Protein AF-0000000078653612 (afdb_homodimer)

pLDDT: mean 82.62, std 17.74, range [28.14, 98.75]

Solvent-accessible surface area (backbone atoms only — not comparable to full-atom values): 36605 Å² total; per-residue (Å²): 133,83,80,74,78,71,73,80,67,73,62,44,68,61,53,29,10,60,67,39,70,44,53,53,67,53,40,49,28,43,77,68,58,70,49,81,63,87,42,78,64,37,51,37,33,52,49,27,22,58,76,53,68,44,65,77,49,68,60,65,44,38,70,74,46,93,57,48,52,21,37,33,38,39,31,30,59,31,88,41,69,69,45,14,44,48,54,42,22,41,28,43,39,29,49,76,69,70,30,43,35,37,47,44,52,24,82,41,46,69,52,36,26,53,48,53,53,52,48,64,73,39,81,38,45,22,35,40,33,35,66,40,88,87,33,61,64,61,46,56,59,87,60,84,59,82,43,42,53,32,37,42,48,72,84,73,71,44,67,76,32,34,33,39,33,71,30,51,44,60,29,40,35,50,53,53,49,55,46,39,70,41,68,34,56,24,52,24,39,47,34,39,58,50,85,41,73,66,38,47,46,37,52,52,24,42,54,51,39,30,63,76,68,70,36,48,74,50,78,84,36,51,45,78,38,89,48,37,36,68,53,22,22,53,54,41,41,69,51,43,62,96,51,56,79,89,69,37,57,30,24,40,39,16,54,30,39,45,19,36,50,14,31,46,52,32,34,52,75,69,70,47,49,64,24,83,60,30,22,40,34,14,57,33,57,52,69,67,27,62,68,36,81,61,22,36,14,19,23,32,72,55,48,55,61,49,30,42,50,50,52,49,50,27,53,49,40,59,70,65,43,63,59,67,79,65,78,84,65,66,35,52,74,45,71,40,57,43,41,80,42,83,45,48,13,39,56,70,49,78,86,106,135,84,79,76,79,72,75,80,70,73,63,44,68,62,51,29,9,62,69,39,70,43,53,54,68,54,40,49,28,42,76,68,56,72,49,81,63,86,41,76,65,37,52,37,33,54,49,29,21,58,75,53,68,44,67,77,49,69,60,66,43,39,69,73,47,91,57,48,53,21,36,34,40,39,31,32,60,31,89,40,68,69,46,13,43,47,55,43,23,41,29,44,40,30,50,75,70,70,28,42,34,36,48,44,53,24,82,40,47,69,53,36,26,52,48,53,53,52,50,63,75,40,81,38,46,21,34,40,31,36,64,40,88,86,32,60,62,61,47,56,59,89,61,84,57,84,44,40,54,33,35,42,48,72,84,72,71,44,66,75,32,33,31,37,33,70,31,51,45,60,30,41,34,50,55,53,48,55,46,39,70,43,68,35,56,24,52,24,39,47,34,40,60,50,86,41,72,66,38,47,47,34,52,51,26,42,55,52,41,31,61,75,68,71,36,48,74,50,76,86,37,50,45,76,36,72,66,36,36,67,48,20,22,52,55,39,40,70,54,41,62,97,50,54,80,91,69,37,58,30,23,39,40,17,56,30,40,42,20,35,51,15,32,46,51,32,35,54,75,70,69,48,50,65,23,84,60,30,22,40,36,14,59,32,57,54,69,67,28,64,68,36,80,58,23,37,13,20,23,32,73,56,49,54,60,49,31,41,48,51,52,50,52,28,50,50,41,59,70,64,42,65,59,66,79,64,77,85,64,66,33,54,76,47,70,40,56,43,43,81,44,85,45,49,13,38,58,71,50,81,87,105

Secondary structure (DSSP, 8-state):
------------HHHHHHHHTS-HHHHHHHHTT------HHHHHHHHHHHHTT----HHHHHHHSS---EEEEEES---SHHHHHHHHHHHHHHHHTT-EEEEEE-SSHHHHHHHHHHHHTS--SEEEE-PPTT-GGGGGTT---SS-EEEES-S---TTSEEEEE-HHHHHHHHHHHHHTTT--BEEEEE--TTSHHHHHHHHHHHHHHHHHT-B--GGGEEE----HHHHHHHHHHHHTT--GGGS-SEEEESSHHHHHHHHHHHHHTT--TTTT-EEEESS--HHHHHSSSPPEEEE--HHHHHHHHHHHHHHHHHT--TTSSS-----EEEEPPEEE--TTSPPPTT-/------------HHHHHHHHTS-HHHHHHHHTT------HHHHHHHHHHHHTT----HHHHHHHSS---EEEEEES---SHHHHHHHHHHHHHHHHTT-EEEEEE-SSHHHHHHHHHHHHTS--SEEEE-PPTT-GGGGGTT---SS-EEEES-S---TTSEEEEE-HHHHHHHHHHHHHTTT--BEEEEE--TTSHHHHHHHHHHHHHHHHTT-B--GGGEEE----HHHHHHHHHHHHTT--GGGS-SEEEESSHHHHHHHHHHHHHTT--TTTT-EEEESS--HHHHHSSSPPEEEE--HHHHHHHHHHHHHHHHHT--TTSSS-----EEEEPPEEE--TTSPPPTT-

Sequence (704 aa):
MASSHGKQNGTSITDVAALANVSIATVSRVLSGRRTKDDDIARRVRKAAHELNYSVNSAASALRSDVSNTIALSMPATSTLMAASVVTAVSEAASAAHMQLLVGIDGTAAAQHRRIKAFCGHPTDGIIVLPCPHAGVSLTRGIVAYTPIIQLLGSTNLLRHDWVSIDNGASVELAVTHVVERGARSVAYLSDEVASSDGAETLLAFQSSLNLLHVRADSEWMTIADGTVQRGFSDTMRMFAGRGTDQTPEAVICSSSDTAIGVLIALGQLSINVPGRVQVVSLQDNEAAASSTPALTSMRAPLQEMAAESLRLIANAQANGSDTEMGTRLGRHVMFPRLVIARQSTRESNDDMASSHGKQNGTSITDVAALANVSIATVSRVLSGRRTKDDDIARRVRKAAHELNYSVNSAASALRSDVSNTIALSMPATSTLMAASVVTAVSEAASAAHMQLLVGIDGTAAAQHRRIKAFCGHPTDGIIVLPCPHAGVSLTRGIVAYTPIIQLLGSTNLLRHDWVSIDNGASVELAVTHVVERGARSVAYLSDEVASSDGAETLLAFQSSLNLLHVRADSEWMTIADGTVQRGFSDTMRMFAGRGTDQTPEAVICSSSDTAIGVLIALGQLSINVPGRVQVVSLQDNEAAASSTPALTSMRAPLQEMAAESLRLIANAQANGSDTEMGTRLGRHVMFPRLVIARQSTRESNDD

Organism: NCBI:txid1254439

Nearest PDB structure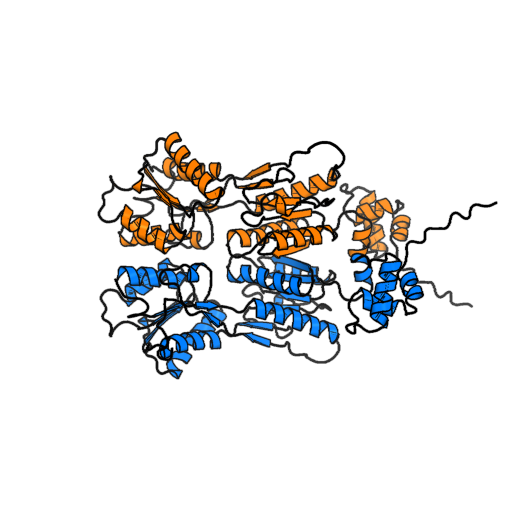s (foldseek):
  2pua-assembly1_A  TM=7.046E-01  e=1.063E-24  Escherichia coli
  1jfs-assembly1_A-2  TM=7.056E-01  e=5.266E-24  Escherichia coli
  2pue-assembly1_A  TM=7.028E-01  e=5.266E-24  Escherichia coli
  1bdh-assembly1_A  TM=6.992E-01  e=7.007E-24  Escherichia coli
  1jft-assembly1_A-2  TM=7.027E-01  e=2.197E-23  Escherichia coli

Radius of gyration: 29.79 Å; Cα contacts (8 Å, |Δi|>4): 1374; chains: 2; bounding box: 65×105×74 Å

Structure (mmCIF, N/CA/C/O backbone):
data_AF-0000000078653612-model_v1
#
loop_
_entity.id
_entity.type
_entity.pdbx_description
1 polymer 'Transcriptional regulator, GalR-LacI family protein'
#
loop_
_atom_site.group_PDB
_atom_site.id
_atom_site.type_symbol
_atom_site.label_atom_id
_atom_site.label_alt_id
_atom_site.label_comp_id
_atom_site.label_asym_id
_atom_site.label_entity_id
_atom_site.label_seq_id
_atom_site.pdbx_PDB_ins_code
_atom_site.Cartn_x
_atom_site.Cartn_y
_atom_site.Cartn_z
_atom_site.occupancy
_atom_site.B_iso_or_equiv
_atom_site.auth_seq_id
_atom_site.auth_comp_id
_atom_site.auth_asym_id
_atom_site.auth_atom_id
_atom_site.pdbx_PDB_model_num
ATOM 1 N N . MET A 1 1 ? 12.25 72.812 13.039 1 28.14 1 MET A N 1
ATOM 2 C CA . MET A 1 1 ? 11.328 72.125 12.164 1 28.14 1 MET A CA 1
ATOM 3 C C . MET A 1 1 ? 11.398 70.625 12.422 1 28.14 1 MET A C 1
ATOM 5 O O . MET A 1 1 ? 12.445 70 12.203 1 28.14 1 MET A O 1
ATOM 9 N N . ALA A 1 2 ? 10.609 70.125 13.438 1 35.91 2 ALA A N 1
ATOM 10 C CA . ALA A 1 2 ? 10.555 68.812 14.078 1 35.91 2 ALA A CA 1
ATOM 11 C C . ALA A 1 2 ? 10.109 67.688 13.102 1 35.91 2 ALA A C 1
ATOM 13 O O . ALA A 1 2 ? 9.047 67.812 12.484 1 35.91 2 ALA A O 1
ATOM 14 N N . SER A 1 3 ? 11.039 67.125 12.344 1 30.16 3 SER A N 1
ATOM 15 C CA . SER A 1 3 ? 10.82 66.062 11.398 1 30.16 3 SER A CA 1
ATOM 16 C C . SER A 1 3 ? 10.023 64.938 12.031 1 30.16 3 SER A C 1
ATOM 18 O O . SER A 1 3 ? 10.414 64.375 13.07 1 30.16 3 SER A O 1
ATOM 20 N N . SER A 1 4 ? 8.633 65 11.977 1 29.34 4 SER A N 1
ATOM 21 C CA . SER A 1 4 ? 7.59 64.125 12.406 1 29.34 4 SER A CA 1
ATOM 22 C C . SER A 1 4 ? 7.879 62.688 11.922 1 29.34 4 SER A C 1
ATOM 24 O O . SER A 1 4 ? 7.977 62.438 10.719 1 29.34 4 SER A O 1
ATOM 26 N N . HIS A 1 5 ? 8.844 62 12.547 1 32.34 5 HIS A N 1
ATOM 27 C CA . HIS A 1 5 ? 9.117 60.594 12.305 1 32.34 5 HIS A CA 1
ATOM 28 C C . HIS A 1 5 ? 7.82 59.781 12.25 1 32.34 5 HIS A C 1
ATOM 30 O O . HIS A 1 5 ? 7.168 59.562 13.281 1 32.34 5 HIS A O 1
ATOM 36 N N . GLY A 1 6 ? 6.996 59.938 11.172 1 31.56 6 GLY A N 1
ATOM 37 C CA . GLY A 1 6 ? 5.762 59.219 10.906 1 31.56 6 GLY A CA 1
ATOM 38 C C . GLY A 1 6 ? 5.863 57.75 11.188 1 31.56 6 GLY A C 1
ATOM 39 O O . GLY A 1 6 ? 6.797 57.062 10.734 1 31.56 6 GLY A O 1
ATOM 40 N N . LYS A 1 7 ? 5.438 57.281 12.328 1 38.16 7 LYS A N 1
ATOM 41 C CA . LYS A 1 7 ? 5.219 55.906 12.766 1 38.16 7 LYS A CA 1
ATOM 42 C C . LYS A 1 7 ? 4.621 55.062 11.641 1 38.16 7 LYS A C 1
ATOM 44 O O . LYS A 1 7 ? 3.555 55.375 11.117 1 38.16 7 LYS A O 1
ATOM 49 N N . GLN A 1 8 ? 5.434 54.562 10.758 1 37.75 8 GLN A N 1
ATOM 50 C CA . GLN A 1 8 ? 4.973 53.594 9.797 1 37.75 8 GLN A CA 1
ATOM 51 C C . GLN A 1 8 ? 4.098 52.531 10.469 1 37.75 8 GLN A C 1
ATOM 53 O O . GLN A 1 8 ? 4.598 51.656 11.195 1 37.75 8 GLN A O 1
ATOM 58 N N . ASN A 1 9 ? 2.973 52.844 11.141 1 39.28 9 ASN A N 1
ATOM 59 C CA . ASN A 1 9 ? 1.924 51.969 11.664 1 39.28 9 ASN A CA 1
ATOM 60 C C . ASN A 1 9 ? 1.588 50.875 10.68 1 39.28 9 ASN A C 1
ATOM 62 O O . ASN A 1 9 ? 1.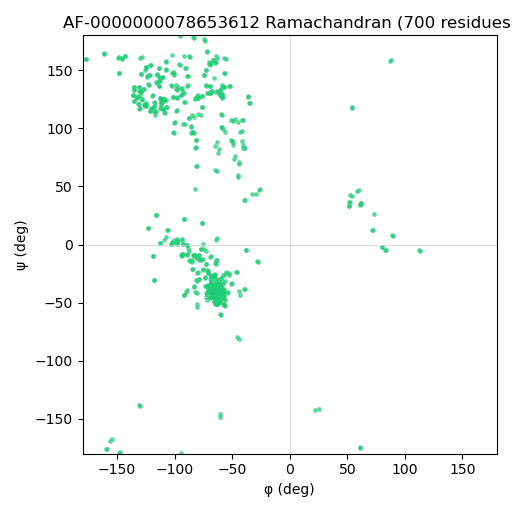242 51.125 9.523 1 39.28 9 ASN A O 1
ATOM 66 N N . GLY A 1 10 ? 2.303 49.75 10.766 1 52.09 10 GLY A N 1
ATOM 67 C CA . GLY A 1 10 ? 1.902 48.594 9.953 1 52.09 10 GLY A CA 1
ATOM 68 C C . GLY A 1 10 ? 0.399 48.469 9.789 1 52.09 10 GLY A C 1
ATOM 69 O O . GLY A 1 10 ? -0.361 48.938 10.648 1 52.09 10 GLY A O 1
ATOM 70 N N . THR A 1 11 ? -0.105 48.469 8.586 1 62.59 11 THR A N 1
ATOM 71 C CA . THR A 1 11 ? -1.511 48.406 8.203 1 62.59 11 THR A CA 1
ATOM 72 C C . THR A 1 11 ? -2.25 47.344 9 1 62.59 11 THR A C 1
ATOM 74 O O . THR A 1 11 ? -1.794 46.219 9.094 1 62.59 11 THR A O 1
ATOM 77 N N . SER A 1 12 ? -3.068 47.656 9.953 1 69.12 12 SER A N 1
ATOM 78 C CA . SER A 1 12 ? -3.895 46.781 10.789 1 69.12 12 SER A CA 1
ATOM 79 C C . SER A 1 12 ? -5.23 46.5 10.117 1 69.12 12 SER A C 1
ATOM 81 O O . SER A 1 12 ? -5.605 47.156 9.141 1 69.12 12 SER A O 1
ATOM 83 N N . ILE A 1 13 ? -5.879 45.344 10.672 1 74 13 ILE A N 1
ATOM 84 C CA . ILE A 1 13 ? -7.215 45.031 10.188 1 74 13 ILE A CA 1
ATOM 85 C C . ILE A 1 13 ? -8.141 46.219 10.359 1 74 13 ILE A C 1
ATOM 87 O O . ILE A 1 13 ? -9.07 46.406 9.578 1 74 13 ILE A O 1
ATOM 91 N N . THR A 1 14 ? -7.793 47.094 11.305 1 78 14 THR A N 1
ATOM 92 C CA . THR A 1 14 ? -8.57 48.312 11.539 1 78 14 THR A CA 1
ATOM 93 C C . THR A 1 14 ? -8.391 49.281 10.391 1 78 14 THR A C 1
ATOM 95 O O . THR A 1 14 ? -9.336 49.969 9.984 1 78 14 THR A O 1
ATOM 98 N N . ASP A 1 15 ? -7.195 49.344 9.844 1 79.38 15 ASP A N 1
ATOM 99 C CA . ASP A 1 15 ? -6.922 50.219 8.711 1 79.38 15 ASP A CA 1
ATOM 100 C C . ASP A 1 15 ? -7.668 49.75 7.461 1 79.38 15 ASP A C 1
ATOM 102 O O . ASP A 1 15 ? -8.188 50.562 6.703 1 79.38 15 ASP A O 1
ATOM 106 N N . VAL A 1 16 ? -7.754 48.438 7.297 1 80.12 16 VAL A N 1
ATOM 107 C CA . VAL A 1 16 ? -8.484 47.875 6.168 1 80.12 16 VAL A CA 1
ATOM 108 C C . VAL A 1 16 ? -9.977 48.156 6.312 1 80.12 16 VAL A C 1
ATOM 110 O O . VAL A 1 16 ? -10.633 48.531 5.344 1 80.12 16 VAL A O 1
ATOM 113 N N . ALA A 1 17 ? -10.406 48.031 7.461 1 82.5 17 ALA A N 1
ATOM 114 C CA . ALA A 1 17 ? -11.812 48.312 7.746 1 82.5 17 ALA A CA 1
ATOM 115 C C . ALA A 1 17 ? -12.148 49.75 7.484 1 82.5 17 ALA A C 1
ATOM 117 O O . ALA A 1 17 ? -13.188 50.062 6.91 1 82.5 17 ALA A O 1
ATOM 118 N N . ALA A 1 18 ? -11.258 50.562 7.91 1 82.69 18 ALA A N 1
ATOM 119 C CA . ALA A 1 18 ? -11.445 52 7.727 1 82.69 18 ALA A CA 1
ATOM 120 C C . ALA A 1 18 ? -11.438 52.375 6.246 1 82.69 18 ALA A C 1
ATOM 122 O O . ALA A 1 18 ? -12.273 53.156 5.785 1 82.69 18 ALA A O 1
ATOM 123 N N . LEU A 1 19 ? -10.547 51.719 5.512 1 82.69 19 LEU A N 1
ATOM 124 C CA . LEU A 1 19 ? -10.43 52.031 4.09 1 82.69 19 LEU A CA 1
ATOM 125 C C . LEU A 1 19 ? -11.602 51.469 3.307 1 82.69 19 LEU A C 1
ATOM 127 O O . LEU A 1 19 ? -12.086 52.094 2.357 1 82.69 19 LEU A O 1
ATOM 131 N N . ALA A 1 20 ? -12.094 50.344 3.666 1 81.75 20 ALA A N 1
ATOM 132 C CA . ALA A 1 20 ? -13.195 49.656 2.99 1 81.75 20 ALA A CA 1
ATOM 133 C C . ALA A 1 20 ? -14.539 50.125 3.523 1 81.75 20 ALA A C 1
ATOM 135 O O . ALA A 1 20 ? -15.594 49.781 2.977 1 81.75 20 ALA A O 1
ATOM 136 N N . ASN A 1 21 ? -14.484 50.969 4.559 1 85.25 21 ASN A N 1
ATOM 137 C CA . ASN A 1 21 ? -15.672 51.5 5.223 1 85.25 21 ASN A CA 1
ATOM 138 C C . ASN A 1 21 ? -16.609 50.406 5.672 1 85.25 21 ASN A C 1
ATOM 140 O O . ASN A 1 21 ? -17.812 50.438 5.379 1 85.25 21 ASN A O 1
ATOM 144 N N . VAL A 1 22 ? -16.047 49.406 6.188 1 81.81 22 VAL A N 1
ATOM 145 C CA . VAL A 1 22 ? -16.812 48.281 6.75 1 81.81 22 VAL A CA 1
ATOM 146 C C . VAL A 1 22 ? -16.312 48 8.164 1 81.81 22 VAL A C 1
ATOM 148 O O . VAL A 1 22 ? -15.297 48.531 8.602 1 81.81 22 VAL A O 1
ATOM 151 N N . SER A 1 23 ? -17.078 47.344 8.891 1 78.44 23 SER A N 1
ATOM 152 C CA . SER A 1 23 ? -16.672 46.969 10.242 1 78.44 23 SER A CA 1
ATOM 153 C C . SER A 1 23 ? -15.469 46.031 10.211 1 78.44 23 SER A C 1
ATOM 155 O O . SER A 1 23 ? -15.227 45.344 9.203 1 78.44 23 SER A O 1
ATOM 157 N N . ILE A 1 24 ? -14.68 45.906 11.219 1 76.75 24 ILE A N 1
ATOM 158 C CA . ILE A 1 24 ? -13.539 45 11.375 1 76.75 24 ILE A CA 1
ATOM 159 C C . ILE A 1 24 ? -14.008 43.562 11.219 1 76.75 24 ILE A C 1
ATOM 161 O O . ILE A 1 24 ? -13.312 42.75 10.602 1 76.75 24 ILE A O 1
ATOM 165 N N . ALA A 1 25 ? -15.25 43.344 11.625 1 74.19 25 ALA A N 1
ATOM 166 C CA . ALA A 1 25 ? -15.828 42 11.531 1 74.19 25 ALA A CA 1
ATOM 167 C C . ALA A 1 25 ? -16.062 41.625 10.078 1 74.19 25 ALA A C 1
ATOM 169 O O . ALA A 1 25 ? -15.836 40.469 9.695 1 74.19 25 ALA A O 1
ATOM 170 N N . THR A 1 26 ? -16.453 42.625 9.328 1 75.38 26 THR A N 1
ATOM 171 C CA . THR A 1 26 ? -16.703 42.375 7.91 1 75.38 26 THR A CA 1
ATOM 172 C C . THR A 1 26 ? -15.391 42.094 7.168 1 75.38 26 THR A C 1
ATOM 174 O O . THR A 1 26 ? -15.336 41.219 6.309 1 75.38 26 THR A O 1
ATOM 177 N N . VAL A 1 27 ? -14.336 42.844 7.508 1 75.25 27 VAL A N 1
ATOM 178 C CA . VAL A 1 27 ? -13.031 42.625 6.895 1 75.25 27 VAL A CA 1
ATOM 179 C C . VAL A 1 27 ? -12.523 41.219 7.223 1 75.25 27 VAL A C 1
ATOM 181 O O . VAL A 1 27 ? -12.062 40.5 6.336 1 75.25 27 VAL A O 1
ATOM 184 N N . SER A 1 28 ? -12.688 40.875 8.336 1 68.94 28 SER A N 1
ATOM 185 C CA . SER A 1 28 ? -12.25 39.531 8.773 1 68.94 28 SER A CA 1
ATOM 186 C C . SER A 1 28 ? -13 38.438 8.031 1 68.94 28 SER A C 1
ATOM 188 O O . SER A 1 28 ? -12.391 37.469 7.559 1 68.94 28 SER A O 1
ATOM 190 N N . ARG A 1 29 ? -14.266 38.688 7.836 1 68.25 29 ARG A N 1
ATOM 191 C CA . ARG A 1 29 ? -15.109 37.719 7.156 1 68.25 29 ARG A CA 1
ATOM 192 C C . ARG A 1 29 ? -14.727 37.594 5.684 1 68.25 29 ARG A C 1
ATOM 194 O O . ARG A 1 29 ? -14.719 36.5 5.125 1 68.25 29 ARG A O 1
ATOM 201 N N . VAL A 1 30 ? -14.461 38.688 5.074 1 70.38 30 VAL A N 1
ATOM 202 C CA . VAL A 1 30 ? -14.148 38.719 3.65 1 70.38 30 VAL A CA 1
ATOM 203 C C . VAL A 1 30 ? -12.758 38.125 3.422 1 70.38 30 VAL A C 1
ATOM 205 O O . VAL A 1 30 ? -12.578 37.281 2.539 1 70.38 30 VAL A O 1
ATOM 208 N N . LEU A 1 31 ? -11.844 38.469 4.25 1 68.5 31 LEU A N 1
ATOM 209 C CA . LEU A 1 31 ? -10.461 38.094 3.982 1 68.5 31 LEU A CA 1
ATOM 210 C C . LEU A 1 31 ? -10.172 36.688 4.484 1 68.5 31 LEU A C 1
ATOM 212 O O . LEU A 1 31 ? -9.266 36.031 3.98 1 68.5 31 LEU A O 1
ATOM 216 N N . SER A 1 32 ? -11.055 36.375 5.375 1 60.09 32 SER A N 1
ATOM 217 C CA . SER A 1 32 ? -10.914 35 5.883 1 60.09 32 SER A CA 1
ATOM 218 C C . SER A 1 32 ? -11.711 34 5.039 1 60.09 32 SER A C 1
ATOM 220 O O . SER A 1 32 ? -11.656 32.812 5.281 1 60.09 32 SER A O 1
ATOM 222 N N . GLY A 1 33 ? -12.508 34.438 4.129 1 59.09 33 GLY A N 1
ATOM 223 C CA . GLY A 1 33 ? -13.289 33.656 3.182 1 59.09 33 GLY A CA 1
ATOM 224 C C . GLY A 1 33 ? -14.656 33.281 3.719 1 59.09 33 GLY A C 1
ATOM 225 O O . GLY A 1 33 ? -15.359 32.469 3.109 1 59.09 33 GLY A O 1
ATOM 226 N N . ARG A 1 34 ? -15.133 33.719 4.766 1 52.56 34 ARG A N 1
ATOM 227 C CA . ARG A 1 34 ? -16.391 33.375 5.41 1 52.56 34 ARG A CA 1
ATOM 228 C C . ARG A 1 34 ? -17.562 34.094 4.77 1 52.56 34 ARG A C 1
ATOM 230 O O . ARG A 1 34 ? -18.719 33.75 4.973 1 52.56 34 ARG A O 1
ATOM 237 N N . ARG A 1 35 ? -17.297 35.125 4.203 1 53.22 35 ARG A N 1
ATOM 238 C CA . ARG A 1 35 ? -18.344 35.781 3.426 1 53.22 35 ARG A CA 1
ATOM 239 C C . ARG A 1 35 ? -18.406 35.219 2.01 1 53.22 35 ARG A C 1
ATOM 241 O O . ARG A 1 35 ? -17.453 35.375 1.238 1 53.22 35 ARG A O 1
ATOM 248 N N . THR A 1 36 ? -19.375 34.344 1.754 1 51.66 36 THR A N 1
ATOM 249 C CA . THR A 1 36 ? -19.547 33.594 0.51 1 51.66 36 THR A CA 1
ATOM 250 C C . THR A 1 36 ? -20.031 34.5 -0.611 1 51.66 36 THR A C 1
ATOM 252 O O . THR A 1 36 ? -19.906 34.188 -1.79 1 51.66 36 THR A O 1
ATOM 255 N N . LYS A 1 37 ? -20.562 35.688 -0.4 1 58.41 37 LYS A N 1
ATOM 256 C CA . LYS A 1 37 ? -21.125 36.531 -1.438 1 58.41 37 LYS A CA 1
ATOM 257 C C . LYS A 1 37 ? -20.078 37.5 -1.973 1 58.41 37 LYS A C 1
ATOM 259 O O . LYS A 1 37 ? -19.422 38.219 -1.2 1 58.41 37 LYS A O 1
ATOM 264 N N . ASP A 1 38 ? -19.562 37.25 -3.074 1 57.12 38 ASP A N 1
ATOM 265 C CA . ASP A 1 38 ? -18.688 38.188 -3.766 1 57.12 38 ASP A CA 1
ATOM 266 C C . ASP A 1 38 ? -19.438 39.469 -4.145 1 57.12 38 ASP A C 1
ATOM 268 O O . ASP A 1 38 ? -19.797 39.656 -5.305 1 57.12 38 ASP A O 1
ATOM 272 N N . ASP A 1 39 ? -19.891 40.188 -3.158 1 66.25 39 ASP A N 1
ATOM 273 C CA . ASP A 1 39 ? -20.625 41.438 -3.396 1 66.25 39 ASP A CA 1
ATOM 274 C C . ASP A 1 39 ? -19.688 42.625 -3.35 1 66.25 39 ASP A C 1
ATOM 276 O O . ASP A 1 39 ? -18.469 42.5 -3.262 1 66.25 39 ASP A O 1
ATOM 280 N N . ASP A 1 40 ? -20.266 43.812 -3.539 1 73.94 40 ASP A N 1
ATOM 281 C CA . ASP A 1 40 ? -19.547 45.094 -3.582 1 73.94 40 ASP A CA 1
ATOM 282 C C . ASP A 1 40 ? -18.672 45.281 -2.34 1 73.94 40 ASP A C 1
ATOM 284 O O . ASP A 1 40 ? -17.562 45.781 -2.428 1 73.94 40 ASP A O 1
ATOM 288 N N . ILE A 1 41 ? -19.062 44.594 -1.234 1 75.88 41 ILE A N 1
ATOM 289 C CA . ILE A 1 41 ? -18.375 44.781 0.036 1 75.88 41 ILE A CA 1
ATOM 290 C C . ILE A 1 41 ? -17.109 43.906 0.046 1 75.88 41 ILE A C 1
ATOM 292 O O . ILE A 1 41 ? -16.031 44.375 0.442 1 75.88 41 ILE A O 1
ATOM 296 N N . ALA A 1 42 ? -17.203 42.75 -0.445 1 77.94 42 ALA A N 1
ATOM 297 C CA . ALA A 1 42 ? -16.062 41.844 -0.478 1 77.94 42 ALA A CA 1
ATOM 298 C C . ALA A 1 42 ? -14.961 42.375 -1.398 1 77.94 42 ALA A C 1
ATOM 300 O O . ALA A 1 42 ? -13.781 42.344 -1.058 1 77.94 42 ALA A O 1
ATOM 301 N N . ARG A 1 43 ? -15.438 42.875 -2.441 1 78.56 43 ARG A N 1
ATOM 302 C CA . ARG A 1 43 ? -14.5 43.469 -3.4 1 78.56 43 ARG A CA 1
ATOM 303 C C . ARG A 1 43 ? -13.789 44.688 -2.807 1 78.56 43 ARG A C 1
ATOM 305 O O . ARG A 1 43 ? -12.586 44.844 -2.979 1 78.56 43 ARG A O 1
ATOM 312 N N . ARG A 1 44 ? -14.492 45.562 -2.127 1 80.5 44 ARG A N 1
ATOM 313 C CA . ARG A 1 44 ? -13.922 46.75 -1.497 1 80.5 44 ARG A CA 1
ATOM 314 C C . ARG A 1 44 ? -12.914 46.375 -0.418 1 80.5 44 ARG A C 1
ATOM 316 O O . ARG A 1 44 ? -11.852 47 -0.305 1 80.5 44 ARG A O 1
ATOM 323 N N . VAL A 1 45 ? -13.273 45.281 0.23 1 79.81 45 VAL A N 1
ATOM 324 C CA . VAL A 1 45 ? -12.398 44.844 1.31 1 79.81 45 VAL A CA 1
ATOM 325 C C . VAL A 1 45 ? -11.117 44.25 0.728 1 79.81 45 VAL A C 1
ATOM 327 O O . VAL A 1 45 ? -10.016 44.562 1.194 1 79.81 45 VAL A O 1
ATOM 330 N N . ARG A 1 46 ? -11.242 43.438 -0.241 1 76.5 46 ARG A N 1
ATOM 331 C CA . ARG A 1 46 ? -10.07 42.844 -0.881 1 76.5 46 ARG A CA 1
ATOM 332 C C . ARG A 1 46 ? -9.195 43.938 -1.516 1 76.5 46 ARG A C 1
ATOM 334 O O . ARG A 1 46 ? -7.969 43.844 -1.438 1 76.5 46 ARG A O 1
ATOM 341 N N . LYS A 1 47 ? -9.836 44.875 -2.141 1 77.81 47 LYS A N 1
ATOM 342 C CA . LYS A 1 47 ? -9.117 46 -2.729 1 77.81 47 LYS A CA 1
ATOM 343 C C . LYS A 1 47 ? -8.383 46.812 -1.659 1 77.81 47 LYS A C 1
ATOM 345 O O . LYS A 1 47 ? -7.223 47.188 -1.839 1 77.81 47 LYS A O 1
ATOM 350 N N . ALA A 1 48 ? -9.039 47.125 -0.553 1 80.25 48 ALA A N 1
ATOM 351 C CA . ALA A 1 48 ? -8.43 47.875 0.547 1 80.25 48 ALA A CA 1
ATOM 352 C C . ALA A 1 48 ? -7.258 47.094 1.151 1 80.25 48 ALA A C 1
ATOM 354 O O . ALA A 1 48 ? -6.215 47.688 1.45 1 80.25 48 ALA A O 1
ATOM 355 N N . ALA A 1 49 ? -7.469 45.75 1.264 1 75.44 49 ALA A N 1
ATOM 356 C CA . ALA A 1 49 ? -6.398 44.906 1.8 1 75.44 49 ALA A CA 1
ATOM 357 C C . ALA A 1 49 ? -5.188 44.906 0.876 1 75.44 49 ALA A C 1
ATOM 359 O O . ALA A 1 49 ? -4.047 45 1.34 1 75.44 49 ALA A O 1
ATOM 360 N N . HIS A 1 50 ? -5.457 44.844 -0.352 1 73.19 50 HIS A N 1
ATOM 361 C CA . HIS A 1 50 ? -4.406 44.906 -1.363 1 73.19 50 HIS A CA 1
ATOM 362 C C . HIS A 1 50 ? -3.707 46.281 -1.353 1 73.19 50 HIS A C 1
ATOM 364 O O . HIS A 1 50 ? -2.477 46.344 -1.401 1 73.19 50 HIS A O 1
ATOM 370 N N . GLU A 1 51 ? -4.434 47.344 -1.292 1 73.94 51 GLU A N 1
ATOM 371 C CA . GLU A 1 51 ? -3.896 48.719 -1.322 1 73.94 51 GLU A CA 1
ATOM 372 C C . GLU A 1 51 ? -3.049 49 -0.087 1 73.94 51 GLU A C 1
ATOM 374 O O . GLU A 1 51 ? -2.049 49.719 -0.166 1 73.94 51 GLU A O 1
ATOM 379 N N . LEU A 1 52 ? -3.432 48.312 0.998 1 72.94 52 LEU A N 1
ATOM 380 C CA . LEU A 1 52 ? -2.727 48.531 2.25 1 72.94 52 LEU A CA 1
ATOM 381 C C . LEU A 1 52 ? -1.687 47.469 2.512 1 72.94 52 LEU A C 1
ATOM 383 O O . LEU A 1 52 ? -1.009 47.469 3.543 1 72.94 52 LEU A O 1
ATOM 387 N N . ASN A 1 53 ? -1.573 46.531 1.462 1 64.19 53 ASN A N 1
ATOM 388 C CA . ASN A 1 53 ? -0.669 45.375 1.56 1 64.19 53 ASN A CA 1
ATOM 389 C C . ASN A 1 53 ? -0.883 44.594 2.855 1 64.19 53 ASN A C 1
ATOM 391 O O . ASN A 1 53 ? 0.08 44.25 3.535 1 64.19 53 ASN A O 1
ATOM 395 N N . TYR A 1 54 ? -2.092 44.625 3.219 1 59.53 54 TYR A N 1
ATOM 396 C CA . TYR A 1 54 ? -2.494 43.875 4.402 1 59.53 54 TYR A CA 1
ATOM 397 C C . TYR A 1 54 ? -2.764 42.406 4.062 1 59.53 54 TYR A C 1
ATOM 399 O O . TYR A 1 54 ? -3.484 42.125 3.107 1 59.53 54 TYR A O 1
ATOM 407 N N . SER A 1 55 ? -1.968 41.562 4.484 1 52.25 55 SER A N 1
ATOM 408 C CA . SER A 1 55 ? -2.256 40.125 4.375 1 52.25 55 SER A CA 1
ATOM 409 C C . SER A 1 55 ? -2.627 39.531 5.73 1 52.25 55 SER A C 1
ATOM 411 O O . SER A 1 55 ? -2.031 39.875 6.75 1 52.25 55 SER A O 1
ATOM 413 N N . VAL A 1 56 ? -3.83 39.031 5.789 1 44.81 56 VAL A N 1
ATOM 414 C CA . VAL A 1 56 ? -4.207 38.344 7.016 1 44.81 56 VAL A CA 1
ATOM 415 C C . VAL A 1 56 ? -3.139 37.312 7.375 1 44.81 56 VAL A C 1
ATOM 417 O O . VAL A 1 56 ? -2.768 36.469 6.547 1 44.81 56 VAL A O 1
ATOM 420 N N . ASN A 1 57 ? -2.201 37.656 8.086 1 40.22 57 ASN A N 1
ATOM 421 C CA . ASN A 1 57 ? -1.304 36.625 8.586 1 40.22 57 ASN A CA 1
ATOM 422 C C . ASN A 1 57 ? -2.072 35.375 9.023 1 40.22 57 ASN A C 1
ATOM 424 O O . ASN A 1 57 ? -3.045 35.469 9.773 1 40.22 57 ASN A O 1
ATOM 428 N N . SER A 1 58 ? -2.018 34.312 8.305 1 41.09 58 SER A N 1
ATOM 429 C CA . SER A 1 58 ? -2.74 33.062 8.516 1 41.09 58 SER A CA 1
ATOM 430 C C . SER A 1 58 ? -2.807 32.688 10 1 41.09 58 SER A C 1
ATOM 432 O O . SER A 1 58 ? -3.797 32.125 10.469 1 41.09 58 SER A O 1
ATOM 434 N N . ALA A 1 59 ? -1.752 32.906 10.797 1 37.72 59 ALA A N 1
ATOM 435 C CA . ALA A 1 59 ? -1.773 32.594 12.219 1 37.72 59 ALA A CA 1
ATOM 436 C C . ALA A 1 59 ? -2.715 33.531 12.977 1 37.72 59 ALA A C 1
ATOM 438 O O . ALA A 1 59 ? -3.43 33.125 13.883 1 37.72 59 ALA A O 1
ATOM 439 N N . ALA A 1 60 ? -2.711 34.844 12.766 1 38.34 60 ALA A N 1
ATOM 440 C CA . ALA A 1 60 ? -3.555 35.812 13.422 1 38.34 60 ALA A CA 1
ATOM 441 C C . ALA A 1 60 ? -5 35.719 12.953 1 38.34 60 ALA A C 1
ATOM 443 O O . ALA A 1 60 ? -5.93 35.969 13.719 1 38.34 60 ALA A O 1
ATOM 444 N N . SER A 1 61 ? -5.16 35.438 11.727 1 37.53 61 SER A N 1
ATOM 445 C CA . SER A 1 61 ? -6.527 35.219 11.258 1 37.53 61 SER A CA 1
ATOM 446 C C . SER A 1 61 ? -7.121 33.938 11.828 1 37.53 61 SER A C 1
ATOM 448 O O . SER A 1 61 ? -8.344 33.812 11.93 1 37.53 61 SER A O 1
ATOM 450 N N . ALA A 1 62 ? -6.348 32.938 12.148 1 37.91 62 ALA A N 1
ATOM 451 C CA . ALA A 1 62 ? -6.832 31.766 12.875 1 37.91 62 ALA A CA 1
ATOM 452 C C . ALA A 1 62 ? -7.41 32.156 14.234 1 37.91 62 ALA A C 1
ATOM 454 O O . ALA A 1 62 ? -8.336 31.516 14.734 1 37.91 62 ALA A O 1
ATOM 455 N N . LEU A 1 63 ? -6.891 33.156 14.898 1 35.31 63 LEU A N 1
ATOM 456 C CA . LEU A 1 63 ? -7.441 33.531 16.188 1 35.31 63 LEU A CA 1
ATOM 457 C C . LEU A 1 63 ? -8.906 33.938 16.047 1 35.31 63 LEU A C 1
ATOM 459 O O . LEU A 1 63 ? -9.711 33.688 16.953 1 35.31 63 LEU A O 1
ATOM 463 N N . ARG A 1 64 ? -9.18 34.969 15.25 1 36.91 64 ARG A N 1
ATOM 464 C CA . ARG A 1 64 ? -10.555 35.469 15.281 1 36.91 64 ARG A CA 1
ATOM 465 C C . ARG A 1 64 ? -11.477 34.625 14.438 1 36.91 64 ARG A C 1
ATOM 467 O O . ARG A 1 64 ? -12.68 34.531 14.688 1 36.91 64 ARG A O 1
ATOM 474 N N . SER A 1 65 ? -11.195 34.312 13.133 1 40.97 65 SER A N 1
ATOM 475 C CA . SER A 1 65 ? -12.156 33.562 12.352 1 40.97 65 SER A CA 1
ATOM 476 C C . SER A 1 65 ? -12.078 32.062 12.68 1 40.97 65 SER A C 1
ATOM 478 O O . SER A 1 65 ? -10.984 31.531 12.914 1 40.97 65 SER A O 1
ATOM 480 N N . ASP A 1 66 ? -13.047 31.438 13.289 1 52.66 66 ASP A N 1
ATOM 481 C CA . ASP A 1 66 ? -13.383 30.094 13.75 1 52.66 66 ASP A CA 1
ATOM 482 C C . ASP A 1 66 ? -12.906 29.047 12.758 1 52.66 66 ASP A C 1
ATOM 484 O O . ASP A 1 66 ? -13.141 27.844 12.961 1 52.66 66 ASP A O 1
ATOM 488 N N . VAL A 1 67 ? -12.359 29.531 11.586 1 62.06 67 VAL A N 1
ATOM 489 C CA . VAL A 1 67 ? -12 28.531 10.578 1 62.06 67 VAL A CA 1
ATOM 490 C C . VAL A 1 67 ? -10.484 28.438 10.461 1 62.06 67 VAL A C 1
ATOM 492 O O . VAL A 1 67 ? -9.812 29.438 10.188 1 62.06 67 VAL A O 1
ATOM 495 N N . SER A 1 68 ? -9.805 27.422 10.734 1 77.88 68 SER A N 1
ATOM 496 C CA . SER A 1 68 ? -8.367 27.156 10.719 1 77.88 68 SER A CA 1
ATOM 497 C C . SER A 1 68 ? -7.906 26.719 9.336 1 77.88 68 SER A C 1
ATOM 499 O O . SER A 1 68 ? -6.703 26.703 9.055 1 77.88 68 SER A O 1
ATOM 501 N N . ASN A 1 69 ? -8.836 26.344 8.398 1 88.06 69 ASN A N 1
ATOM 502 C CA . ASN A 1 69 ? -8.539 25.75 7.098 1 88.06 69 ASN A CA 1
ATOM 503 C C . ASN A 1 69 ? -7.633 24.531 7.23 1 88.06 69 ASN A C 1
ATOM 505 O O . ASN A 1 69 ? -6.703 24.359 6.441 1 88.06 69 ASN A O 1
ATOM 509 N N . THR A 1 70 ? -7.844 23.812 8.25 1 91.81 70 THR A N 1
ATOM 510 C CA . THR A 1 70 ? -7.059 22.625 8.516 1 91.81 70 THR A CA 1
ATOM 511 C C . THR A 1 70 ? -7.969 21.438 8.844 1 91.81 70 THR A C 1
ATOM 513 O O . THR A 1 70 ? -8.922 21.578 9.609 1 91.81 70 THR A O 1
ATOM 516 N N . ILE A 1 71 ? -7.73 20.391 8.148 1 95.69 71 ILE A N 1
ATOM 517 C CA . ILE A 1 71 ? -8.391 19.125 8.453 1 95.69 71 ILE A CA 1
ATOM 518 C C . ILE A 1 71 ? -7.371 18.125 9.008 1 95.69 71 ILE A C 1
ATOM 520 O O . ILE A 1 71 ? -6.203 18.141 8.609 1 95.69 71 ILE A O 1
ATOM 524 N N . ALA A 1 72 ? -7.805 17.312 9.953 1 96.5 72 ALA A N 1
ATOM 525 C CA . ALA A 1 72 ? -6.93 16.281 10.5 1 96.5 72 ALA A CA 1
ATOM 526 C C . ALA A 1 72 ? -7.422 14.891 10.117 1 96.5 72 ALA A C 1
ATOM 528 O O . ALA A 1 72 ? -8.633 14.641 10.086 1 96.5 72 ALA A O 1
ATOM 529 N N . LEU A 1 73 ? -6.488 14.039 9.805 1 96.88 73 LEU A N 1
ATOM 530 C CA . LEU A 1 73 ? -6.75 12.633 9.539 1 96.88 73 LEU A CA 1
ATOM 531 C C . LEU A 1 73 ? -6.027 11.742 10.539 1 96.88 73 LEU A C 1
ATOM 533 O O . LEU A 1 73 ? -4.801 11.805 10.656 1 96.88 73 LEU A O 1
ATOM 537 N N . SER A 1 74 ? -6.781 10.953 11.312 1 95 74 SER A N 1
ATOM 538 C CA . SER A 1 74 ? -6.234 9.969 12.242 1 95 74 SER A CA 1
ATOM 539 C C . SER A 1 74 ? -6.496 8.547 11.758 1 95 74 SER A C 1
ATOM 541 O O . SER A 1 74 ? -7.645 8.18 11.492 1 95 74 SER A O 1
ATOM 543 N N . MET A 1 75 ? -5.422 7.789 11.648 1 93.5 75 MET A N 1
ATOM 544 C CA . MET A 1 75 ? -5.594 6.418 11.18 1 93.5 75 MET A CA 1
ATOM 545 C C . MET A 1 75 ? -4.547 5.492 11.797 1 93.5 75 MET A C 1
ATOM 547 O O . MET A 1 75 ? -3.527 5.961 12.305 1 93.5 75 MET A O 1
ATOM 551 N N . PRO A 1 76 ? -4.777 4.195 11.789 1 88.88 76 PRO A N 1
ATOM 552 C CA . PRO A 1 76 ? -3.906 3.271 12.523 1 88.88 76 PRO A CA 1
ATOM 553 C C . PRO A 1 76 ? -2.658 2.885 11.734 1 88.88 76 PRO A C 1
ATOM 555 O O . PRO A 1 76 ? -1.638 2.521 12.32 1 88.88 76 PRO A O 1
ATOM 558 N N . ALA A 1 77 ? -2.773 2.738 10.492 1 82.06 77 ALA A N 1
ATOM 559 C CA . ALA A 1 77 ? -1.649 2.285 9.68 1 82.06 77 ALA A CA 1
ATOM 560 C C . ALA A 1 77 ? -1.875 2.613 8.203 1 82.06 77 ALA A C 1
ATOM 562 O O . ALA A 1 77 ? -2.975 3.012 7.812 1 82.06 77 ALA A O 1
ATOM 563 N N . THR A 1 78 ? -0.783 2.531 7.492 1 76.19 78 THR A N 1
ATOM 564 C CA . THR A 1 78 ? -0.866 2.611 6.035 1 76.19 78 THR A CA 1
ATOM 565 C C . THR A 1 78 ? -0.415 1.302 5.398 1 76.19 78 THR A C 1
ATOM 567 O O . THR A 1 78 ? 0.043 1.289 4.254 1 76.19 78 THR A O 1
ATOM 570 N N . SER A 1 79 ? -0.538 0.24 6.145 1 77.31 79 SER A N 1
ATOM 571 C CA . SER A 1 79 ? 0.077 -1.02 5.738 1 77.31 79 SER A CA 1
ATOM 572 C C . SER A 1 79 ? -0.756 -1.723 4.672 1 77.31 79 SER A C 1
ATOM 574 O O . SER A 1 79 ? -0.323 -2.725 4.098 1 77.31 79 SER A O 1
ATOM 576 N N . THR A 1 80 ? -1.94 -1.22 4.434 1 78.81 80 THR A N 1
ATOM 577 C CA . THR A 1 80 ? -2.75 -1.74 3.336 1 78.81 80 THR A CA 1
ATOM 578 C C . THR A 1 80 ? -2.93 -0.685 2.248 1 78.81 80 THR A C 1
ATOM 580 O O . THR A 1 80 ? -2.895 0.515 2.527 1 78.81 80 THR A O 1
ATOM 583 N N . LEU A 1 81 ? -3.102 -1.152 1.113 1 81.31 81 LEU A N 1
ATOM 584 C CA . LEU A 1 81 ? -3.285 -0.214 0.011 1 81.31 81 LEU A CA 1
ATOM 585 C C . LEU A 1 81 ? -4.559 0.603 0.198 1 81.31 81 LEU A C 1
ATOM 587 O O . LEU A 1 81 ? -4.621 1.766 -0.207 1 81.31 81 LEU A O 1
ATOM 591 N N . MET A 1 82 ? -5.562 0.004 0.803 1 83.81 82 MET A N 1
ATOM 592 C CA . MET A 1 82 ? -6.785 0.735 1.119 1 83.81 82 MET A CA 1
ATOM 593 C C . MET A 1 82 ? -6.496 1.906 2.051 1 83.81 82 MET A C 1
ATOM 595 O O . MET A 1 82 ? -6.887 3.041 1.772 1 83.81 82 MET A O 1
ATOM 599 N N . ALA A 1 83 ? -5.797 1.637 3.057 1 87.56 83 ALA A N 1
ATOM 600 C CA . ALA A 1 83 ? -5.461 2.674 4.027 1 87.56 83 ALA A CA 1
ATOM 601 C C . ALA A 1 83 ? -4.594 3.76 3.391 1 87.56 83 ALA A C 1
ATOM 603 O O . ALA A 1 83 ? -4.805 4.949 3.631 1 87.56 83 ALA A O 1
ATOM 604 N N . ALA A 1 84 ? -3.676 3.32 2.635 1 89.62 84 ALA A N 1
ATOM 605 C CA . ALA A 1 84 ? -2.809 4.266 1.938 1 89.62 84 ALA A CA 1
ATOM 606 C C . ALA A 1 84 ? -3.615 5.172 1.012 1 89.62 84 ALA A C 1
ATOM 608 O O . ALA A 1 84 ? -3.34 6.367 0.908 1 89.62 84 ALA A O 1
ATOM 609 N N . SER A 1 85 ? -4.547 4.629 0.378 1 91.75 85 SER A N 1
ATOM 610 C CA . SER A 1 85 ? -5.371 5.359 -0.578 1 91.75 85 SER A CA 1
ATOM 611 C C . SER A 1 85 ? -6.246 6.395 0.124 1 91.75 85 SER A C 1
ATOM 613 O O . SER A 1 85 ? -6.625 7.402 -0.474 1 91.75 85 SER A O 1
ATOM 615 N N . VAL A 1 86 ? -6.535 6.125 1.343 1 94.06 86 VAL A N 1
ATOM 616 C CA . VAL A 1 86 ? -7.301 7.086 2.129 1 94.06 86 VAL A CA 1
ATOM 617 C C . VAL A 1 86 ? -6.512 8.383 2.275 1 94.06 86 VAL A C 1
ATOM 619 O O . VAL A 1 86 ? -7.066 9.477 2.131 1 94.06 86 VAL A O 1
ATOM 622 N N . VAL A 1 87 ? -5.258 8.289 2.549 1 94.88 87 VAL A N 1
ATOM 623 C CA . VAL A 1 87 ? -4.414 9.469 2.705 1 94.88 87 VAL A CA 1
ATOM 624 C C . VAL A 1 87 ? -4.438 10.297 1.421 1 94.88 87 VAL A C 1
ATOM 626 O O . VAL A 1 87 ? -4.609 11.516 1.464 1 94.88 87 VAL A O 1
ATOM 629 N N . THR A 1 88 ? -4.312 9.625 0.355 1 94.19 88 THR A N 1
ATOM 630 C CA . THR A 1 88 ? -4.316 10.297 -0.938 1 94.19 88 THR A CA 1
ATOM 631 C C . THR A 1 88 ? -5.656 10.984 -1.184 1 94.19 88 THR A C 1
ATOM 633 O O . THR A 1 88 ? -5.699 12.164 -1.541 1 94.19 88 THR A O 1
ATOM 636 N N . ALA A 1 89 ? -6.719 10.25 -1.014 1 95.5 89 ALA A N 1
ATOM 637 C CA . ALA A 1 89 ? -8.055 10.766 -1.282 1 95.5 89 ALA A CA 1
ATOM 638 C C . ALA A 1 89 ? -8.352 11.992 -0.416 1 95.5 89 ALA A C 1
ATOM 640 O O . ALA A 1 89 ? -8.852 13.008 -0.91 1 95.5 89 ALA A O 1
ATOM 641 N N . VAL A 1 90 ? -7.996 11.914 0.853 1 96.88 90 VAL A N 1
ATOM 642 C CA . VAL A 1 90 ? -8.273 13.008 1.771 1 96.88 90 VAL A CA 1
ATOM 643 C C . VAL A 1 90 ? -7.371 14.195 1.45 1 96.88 90 VAL A C 1
ATOM 645 O O . VAL A 1 90 ? -7.797 15.352 1.522 1 96.88 90 VAL A O 1
ATOM 648 N N . SER A 1 91 ? -6.133 13.906 1.148 1 95.81 91 SER A N 1
ATOM 649 C CA . SER A 1 91 ? -5.207 14.969 0.761 1 95.81 91 SER A CA 1
ATOM 650 C C . SER A 1 91 ? -5.715 15.727 -0.463 1 95.81 91 SER A C 1
ATOM 652 O O . SER A 1 91 ? -5.695 16.953 -0.491 1 95.81 91 SER A O 1
ATOM 654 N N . GLU A 1 92 ? -6.152 15.008 -1.421 1 94 92 GLU A N 1
ATOM 655 C CA . GLU A 1 92 ? -6.664 15.625 -2.643 1 94 92 GLU A CA 1
ATOM 656 C C . GLU A 1 92 ? -7.91 16.469 -2.359 1 94 92 GLU A C 1
ATOM 658 O O . GLU A 1 92 ? -8.047 17.578 -2.871 1 94 92 GLU A O 1
ATOM 663 N N . ALA A 1 93 ? -8.789 15.914 -1.598 1 95.69 93 ALA A N 1
ATOM 664 C CA . ALA A 1 93 ? -10 16.641 -1.227 1 95.69 93 ALA A CA 1
ATOM 665 C C . ALA A 1 93 ? -9.656 17.922 -0.468 1 95.69 93 ALA A C 1
ATOM 667 O O . ALA A 1 93 ? -10.234 18.984 -0.73 1 95.69 93 ALA A O 1
ATOM 668 N N . ALA A 1 94 ? -8.75 17.797 0.482 1 95.06 94 ALA A N 1
ATOM 669 C CA . ALA A 1 94 ? -8.32 18.969 1.257 1 95.06 94 ALA A CA 1
ATOM 670 C C . ALA A 1 94 ? -7.691 20.016 0.356 1 95.06 94 ALA A C 1
ATOM 672 O O . ALA A 1 94 ? -7.984 21.219 0.493 1 95.06 94 ALA A O 1
ATOM 673 N N . SER A 1 95 ? -6.871 19.578 -0.518 1 92.75 95 SER A N 1
ATOM 674 C CA . SER A 1 95 ? -6.215 20.5 -1.445 1 92.75 95 SER A CA 1
ATOM 675 C C . SER A 1 95 ? -7.238 21.219 -2.312 1 92.75 95 SER A C 1
ATOM 677 O O . SER A 1 95 ? -7.129 22.438 -2.521 1 92.75 95 SER A O 1
ATOM 679 N N . ALA A 1 96 ? -8.195 20.516 -2.814 1 92.25 96 ALA A N 1
ATOM 680 C CA . ALA A 1 96 ? -9.25 21.094 -3.648 1 92.25 96 ALA A CA 1
ATOM 681 C C . ALA A 1 96 ? -10.031 22.156 -2.883 1 92.25 96 ALA A C 1
ATOM 683 O O . ALA A 1 96 ? -10.508 23.141 -3.471 1 92.25 96 ALA A O 1
ATOM 684 N N . ALA A 1 97 ? -10.117 22 -1.582 1 91.94 97 ALA A N 1
ATOM 685 C CA . ALA A 1 97 ? -10.828 22.953 -0.723 1 91.94 97 ALA A CA 1
ATOM 686 C C . ALA A 1 97 ? -9.883 24 -0.151 1 91.94 97 ALA A C 1
ATOM 688 O O . ALA A 1 97 ? -10.258 24.781 0.726 1 91.94 97 ALA A O 1
ATOM 689 N N . HIS A 1 98 ? -8.57 23.906 -0.614 1 90.06 98 HIS A N 1
ATOM 690 C CA . HIS A 1 98 ? -7.527 24.844 -0.175 1 90.06 98 HIS A CA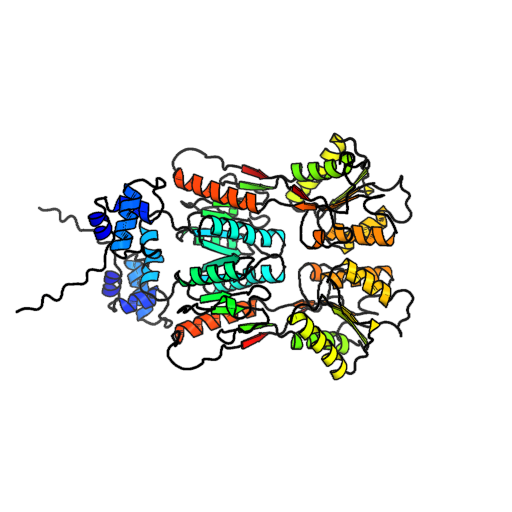 1
ATOM 691 C C . HIS A 1 98 ? -7.305 24.734 1.33 1 90.06 98 HIS A C 1
ATOM 693 O O . HIS A 1 98 ? -7.156 25.75 2.008 1 90.06 98 HIS A O 1
ATOM 699 N N . MET A 1 99 ? -7.406 23.578 1.825 1 93.12 99 MET A N 1
ATOM 700 C CA . MET A 1 99 ? -7.172 23.297 3.24 1 93.12 99 MET A CA 1
ATOM 701 C C . MET A 1 99 ? -5.859 22.547 3.436 1 93.12 99 MET A C 1
ATOM 703 O O . MET A 1 99 ? -5.367 21.891 2.512 1 93.12 99 MET A O 1
ATOM 707 N N . GLN A 1 100 ? -5.344 22.672 4.656 1 92.69 100 GLN A N 1
ATOM 708 C CA . GLN A 1 100 ? -4.188 21.875 5.055 1 92.69 100 GLN A CA 1
ATOM 709 C C . GLN A 1 100 ? -4.617 20.562 5.688 1 92.69 100 GLN A C 1
ATOM 711 O O . GLN A 1 100 ? -5.699 20.469 6.27 1 92.69 100 GLN A O 1
ATOM 716 N N . LEU A 1 101 ? -3.719 19.609 5.523 1 96.31 101 LEU A N 1
ATOM 717 C CA . LEU A 1 101 ? -4.043 18.297 6.074 1 96.31 101 LEU A CA 1
ATOM 718 C C . LEU A 1 101 ? -3.004 17.875 7.109 1 96.31 101 LEU A C 1
ATOM 720 O O . LEU A 1 101 ? -1.828 17.703 6.781 1 96.31 101 LEU A O 1
ATOM 724 N N . LEU A 1 102 ? -3.48 17.719 8.336 1 95.81 102 LEU A N 1
ATOM 725 C CA . LEU A 1 102 ? -2.691 17.078 9.383 1 95.81 102 LEU A CA 1
ATOM 726 C C . LEU A 1 102 ? -2.92 15.578 9.398 1 95.81 102 LEU A C 1
ATOM 728 O O . LEU A 1 102 ? -4.055 15.109 9.25 1 95.81 102 LEU A O 1
ATOM 732 N N . VAL A 1 103 ? -1.827 14.852 9.539 1 96.62 103 VAL A N 1
ATOM 733 C CA . VAL A 1 103 ? -1.977 13.398 9.547 1 96.62 103 VAL A CA 1
ATOM 734 C C . VAL A 1 103 ? -1.315 12.82 10.789 1 96.62 103 VAL A C 1
ATOM 736 O O . VAL A 1 103 ? -0.211 13.227 11.164 1 96.62 103 VAL A O 1
ATOM 739 N N . GLY A 1 104 ? -2.025 11.906 11.461 1 95.44 104 GLY A N 1
ATOM 740 C CA . GLY A 1 104 ? -1.503 11.109 12.562 1 95.44 104 GLY A CA 1
ATOM 741 C C . GLY A 1 104 ? -1.738 9.625 12.391 1 95.44 104 GLY A C 1
ATOM 742 O O . GLY A 1 104 ? -2.875 9.188 12.188 1 95.44 104 GLY A O 1
ATOM 743 N N . ILE A 1 105 ? -0.696 8.898 12.461 1 94.44 105 ILE A N 1
ATOM 744 C CA . ILE A 1 105 ? -0.781 7.449 12.344 1 94.44 105 ILE A CA 1
ATOM 745 C C . ILE A 1 105 ? -0.427 6.805 13.68 1 94.44 105 ILE A C 1
ATOM 747 O O . ILE A 1 105 ? 0.702 6.934 14.164 1 94.44 105 ILE A O 1
ATOM 751 N N . ASP A 1 106 ? -1.423 6.094 14.234 1 91.81 106 ASP A N 1
ATOM 752 C CA . ASP A 1 106 ? -1.263 5.473 15.539 1 91.81 106 ASP A CA 1
ATOM 753 C C . ASP A 1 106 ? -1.793 4.039 15.539 1 91.81 106 ASP A C 1
ATOM 755 O O . ASP A 1 106 ? -2.99 3.816 15.352 1 91.81 106 ASP A O 1
ATOM 759 N N . GLY A 1 107 ? -0.924 3.117 15.898 1 87.81 107 GLY A N 1
ATOM 760 C CA . GLY A 1 107 ? -1.189 1.704 15.68 1 87.81 107 GLY A CA 1
ATOM 761 C C . GLY A 1 107 ? -2.102 1.099 16.734 1 87.81 107 GLY A C 1
ATOM 762 O O . GLY A 1 107 ? -2.58 -0.026 16.562 1 87.81 107 GLY A O 1
ATOM 763 N N . THR A 1 108 ? -2.352 1.812 17.828 1 88.56 108 THR A N 1
ATOM 764 C CA . THR A 1 108 ? -3.219 1.299 18.891 1 88.56 108 THR A CA 1
ATOM 765 C C . THR A 1 108 ? -4.406 2.23 19.109 1 88.56 108 THR A C 1
ATOM 767 O O . THR A 1 108 ? -4.324 3.43 18.828 1 88.56 108 THR A O 1
ATOM 770 N N . ALA A 1 109 ? -5.477 1.621 19.625 1 87.75 109 ALA A N 1
ATOM 771 C CA . ALA A 1 109 ? -6.672 2.41 19.922 1 87.75 109 ALA A CA 1
ATOM 772 C C . ALA A 1 109 ? -6.371 3.523 20.922 1 87.75 109 ALA A C 1
ATOM 774 O O . ALA A 1 109 ? -6.844 4.652 20.766 1 87.75 109 ALA A O 1
ATOM 775 N N . ALA A 1 110 ? -5.59 3.203 21.875 1 89.44 110 ALA A N 1
ATOM 776 C CA . ALA A 1 110 ? -5.246 4.18 22.906 1 89.44 110 ALA A CA 1
ATOM 777 C C . ALA A 1 110 ? -4.438 5.332 22.312 1 89.44 110 ALA A C 1
ATOM 779 O O . ALA A 1 110 ? -4.699 6.5 22.625 1 89.44 110 ALA A O 1
ATOM 780 N N . ALA A 1 111 ? -3.473 4.977 21.484 1 90.88 111 ALA A N 1
ATOM 781 C CA . ALA A 1 111 ? -2.652 6.008 20.859 1 90.88 111 ALA A CA 1
ATOM 782 C C . ALA A 1 111 ? -3.479 6.859 19.906 1 90.88 111 ALA A C 1
ATOM 784 O O . ALA A 1 111 ? -3.281 8.078 19.812 1 90.88 111 ALA A O 1
ATOM 785 N N . GLN A 1 112 ? -4.352 6.227 19.219 1 91.75 112 GLN A N 1
ATOM 786 C CA . GLN A 1 112 ? -5.207 6.965 18.297 1 91.75 112 GLN A CA 1
ATOM 787 C C . GLN A 1 112 ? -6.133 7.918 19.047 1 91.75 112 GLN A C 1
ATOM 789 O O . GLN A 1 112 ? -6.359 9.047 18.594 1 91.75 112 GLN A O 1
ATOM 794 N N . HIS A 1 113 ? -6.672 7.445 20.141 1 90.25 113 HIS A N 1
ATOM 795 C CA . HIS A 1 113 ? -7.504 8.289 21 1 90.25 113 HIS A CA 1
ATOM 796 C C . HIS A 1 113 ? -6.746 9.539 21.438 1 90.25 113 HIS A C 1
ATOM 798 O O . HIS A 1 113 ? -7.273 10.648 21.359 1 90.25 113 HIS A O 1
ATOM 804 N N . ARG A 1 114 ? -5.582 9.32 21.875 1 90.31 114 ARG A N 1
ATOM 805 C CA . ARG A 1 114 ? -4.758 10.438 22.328 1 90.31 114 ARG A CA 1
ATOM 806 C C . ARG A 1 114 ? -4.504 11.422 21.188 1 90.31 114 ARG A C 1
ATOM 808 O O . ARG A 1 114 ? -4.508 12.633 21.391 1 90.31 114 ARG A O 1
ATOM 815 N N . ARG A 1 115 ? -4.289 10.875 20.016 1 92.44 115 ARG A N 1
ATOM 816 C CA . ARG A 1 115 ? -4.051 11.719 18.844 1 92.44 115 ARG A CA 1
ATOM 817 C C . ARG A 1 115 ? -5.277 12.562 18.516 1 92.44 115 ARG A C 1
ATOM 819 O O . ARG A 1 115 ? -5.16 13.758 18.25 1 92.44 115 ARG A O 1
ATOM 826 N N . ILE A 1 116 ? -6.367 11.953 18.531 1 90.62 116 ILE A N 1
ATOM 827 C CA . ILE A 1 116 ? -7.613 12.656 18.25 1 90.62 116 ILE A CA 1
ATOM 828 C C . ILE A 1 116 ? -7.816 13.789 19.25 1 90.62 116 ILE A C 1
ATOM 830 O O . ILE A 1 116 ? -8.172 14.906 18.875 1 90.62 116 ILE A O 1
ATOM 834 N N . LYS A 1 117 ? -7.559 13.492 20.453 1 88.12 117 LYS A N 1
ATOM 835 C CA . LYS A 1 117 ? -7.656 14.516 21.5 1 88.12 117 LYS A CA 1
ATOM 836 C C . LYS A 1 117 ? -6.695 15.672 21.219 1 88.12 117 LYS A C 1
ATOM 838 O O . LYS A 1 117 ? -7.059 16.844 21.391 1 88.12 117 LYS A O 1
ATOM 843 N N . ALA A 1 118 ? -5.531 15.297 20.875 1 87.5 118 ALA A N 1
ATOM 844 C CA . ALA A 1 118 ? -4.527 16.312 20.562 1 87.5 118 ALA A CA 1
ATOM 845 C C . ALA A 1 118 ? -4.98 17.188 19.391 1 87.5 118 ALA A C 1
ATOM 847 O O . ALA A 1 118 ? -4.789 18.406 19.406 1 87.5 118 ALA A O 1
ATOM 848 N N . PHE A 1 119 ? -5.543 16.547 18.359 1 89.31 119 PHE A N 1
ATOM 849 C CA . PHE A 1 119 ? -6.051 17.297 17.219 1 89.31 119 PHE A CA 1
ATOM 850 C C . PHE A 1 119 ? -7.133 18.281 17.641 1 89.31 119 PHE A C 1
ATOM 852 O O . PHE A 1 119 ? -7.211 19.391 17.125 1 89.31 119 PHE A O 1
ATOM 859 N N . CYS A 1 120 ? -7.934 17.906 18.562 1 83.31 120 CYS A N 1
ATOM 860 C CA . CYS A 1 120 ? -9.008 18.766 19.062 1 83.31 120 CYS A CA 1
ATOM 861 C C . CYS A 1 120 ? -8.453 20 19.766 1 83.31 120 CYS A C 1
ATOM 863 O O . CYS A 1 120 ? -9.117 21.031 19.844 1 83.31 120 CYS A O 1
ATOM 865 N N . GLY A 1 121 ? -7.301 19.828 20.234 1 78.19 121 GLY A N 1
ATOM 866 C CA . GLY A 1 121 ? -6.664 20.922 20.938 1 78.19 121 GLY A CA 1
ATOM 867 C C . GLY A 1 121 ? -5.992 21.922 20.016 1 78.19 121 GLY A C 1
ATOM 868 O O . GLY A 1 121 ? -5.562 22.984 20.438 1 78.19 121 GLY A O 1
ATOM 869 N N . HIS A 1 122 ? -5.918 21.562 18.766 1 78.19 122 HIS A N 1
ATOM 870 C CA . HIS A 1 122 ? -5.332 22.422 17.734 1 78.19 122 HIS A CA 1
ATOM 871 C C . HIS A 1 122 ? -6.406 23 16.828 1 78.19 122 HIS A C 1
ATOM 873 O O . HIS A 1 122 ? -7.508 22.438 16.734 1 78.19 122 HIS A O 1
ATOM 879 N N . PRO A 1 123 ? -6.121 24.156 16.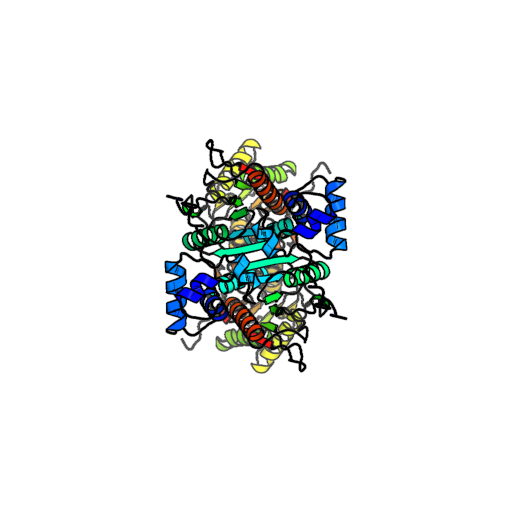312 1 79.88 123 PRO A N 1
ATOM 880 C CA . PRO A 1 123 ? -7.098 24.703 15.367 1 79.88 123 PRO A CA 1
ATOM 881 C C . PRO A 1 123 ? -7.32 23.781 14.164 1 79.88 123 PRO A C 1
ATOM 883 O O . PRO A 1 123 ? -6.449 23.656 13.305 1 79.88 123 PRO A O 1
ATOM 886 N N . THR A 1 124 ? -8.398 23.047 14.18 1 88.56 124 THR A N 1
ATOM 887 C CA . THR A 1 124 ? -8.805 22.141 13.109 1 88.56 124 THR A CA 1
ATOM 888 C C . THR A 1 124 ? -10.297 22.297 12.812 1 88.56 124 THR A C 1
ATOM 890 O O . THR A 1 124 ? -11.109 22.375 13.734 1 88.56 124 THR A O 1
ATOM 893 N N . ASP A 1 125 ? -10.562 22.391 11.539 1 90.25 125 ASP A N 1
ATOM 894 C CA . ASP A 1 125 ? -11.953 22.547 11.133 1 90.25 125 ASP A CA 1
ATOM 895 C C . ASP A 1 125 ? -12.719 21.234 11.258 1 90.25 125 ASP A C 1
ATOM 897 O O . ASP A 1 125 ? -13.953 21.219 11.312 1 90.25 125 ASP A O 1
ATOM 901 N N . GLY A 1 126 ? -12.07 20.188 11.266 1 92.5 126 GLY A N 1
ATOM 902 C CA . GLY A 1 126 ? -12.656 18.875 11.391 1 92.5 126 GLY A CA 1
ATOM 903 C C . GLY A 1 126 ? -11.625 17.75 11.438 1 92.5 126 GLY A C 1
ATOM 904 O O . GLY A 1 126 ? -10.469 17.953 11.062 1 92.5 126 GLY A O 1
ATOM 905 N N . ILE A 1 127 ? -12.086 16.594 11.969 1 93.81 127 ILE A N 1
ATOM 906 C CA . ILE A 1 127 ? -11.211 15.43 12.086 1 93.81 127 ILE A CA 1
ATOM 907 C C . ILE A 1 127 ? -11.852 14.227 11.398 1 93.81 127 ILE A C 1
ATOM 909 O O . ILE A 1 127 ? -12.992 13.867 11.695 1 93.81 127 ILE A O 1
ATOM 913 N N . ILE A 1 128 ? -11.141 13.695 10.445 1 95.12 128 ILE A N 1
ATOM 914 C CA . ILE A 1 128 ? -11.531 12.438 9.82 1 95.12 128 ILE A CA 1
ATOM 915 C C . ILE A 1 128 ? -10.805 11.273 10.5 1 95.12 128 ILE A C 1
ATOM 917 O O . ILE A 1 128 ? -9.586 11.305 10.656 1 95.12 128 ILE A O 1
ATOM 921 N N . VAL A 1 129 ? -11.602 10.266 10.898 1 92.5 129 VAL A N 1
ATOM 922 C CA . VAL A 1 129 ? -11.016 9.156 11.648 1 92.5 129 VAL A CA 1
ATOM 923 C C . VAL A 1 129 ? -11.258 7.844 10.914 1 92.5 129 VAL A C 1
ATOM 925 O O . VAL A 1 129 ? -12.406 7.473 10.648 1 92.5 129 VAL A O 1
ATOM 928 N N . LEU A 1 130 ? -10.203 7.215 10.461 1 91.88 130 LEU A N 1
ATOM 929 C CA . LEU A 1 130 ? -10.234 5.793 10.148 1 91.88 130 LEU A CA 1
ATOM 930 C C . LEU A 1 130 ? -9.914 4.953 11.375 1 91.88 130 LEU A C 1
ATOM 932 O O . LEU A 1 130 ? -8.758 4.902 11.812 1 91.88 130 LEU A O 1
ATOM 936 N N . PRO A 1 131 ? -10.859 4.301 11.898 1 87.75 131 PRO A N 1
ATOM 937 C CA . PRO A 1 131 ? -10.68 3.697 13.219 1 87.75 131 PRO A CA 1
ATOM 938 C C . PRO A 1 131 ? -9.789 2.457 13.188 1 87.75 131 PRO A C 1
ATOM 940 O O . PRO A 1 131 ? -9.828 1.693 12.219 1 87.75 131 PRO A O 1
ATOM 943 N N . CYS A 1 132 ? -9.047 2.293 14.266 1 84.5 132 CYS A N 1
ATOM 944 C CA . CYS A 1 132 ? -8.367 1.024 14.508 1 84.5 132 CYS A CA 1
ATOM 945 C C . CYS A 1 132 ? -9.359 -0.13 14.531 1 84.5 132 CYS A C 1
ATOM 947 O O . CYS A 1 132 ? -10.484 0.023 15.016 1 84.5 132 CYS A O 1
ATOM 949 N N . PRO A 1 133 ? -8.711 -1.248 14.039 1 74 133 PRO A N 1
ATOM 950 C CA . PRO A 1 133 ? -9.602 -2.408 14.117 1 74 133 PRO A CA 1
ATOM 951 C C . PRO A 1 133 ? -10.062 -2.703 15.547 1 74 133 PRO A C 1
ATOM 953 O O . PRO A 1 133 ? -9.266 -2.602 16.484 1 74 133 PRO A O 1
ATOM 956 N N . HIS A 1 134 ? -11.242 -2.873 15.859 1 68.5 134 HIS A N 1
ATOM 957 C CA . HIS A 1 134 ? -11.852 -3.311 17.109 1 68.5 134 HIS A CA 1
ATOM 958 C C . HIS A 1 134 ? -11.938 -2.164 18.109 1 68.5 134 HIS A C 1
ATOM 960 O O . HIS A 1 134 ? -12.188 -2.391 19.297 1 68.5 134 HIS A O 1
ATOM 966 N N . ALA A 1 135 ? -11.438 -0.923 17.797 1 67.31 135 ALA A N 1
ATOM 967 C CA . ALA A 1 135 ? -11.445 0.181 18.766 1 67.31 135 ALA A CA 1
ATOM 968 C C . ALA A 1 135 ? -12.875 0.578 19.125 1 67.31 135 ALA A C 1
ATOM 970 O O . ALA A 1 135 ? -13.125 1.08 20.219 1 67.31 135 ALA A O 1
ATOM 971 N N . GLY A 1 136 ? -13.859 -0.045 18.688 1 62.09 136 GLY A N 1
ATOM 972 C CA . GLY A 1 136 ? -15.242 0.3 18.984 1 62.09 136 GLY A CA 1
ATOM 973 C C . GLY A 1 136 ? -15.43 1.761 19.344 1 62.09 136 GLY A C 1
ATOM 974 O O . GLY A 1 136 ? -14.766 2.635 18.797 1 62.09 136 GLY A O 1
ATOM 975 N N . VAL A 1 137 ? -16.312 2.26 20.344 1 61.06 137 VAL A N 1
ATOM 976 C CA . VAL A 1 137 ? -16.75 3.572 20.812 1 61.06 137 VAL A CA 1
ATOM 977 C C . VAL A 1 137 ? -15.641 4.23 21.625 1 61.06 137 VAL A C 1
ATOM 979 O O . VAL A 1 137 ? -15.625 5.453 21.781 1 61.06 137 VAL A O 1
ATOM 982 N N . SER A 1 138 ? -14.672 3.504 21.781 1 66.06 138 SER A N 1
ATOM 983 C CA . SER A 1 138 ? -13.633 3.965 22.703 1 66.06 138 SER A CA 1
ATOM 984 C C . SER A 1 138 ? -12.742 5.012 22.047 1 66.06 138 SER A C 1
ATOM 986 O O . SER A 1 138 ? -12.086 5.793 22.734 1 66.06 138 SER A O 1
ATOM 988 N N . LEU A 1 139 ? -12.828 5.152 20.812 1 75.25 139 LEU A N 1
ATOM 989 C CA . LEU A 1 139 ? -11.875 6.016 20.125 1 75.25 139 LEU A CA 1
ATOM 990 C C . LEU A 1 139 ? -12.172 7.484 20.391 1 75.25 139 LEU A C 1
ATOM 992 O O . LEU A 1 139 ? -11.266 8.312 20.453 1 75.25 139 LEU A O 1
ATOM 996 N N . THR A 1 140 ? -13.438 7.785 20.641 1 73.31 140 THR A N 1
ATOM 997 C CA . THR A 1 140 ? -13.766 9.195 20.812 1 73.31 140 THR A CA 1
ATOM 998 C C . THR A 1 140 ? -14.43 9.43 22.172 1 73.31 140 THR A C 1
ATOM 1000 O O . THR A 1 140 ? -15.039 10.477 22.406 1 73.31 140 THR A O 1
ATOM 1003 N N . ARG A 1 141 ? -14.266 8.414 22.938 1 70.81 141 ARG A N 1
ATOM 1004 C CA . ARG A 1 141 ? -14.859 8.531 24.266 1 70.81 141 ARG A CA 1
ATOM 1005 C C . ARG A 1 141 ? -14.242 9.695 25.031 1 70.81 141 ARG A C 1
ATOM 1007 O O . ARG A 1 141 ? -13.023 9.828 25.094 1 70.81 141 ARG A O 1
ATOM 1014 N N . GLY A 1 142 ? -15.164 10.461 25.531 1 65.62 142 GLY A N 1
ATOM 1015 C CA . GLY A 1 142 ? -14.719 11.547 26.391 1 65.62 142 GLY A CA 1
ATOM 1016 C C . GLY A 1 142 ? -14.266 12.773 25.625 1 65.62 142 GLY A C 1
ATOM 1017 O O . GLY A 1 142 ? -13.891 13.781 26.219 1 65.62 142 GLY A O 1
ATOM 1018 N N . ILE A 1 143 ? -14.273 12.602 24.359 1 66.81 143 ILE A N 1
ATOM 1019 C CA . ILE A 1 143 ? -13.867 13.766 23.578 1 66.81 143 ILE A CA 1
ATOM 1020 C C . ILE A 1 143 ? -15.07 14.688 23.375 1 66.81 143 ILE A C 1
ATOM 1022 O O . ILE A 1 143 ? -16.078 14.289 22.781 1 66.81 143 ILE A O 1
ATOM 1026 N N . VAL A 1 144 ? -15.133 15.68 24.25 1 56.91 144 VAL A N 1
ATOM 1027 C CA . VAL A 1 144 ? -16.125 16.734 24.062 1 56.91 144 VAL A CA 1
ATOM 1028 C C . VAL A 1 144 ? -15.609 17.75 23.047 1 56.91 144 VAL A C 1
ATOM 1030 O O . VAL A 1 144 ? -14.695 18.531 23.359 1 56.91 144 VAL A O 1
ATOM 1033 N N . ALA A 1 145 ? -15.828 17.406 21.703 1 58.53 145 ALA A N 1
ATOM 1034 C CA . ALA A 1 145 ? -15.094 18.266 20.781 1 58.53 145 ALA A CA 1
ATOM 1035 C C . ALA A 1 145 ? -16.031 19.203 20.031 1 58.53 145 ALA A C 1
ATOM 1037 O O . ALA A 1 145 ? -17.172 18.828 19.703 1 58.53 145 ALA A O 1
ATOM 1038 N N . TYR A 1 146 ? -15.727 20.438 20.141 1 69.12 146 TYR A N 1
ATOM 1039 C CA . TYR A 1 146 ? -16.328 21.422 19.266 1 69.12 146 TYR A CA 1
ATOM 1040 C C . TYR A 1 146 ? -15.953 21.172 17.812 1 69.12 146 TYR A C 1
ATOM 1042 O O . TYR A 1 146 ? -16.625 21.656 16.906 1 69.12 146 TYR A O 1
ATOM 1050 N N . THR A 1 147 ? -15.008 20.359 17.656 1 82.31 147 THR A N 1
ATOM 1051 C CA . THR A 1 147 ? -14.539 20.031 16.312 1 82.31 147 THR A CA 1
ATOM 1052 C C . THR A 1 147 ? -15.273 18.812 15.766 1 82.31 147 THR A C 1
ATOM 1054 O O . THR A 1 147 ? -15.352 17.781 16.438 1 82.31 147 THR A O 1
ATOM 1057 N N . PRO A 1 148 ? -15.922 18.969 14.633 1 88.31 148 PRO A N 1
ATOM 1058 C CA . PRO A 1 148 ? -16.609 17.812 14.047 1 88.31 148 PRO A CA 1
ATOM 1059 C C . PRO A 1 148 ? -15.672 16.641 13.797 1 88.31 148 PRO A C 1
ATOM 1061 O O . PRO A 1 148 ? -14.555 16.828 13.312 1 88.31 148 PRO A O 1
ATOM 1064 N N . ILE A 1 149 ? -16.156 15.438 14.164 1 89.62 149 ILE A N 1
ATOM 1065 C CA . ILE A 1 149 ? -15.43 14.195 13.922 1 89.62 149 ILE A CA 1
ATOM 1066 C C . ILE A 1 149 ? -16.234 13.297 12.984 1 89.62 149 ILE A C 1
ATOM 1068 O O . ILE A 1 149 ? -17.406 12.984 13.258 1 89.62 149 ILE A O 1
ATOM 1072 N N . ILE A 1 150 ? -15.633 12.938 11.867 1 91.5 150 ILE A N 1
ATOM 1073 C CA . ILE A 1 150 ? -16.266 12.078 10.883 1 91.5 150 ILE A CA 1
ATOM 1074 C C . ILE A 1 150 ? -15.539 10.734 10.82 1 91.5 150 ILE A C 1
ATOM 1076 O O . ILE A 1 150 ? -14.312 10.695 10.695 1 91.5 150 ILE A O 1
ATOM 1080 N N . GLN A 1 151 ? -16.25 9.672 10.969 1 90.5 151 GLN A N 1
ATOM 1081 C CA . GLN A 1 151 ? -15.664 8.359 10.742 1 90.5 151 GLN A CA 1
ATOM 1082 C C . GLN A 1 151 ? -15.664 8 9.258 1 90.5 151 GLN A C 1
ATOM 1084 O O . GLN A 1 151 ? -16.688 8.109 8.594 1 90.5 151 GLN A O 1
ATOM 1089 N N . LEU A 1 152 ? -14.523 7.676 8.789 1 92.12 152 LEU A N 1
ATOM 1090 C CA . LEU A 1 152 ? -14.375 7.199 7.422 1 92.12 152 LEU A CA 1
ATOM 1091 C C . LEU A 1 152 ? -14.031 5.711 7.402 1 92.12 152 LEU A C 1
ATOM 1093 O O . LEU A 1 152 ? -13.039 5.289 8.008 1 92.12 152 LEU A O 1
ATOM 1097 N N . LEU A 1 153 ? -14.82 4.879 6.699 1 88.94 153 LEU A N 1
ATOM 1098 C CA . LEU A 1 153 ? -14.695 3.426 6.641 1 88.94 153 LEU A CA 1
ATOM 1099 C C . LEU A 1 153 ? -14.859 2.811 8.023 1 88.94 153 LEU A C 1
ATOM 1101 O O . LEU A 1 153 ? -15.367 3.457 8.945 1 88.94 153 LEU A O 1
ATOM 1105 N N . GLY A 1 154 ? -14.688 1.585 8.172 1 75.75 154 GLY A N 1
ATOM 1106 C CA . GLY A 1 154 ? -14.828 0.875 9.438 1 75.75 154 GLY A CA 1
ATOM 1107 C C . GLY A 1 154 ? -16.25 0.406 9.703 1 75.75 154 GLY A C 1
ATOM 1108 O O . GLY A 1 154 ? -17.156 0.711 8.938 1 75.75 154 GLY A O 1
ATOM 1109 N N . SER A 1 155 ? -16.547 -0.656 10.617 1 64.31 155 SER A N 1
ATOM 1110 C CA . SER A 1 155 ? -17.859 -1.265 10.844 1 64.31 155 SER A CA 1
ATOM 1111 C C . SER A 1 155 ? -18.609 -0.54 11.953 1 64.31 155 SER A C 1
ATOM 1113 O O . SER A 1 155 ? -19.844 -0.454 11.914 1 64.31 155 SER A O 1
ATOM 1115 N N . THR A 1 156 ? -17.75 -0.175 13.086 1 57.09 156 THR A N 1
ATOM 1116 C CA . THR A 1 156 ? -18.484 0.214 14.289 1 57.09 156 THR A CA 1
ATOM 1117 C C . THR A 1 156 ? -18.859 1.69 14.234 1 57.09 156 THR A C 1
ATOM 1119 O O . THR A 1 156 ? -18.047 2.537 13.883 1 57.09 156 THR A O 1
ATOM 1122 N N . ASN A 1 157 ? -20.234 1.873 13.75 1 54.19 157 ASN A N 1
ATOM 1123 C CA . ASN A 1 157 ? -20.766 3.229 13.797 1 54.19 157 ASN A CA 1
ATOM 1124 C C . ASN A 1 157 ? -20.812 3.768 15.227 1 54.19 157 ASN A C 1
ATOM 1126 O O . ASN A 1 157 ? -21.406 3.15 16.109 1 54.19 157 ASN A O 1
ATOM 1130 N N . LEU A 1 158 ? -19.688 4.219 15.602 1 50.66 158 LEU A N 1
ATOM 1131 C CA . LEU A 1 158 ? -19.969 4.887 16.875 1 50.66 158 LEU A CA 1
ATOM 1132 C C . LEU A 1 158 ? -21.016 5.98 16.688 1 50.66 158 LEU A C 1
ATOM 1134 O O . LEU A 1 158 ? -20.844 6.875 15.859 1 50.66 158 LEU A O 1
ATOM 1138 N N . LEU A 1 159 ? -22.297 5.59 17.062 1 52.19 159 LEU A N 1
ATOM 1139 C CA . LEU A 1 159 ? -23.609 6.227 16.984 1 52.19 159 LEU A CA 1
ATOM 1140 C C . LEU A 1 159 ? -23.484 7.742 17.047 1 52.19 159 LEU A C 1
ATOM 1142 O O . LEU A 1 159 ? -24.312 8.469 16.5 1 52.19 159 LEU A O 1
ATOM 1146 N N . ARG A 1 160 ? -22.312 8.219 17.438 1 60.62 160 ARG A N 1
ATOM 1147 C CA . ARG A 1 160 ? -22.484 9.641 17.734 1 60.62 160 ARG A CA 1
ATOM 1148 C C . ARG A 1 160 ? -21.797 10.508 16.688 1 60.62 160 ARG A C 1
ATOM 1150 O O . ARG A 1 160 ? -22.016 11.719 16.625 1 60.62 160 ARG A O 1
ATOM 1157 N N . HIS A 1 161 ? -21.234 9.719 15.617 1 71.94 161 HIS A N 1
ATOM 1158 C CA . HIS A 1 161 ? -20.516 10.539 14.641 1 71.94 161 HIS A CA 1
ATOM 1159 C C . HIS A 1 161 ? -20.984 10.234 13.219 1 71.94 161 HIS A C 1
ATOM 1161 O O . HIS A 1 161 ? -21.516 9.148 12.961 1 71.94 161 HIS A O 1
ATOM 1167 N N . ASP A 1 162 ? -20.953 11.305 12.43 1 84.44 162 ASP A N 1
ATOM 1168 C CA . ASP A 1 162 ? -21.172 11.094 11 1 84.44 162 ASP A CA 1
ATOM 1169 C C . ASP A 1 162 ? -20.219 10.023 10.461 1 84.44 162 ASP A C 1
ATOM 1171 O O . ASP A 1 162 ? -19.062 9.953 10.859 1 84.44 162 ASP A O 1
ATOM 1175 N N . TRP A 1 163 ? -20.812 9.188 9.656 1 88.12 163 TRP A N 1
ATOM 1176 C CA . TRP A 1 163 ? -20.094 8 9.203 1 88.12 163 TRP A CA 1
ATOM 1177 C C . TRP A 1 163 ? -20.203 7.84 7.688 1 88.12 163 TRP A C 1
ATOM 1179 O O . TRP A 1 163 ? -21.312 7.828 7.137 1 88.12 163 TRP A O 1
ATOM 1189 N N . VAL A 1 164 ? -19.078 7.82 7.004 1 92.88 164 VAL A N 1
ATOM 1190 C CA . VAL A 1 164 ? -19 7.559 5.57 1 92.88 164 VAL A CA 1
ATOM 1191 C C . VAL A 1 164 ? -18.312 6.215 5.332 1 92.88 164 VAL A C 1
ATOM 1193 O O . VAL A 1 164 ? -17.172 6.008 5.758 1 92.88 164 VAL A O 1
ATOM 1196 N N . SER A 1 165 ? -18.984 5.262 4.68 1 91.75 165 SER A N 1
ATOM 1197 C CA . SER A 1 165 ? -18.391 3.934 4.516 1 91.75 165 SER A CA 1
ATOM 1198 C C . SER A 1 165 ? -18.828 3.295 3.203 1 91.75 165 SER A C 1
ATOM 1200 O O . SER A 1 165 ? -19.5 3.936 2.385 1 91.75 165 SER A O 1
ATOM 1202 N N . ILE A 1 166 ? -18.344 2.082 3.02 1 91.75 166 ILE A N 1
ATOM 1203 C CA . ILE A 1 166 ? -18.641 1.314 1.816 1 91.75 166 ILE A CA 1
ATOM 1204 C C . ILE A 1 166 ? -19.844 0.408 2.07 1 91.75 166 ILE A C 1
ATOM 1206 O O . ILE A 1 166 ? -19.953 -0.211 3.131 1 91.75 166 ILE A O 1
ATOM 1210 N N . ASP A 1 167 ? -20.734 0.408 1.143 1 91.12 167 ASP A N 1
ATOM 1211 C CA . ASP A 1 167 ? -21.828 -0.555 1.154 1 91.12 167 ASP A CA 1
ATOM 1212 C C . ASP A 1 167 ? -21.375 -1.902 0.591 1 91.12 167 ASP A C 1
ATOM 1214 O O . ASP A 1 167 ? -21.531 -2.162 -0.604 1 91.12 167 ASP A O 1
ATOM 1218 N N . ASN A 1 168 ? -20.891 -2.736 1.46 1 87.94 168 ASN A N 1
ATOM 1219 C CA . ASN A 1 168 ? -20.328 -4.02 1.045 1 87.94 168 ASN A CA 1
ATOM 1220 C C . ASN A 1 168 ? -21.406 -4.93 0.442 1 87.94 168 ASN A C 1
ATOM 1222 O O . ASN A 1 168 ? -21.125 -5.66 -0.512 1 87.94 168 ASN A O 1
ATOM 1226 N N . GLY A 1 169 ? -22.531 -4.906 1.037 1 88.12 169 GLY A N 1
ATOM 1227 C CA . GLY A 1 169 ? -23.609 -5.711 0.502 1 88.12 169 GLY A CA 1
ATOM 1228 C C . GLY A 1 169 ? -23.953 -5.371 -0.937 1 88.12 169 GLY A C 1
ATOM 1229 O O . GLY A 1 169 ? -23.984 -6.25 -1.799 1 88.12 169 GLY A O 1
ATOM 1230 N N . ALA A 1 170 ? -24.156 -4.098 -1.154 1 92.5 170 ALA A N 1
ATOM 1231 C CA . ALA A 1 170 ? -24.469 -3.641 -2.508 1 92.5 170 ALA A CA 1
ATOM 1232 C C . ALA A 1 170 ? -23.312 -3.936 -3.463 1 92.5 170 ALA A C 1
ATOM 1234 O O . ALA A 1 170 ? -23.531 -4.262 -4.633 1 92.5 170 ALA A O 1
ATOM 1235 N N . SER A 1 171 ? -22.141 -3.818 -2.988 1 94.12 171 SER A N 1
ATOM 1236 C CA . SER A 1 171 ? -20.953 -4.031 -3.809 1 94.12 171 SER A CA 1
ATOM 1237 C C . SER A 1 171 ? -20.859 -5.48 -4.277 1 94.12 171 SER A C 1
ATOM 1239 O O . SER A 1 171 ? -20.562 -5.742 -5.445 1 94.12 171 SER A O 1
ATOM 1241 N N . VAL A 1 172 ? -21.094 -6.363 -3.367 1 93.31 172 VAL A N 1
ATOM 1242 C CA . VAL A 1 172 ? -21.016 -7.781 -3.705 1 93.31 172 VAL A CA 1
ATOM 1243 C C . VAL A 1 172 ? -22.141 -8.148 -4.66 1 93.31 172 VAL A C 1
ATOM 1245 O O . VAL A 1 172 ? -21.938 -8.922 -5.598 1 93.31 172 VAL A O 1
ATOM 1248 N N . GLU A 1 173 ? -23.297 -7.625 -4.371 1 94.38 173 GLU A N 1
ATOM 1249 C CA . GLU A 1 173 ? -24.422 -7.867 -5.262 1 94.38 173 GLU A CA 1
ATOM 1250 C C . GLU A 1 173 ? -24.109 -7.402 -6.684 1 94.38 173 GLU A C 1
ATOM 1252 O O . GLU A 1 173 ? -24.438 -8.094 -7.652 1 94.38 173 GLU A O 1
ATOM 1257 N N . LEU A 1 174 ? -23.5 -6.312 -6.773 1 96.25 174 LEU A N 1
ATOM 1258 C CA . LEU A 1 174 ? -23.125 -5.77 -8.07 1 96.25 174 LEU A CA 1
ATOM 1259 C C . LEU A 1 174 ? -22.109 -6.684 -8.773 1 96.25 174 LEU A C 1
ATOM 1261 O O . LEU A 1 174 ? -22.188 -6.875 -9.984 1 96.25 174 LEU A O 1
ATOM 1265 N N . ALA A 1 175 ? -21.188 -7.211 -8.016 1 96.75 175 ALA A N 1
ATOM 1266 C CA . ALA A 1 175 ? -20.172 -8.109 -8.578 1 96.75 175 ALA A CA 1
ATOM 1267 C C . ALA A 1 175 ? -20.812 -9.383 -9.125 1 96.75 175 ALA A C 1
ATOM 1269 O O . ALA A 1 175 ? -20.5 -9.82 -10.234 1 96.75 175 ALA A O 1
ATOM 1270 N N . VAL A 1 176 ? -21.719 -9.969 -8.383 1 96.44 176 VAL A N 1
ATOM 1271 C CA . VAL A 1 176 ? -22.406 -11.188 -8.805 1 96.44 176 VAL A CA 1
ATOM 1272 C C . VAL A 1 176 ? -23.281 -10.898 -10.023 1 96.44 176 VAL A C 1
ATOM 1274 O O . VAL A 1 176 ? -23.25 -11.641 -11.008 1 96.44 176 VAL A O 1
ATOM 1277 N N . THR A 1 177 ? -24 -9.805 -9.969 1 96.56 177 THR A N 1
ATOM 1278 C CA . THR A 1 177 ? -24.844 -9.414 -11.086 1 96.56 177 THR A CA 1
ATOM 1279 C C . THR A 1 177 ? -24.031 -9.234 -12.359 1 96.56 177 THR A C 1
ATOM 1281 O O . THR A 1 177 ? -24.453 -9.641 -13.445 1 96.56 177 THR A O 1
ATOM 1284 N N . HIS A 1 178 ? -22.844 -8.672 -12.195 1 97.44 178 HIS A N 1
ATOM 1285 C CA . HIS A 1 178 ? -21.953 -8.391 -13.328 1 97.44 178 HIS A CA 1
ATOM 1286 C C . HIS A 1 178 ? -21.625 -9.672 -14.094 1 97.44 178 HIS A C 1
ATOM 1288 O O . HIS A 1 178 ? -21.734 -9.703 -15.328 1 97.44 178 HIS A O 1
ATOM 1294 N N . VAL A 1 179 ? -21.312 -10.703 -13.383 1 97.31 179 VAL A N 1
ATOM 1295 C CA . VAL A 1 179 ? -20.891 -11.93 -14.062 1 97.31 179 VAL A CA 1
ATOM 1296 C C . VAL A 1 179 ? -22.125 -12.703 -14.539 1 97.31 179 VAL A C 1
ATOM 1298 O O . VAL A 1 179 ? -22.078 -13.367 -15.578 1 97.31 179 VAL A O 1
ATOM 1301 N N . VAL A 1 180 ? -23.25 -12.633 -13.875 1 96.12 180 VAL A N 1
ATOM 1302 C CA . VAL A 1 180 ? -24.484 -13.32 -14.258 1 96.12 180 VAL A CA 1
ATOM 1303 C C . VAL A 1 180 ? -25.047 -12.711 -15.539 1 96.12 180 VAL A C 1
ATOM 1305 O O . VAL A 1 180 ? -25.453 -13.438 -16.453 1 96.12 180 VAL A O 1
ATOM 1308 N N . GLU A 1 181 ? -25.016 -11.422 -15.594 1 96 181 GLU A N 1
ATOM 1309 C CA . GLU A 1 181 ? -25.484 -10.727 -16.781 1 96 181 GLU A CA 1
ATOM 1310 C C . GLU A 1 181 ? -24.625 -11.047 -18 1 96 181 GLU A C 1
ATOM 1312 O O . GLU A 1 181 ? -25.047 -10.867 -19.141 1 96 181 GLU A O 1
ATOM 1317 N N . ARG A 1 182 ? -23.5 -11.562 -17.703 1 96.5 182 ARG A N 1
ATOM 1318 C CA . ARG A 1 182 ? -22.547 -11.891 -18.766 1 96.5 182 ARG A CA 1
ATOM 1319 C C . ARG A 1 182 ? -22.469 -13.391 -19 1 96.5 182 ARG A C 1
ATOM 1321 O O . ARG A 1 182 ? -21.516 -13.891 -19.578 1 96.5 182 ARG A O 1
ATOM 1328 N N . GLY A 1 183 ? -23.469 -14.125 -18.391 1 95.19 183 GLY A N 1
ATOM 1329 C CA . GLY A 1 183 ? -23.703 -15.484 -18.828 1 95.19 183 GLY A CA 1
ATOM 1330 C C . GLY A 1 183 ? -23.359 -16.516 -17.781 1 95.19 183 GLY A C 1
ATOM 1331 O O . GLY A 1 183 ? -23.578 -17.719 -17.969 1 95.19 183 GLY A O 1
ATOM 1332 N N . ALA A 1 184 ? -22.797 -16.109 -16.672 1 96.12 184 ALA A N 1
ATOM 1333 C CA . ALA A 1 184 ? -22.438 -17.078 -15.656 1 96.12 184 ALA A CA 1
ATOM 1334 C C . ALA A 1 184 ? -23.688 -17.609 -14.938 1 96.12 184 ALA A C 1
ATOM 1336 O O . ALA A 1 184 ? -24.562 -16.844 -14.57 1 96.12 184 ALA A O 1
ATOM 1337 N N . ARG A 1 185 ? -23.688 -18.906 -14.734 1 95.75 185 ARG A N 1
ATOM 1338 C CA . ARG A 1 185 ? -24.812 -19.531 -14.039 1 95.75 185 ARG A CA 1
ATOM 1339 C C . ARG A 1 185 ? -24.344 -20.203 -12.75 1 95.75 185 ARG A C 1
ATOM 1341 O O . ARG A 1 185 ? -25.156 -20.688 -11.969 1 95.75 185 ARG A O 1
ATOM 1348 N N . SER A 1 186 ? -23.109 -20.297 -12.555 1 96.56 186 SER A N 1
ATOM 1349 C CA . SER A 1 186 ? -22.469 -20.781 -11.328 1 96.56 186 SER A CA 1
ATOM 1350 C C . SER A 1 186 ? -21.312 -19.891 -10.922 1 96.56 186 SER A C 1
ATOM 1352 O O . SER A 1 186 ? -20.531 -19.438 -11.773 1 96.56 186 SER A O 1
ATOM 1354 N N . VAL A 1 187 ? -21.266 -19.594 -9.602 1 96.81 187 VAL A N 1
ATOM 1355 C CA . VAL A 1 187 ? -20.281 -18.625 -9.148 1 96.81 187 VAL A CA 1
ATOM 1356 C C . VAL A 1 187 ? -19.609 -19.109 -7.871 1 96.81 187 VAL A C 1
ATOM 1358 O O . VAL A 1 187 ? -20.281 -19.578 -6.949 1 96.81 187 VAL A O 1
ATOM 1361 N N . ALA A 1 188 ? -18.312 -19.109 -7.863 1 96.75 188 ALA A N 1
ATOM 1362 C CA . ALA A 1 188 ? -17.516 -19.391 -6.664 1 96.75 188 ALA A CA 1
ATOM 1363 C C . ALA A 1 188 ? -17.109 -18.094 -5.957 1 96.75 188 ALA A C 1
ATOM 1365 O O . ALA A 1 188 ? -17.062 -17.031 -6.578 1 96.75 188 ALA A O 1
ATOM 1366 N N . TYR A 1 189 ? -16.875 -18.25 -4.648 1 95.5 189 TYR A N 1
ATOM 1367 C CA . TYR A 1 189 ? -16.375 -17.125 -3.857 1 95.5 189 TYR A CA 1
ATOM 1368 C C . TYR A 1 189 ? -15.172 -17.531 -3.023 1 95.5 189 TYR A C 1
ATOM 1370 O O . TYR A 1 189 ? -15.273 -18.406 -2.166 1 95.5 189 TYR A O 1
ATOM 1378 N N . LEU A 1 190 ? -14.055 -16.906 -3.318 1 94.94 190 LEU A N 1
ATOM 1379 C CA . LEU A 1 190 ? -12.859 -17.078 -2.502 1 94.94 190 LEU A CA 1
ATOM 1380 C C . LEU A 1 190 ? -12.68 -15.906 -1.54 1 94.94 190 LEU A C 1
ATOM 1382 O O . LEU A 1 190 ? -12.219 -14.828 -1.938 1 94.94 190 LEU A O 1
ATOM 1386 N N . SER A 1 191 ? -12.977 -16.141 -0.228 1 89.69 191 SER A N 1
ATOM 1387 C CA . SER A 1 191 ? -13.039 -15.086 0.78 1 89.69 191 SER A CA 1
ATOM 1388 C C . SER A 1 191 ? -11.773 -15.062 1.629 1 89.69 191 SER A C 1
ATOM 1390 O O . SER A 1 191 ? -11.109 -16.094 1.791 1 89.69 191 SER A O 1
ATOM 1392 N N . ASP A 1 192 ? -11.43 -13.82 2.066 1 84.5 192 ASP A N 1
ATOM 1393 C CA . ASP A 1 192 ? -10.438 -13.719 3.137 1 84.5 192 ASP A CA 1
ATOM 1394 C C . ASP A 1 192 ? -11.039 -14.117 4.48 1 84.5 192 ASP A C 1
ATOM 1396 O O . ASP A 1 192 ? -12.227 -14.453 4.562 1 84.5 192 ASP A O 1
ATOM 1400 N N . GLU A 1 193 ? -10.172 -14.117 5.488 1 75.94 193 GLU A N 1
ATOM 1401 C CA . GLU A 1 193 ? -10.648 -14.477 6.82 1 75.94 193 GLU A CA 1
ATOM 1402 C C . GLU A 1 193 ? -11.766 -13.547 7.277 1 75.94 193 GLU A C 1
ATOM 1404 O O . GLU A 1 193 ? -11.711 -12.336 7.035 1 75.94 193 GLU A O 1
ATOM 1409 N N . VAL A 1 194 ? -12.773 -14.133 7.828 1 63.59 194 VAL A N 1
ATOM 1410 C CA . VAL A 1 194 ? -13.992 -13.422 8.188 1 63.59 194 VAL A CA 1
ATOM 1411 C C . VAL A 1 194 ? -13.898 -12.922 9.625 1 63.59 194 VAL A C 1
ATOM 1413 O O . VAL A 1 194 ? -14.914 -12.594 10.242 1 63.59 194 VAL A O 1
ATOM 1416 N N . ALA A 1 195 ? -12.781 -12.828 9.992 1 61.28 195 ALA A N 1
ATOM 1417 C CA . ALA A 1 195 ? -12.719 -12.43 11.398 1 61.28 195 ALA A CA 1
ATOM 1418 C C . ALA A 1 195 ? -13.188 -10.984 11.586 1 61.28 195 ALA A C 1
ATOM 1420 O O . ALA A 1 195 ? -13.555 -10.586 12.688 1 61.28 195 ALA A O 1
ATOM 1421 N N . SER A 1 196 ? -13.336 -10.352 10.508 1 64.12 196 SER A N 1
ATOM 1422 C CA . SER A 1 196 ? -13.836 -8.984 10.609 1 64.12 196 SER A CA 1
ATOM 1423 C C . SER A 1 196 ? -15.328 -8.922 10.281 1 64.12 196 SER A C 1
ATOM 1425 O O . SER A 1 196 ? -15.852 -9.781 9.57 1 64.12 196 SER A O 1
ATOM 1427 N N . SER A 1 197 ? -16.016 -8.023 10.914 1 66.69 197 SER A N 1
ATOM 1428 C CA . SER A 1 197 ? -17.422 -7.758 10.617 1 66.69 197 SER A CA 1
ATOM 1429 C C . SER A 1 197 ? -17.641 -7.539 9.117 1 66.69 197 SER A C 1
ATOM 1431 O O . SER A 1 197 ? -18.625 -8.023 8.555 1 66.69 197 SER A O 1
ATOM 1433 N N . ASP A 1 198 ? -16.719 -6.988 8.508 1 73 198 ASP A N 1
ATOM 1434 C CA . ASP A 1 198 ? -16.828 -6.703 7.082 1 73 198 ASP A CA 1
ATOM 1435 C C . ASP A 1 198 ? -16.797 -7.992 6.262 1 73 198 ASP A C 1
ATOM 1437 O O . ASP A 1 198 ? -17.547 -8.133 5.289 1 73 198 ASP A O 1
ATOM 1441 N N . GLY A 1 199 ? -15.992 -8.922 6.754 1 77 199 GLY A N 1
ATOM 1442 C CA . GLY A 1 199 ? -15.898 -10.195 6.055 1 77 199 GLY A CA 1
ATOM 1443 C C . GLY A 1 199 ? -17.172 -11.008 6.145 1 77 199 GLY A C 1
ATOM 1444 O O . GLY A 1 199 ? -17.609 -11.594 5.152 1 77 199 GLY A O 1
ATOM 1445 N N . ALA A 1 200 ? -17.781 -10.969 7.27 1 79.06 200 ALA A N 1
ATOM 1446 C CA . ALA A 1 200 ? -19.016 -11.719 7.488 1 79.06 200 ALA A CA 1
ATOM 1447 C C . ALA A 1 200 ? -20.172 -11.125 6.684 1 79.06 200 ALA A C 1
ATOM 1449 O O . ALA A 1 200 ? -20.938 -11.859 6.066 1 79.06 200 ALA A O 1
ATOM 1450 N N . GLU A 1 201 ? -20.188 -9.875 6.664 1 80.62 201 GLU A N 1
ATOM 1451 C CA . GLU A 1 201 ? -21.219 -9.18 5.91 1 80.62 201 GLU A CA 1
ATOM 1452 C C . GLU A 1 201 ? -21.094 -9.445 4.414 1 80.62 201 GLU A C 1
ATOM 1454 O O . GLU A 1 201 ? -22.094 -9.633 3.723 1 80.62 201 GLU A O 1
ATOM 1459 N N . THR A 1 202 ? -19.922 -9.469 4.004 1 86.44 202 THR A N 1
ATOM 1460 C CA . THR A 1 202 ? -19.672 -9.695 2.588 1 86.44 202 THR A CA 1
ATOM 1461 C C . THR A 1 202 ? -20.078 -11.109 2.18 1 86.44 202 THR A C 1
ATOM 1463 O O . THR A 1 202 ? -20.703 -11.305 1.135 1 86.44 202 THR A O 1
ATOM 1466 N N . LEU A 1 203 ? -19.734 -12.039 3.031 1 87.44 203 LEU A N 1
ATOM 1467 C CA . LEU A 1 203 ? -20.078 -13.43 2.758 1 87.44 203 LEU A CA 1
ATOM 1468 C C . LEU A 1 203 ? -21.594 -13.602 2.719 1 87.44 203 LEU A C 1
ATOM 1470 O O . LEU A 1 203 ? -22.125 -14.281 1.837 1 87.44 203 LEU A O 1
ATOM 1474 N N . LEU A 1 204 ? -22.281 -13.008 3.619 1 88.06 204 LEU A N 1
ATOM 1475 C CA . LEU A 1 204 ? -23.75 -13.086 3.674 1 88.06 204 LEU A CA 1
ATOM 1476 C C . LEU A 1 204 ? -24.375 -12.445 2.438 1 88.06 204 LEU A C 1
ATOM 1478 O O . LEU A 1 204 ? -25.328 -12.969 1.88 1 88.06 204 LEU A O 1
ATOM 1482 N N . ALA A 1 205 ? -23.812 -11.359 2.084 1 91.06 205 ALA A N 1
ATOM 1483 C CA . ALA A 1 205 ? -24.297 -10.664 0.898 1 91.06 205 ALA A CA 1
ATOM 1484 C C . ALA A 1 205 ? -24.094 -11.508 -0.358 1 91.06 205 ALA A C 1
ATOM 1486 O O . ALA A 1 205 ? -24.953 -11.508 -1.256 1 91.06 205 ALA A O 1
ATOM 1487 N N . PHE A 1 206 ? -23.062 -12.219 -0.394 1 92.75 206 PHE A N 1
ATOM 1488 C CA . PHE A 1 206 ? -22.766 -13.094 -1.524 1 92.75 206 PHE A CA 1
ATOM 1489 C C . PHE A 1 206 ? -23.797 -14.211 -1.623 1 92.75 206 PHE A C 1
ATOM 1491 O O . PHE A 1 206 ? -24.406 -14.414 -2.682 1 92.75 206 PHE A O 1
ATOM 1498 N N . GLN A 1 207 ? -23.984 -14.789 -0.535 1 92.38 207 GLN A N 1
ATOM 1499 C CA . GLN A 1 207 ? -24.953 -15.891 -0.491 1 92.38 207 GLN A CA 1
ATOM 1500 C C . GLN A 1 207 ? -26.344 -15.406 -0.852 1 92.38 207 GLN A C 1
ATOM 1502 O O . GLN A 1 207 ? -27.062 -16.062 -1.608 1 92.38 207 GLN A O 1
ATOM 1507 N N . SER A 1 208 ? -26.719 -14.312 -0.345 1 93.19 208 SER A N 1
ATOM 1508 C CA . SER A 1 208 ? -28.031 -13.734 -0.635 1 93.19 208 SER A CA 1
ATOM 1509 C C . SER A 1 208 ? -28.172 -13.398 -2.115 1 93.19 208 SER A C 1
ATOM 1511 O O . SER A 1 208 ? -29.234 -13.602 -2.703 1 93.19 208 SER A O 1
ATOM 1513 N N . SER A 1 209 ? -27.078 -12.906 -2.678 1 93.69 209 SER A N 1
ATOM 1514 C CA . SER A 1 209 ? -27.094 -12.531 -4.09 1 93.69 209 SER A CA 1
ATOM 1515 C C . SER A 1 209 ? -27.266 -13.758 -4.984 1 93.69 209 SER A C 1
ATOM 1517 O O . SER A 1 209 ? -27.953 -13.688 -6.008 1 93.69 209 SER A O 1
ATOM 1519 N N . LEU A 1 210 ? -26.688 -14.859 -4.602 1 93.62 210 LEU A N 1
ATOM 1520 C CA . LEU A 1 210 ? -26.828 -16.094 -5.371 1 93.62 210 LEU A CA 1
ATOM 1521 C C . LEU A 1 210 ? -28.297 -16.547 -5.402 1 93.62 210 LEU A C 1
ATOM 1523 O O . LEU A 1 210 ? -28.797 -16.938 -6.453 1 93.62 210 LEU A O 1
ATOM 1527 N N . ASN A 1 211 ? -28.844 -16.469 -4.258 1 92.75 211 ASN A N 1
ATOM 1528 C CA . ASN A 1 211 ? -30.234 -16.859 -4.141 1 92.75 211 ASN A CA 1
ATOM 1529 C C . ASN A 1 211 ? -31.156 -15.961 -4.961 1 92.75 211 ASN A C 1
ATOM 1531 O O . ASN A 1 211 ? -32.031 -16.453 -5.688 1 92.75 211 ASN A O 1
ATOM 1535 N N . LEU A 1 212 ? -30.953 -14.703 -4.895 1 91.81 212 LEU A N 1
ATOM 1536 C CA . LEU A 1 212 ? -31.781 -13.711 -5.574 1 91.81 212 LEU A CA 1
ATOM 1537 C C . LEU A 1 212 ? -31.688 -13.875 -7.09 1 91.81 212 LEU A C 1
ATOM 1539 O O . LEU A 1 212 ? -32.688 -13.695 -7.801 1 91.81 212 LEU A O 1
ATOM 1543 N N . LEU A 1 213 ? -30.547 -14.273 -7.578 1 93.06 213 LEU A N 1
ATOM 1544 C CA . LEU A 1 213 ? -30.312 -14.32 -9.016 1 93.06 213 LEU A CA 1
ATOM 1545 C C . LEU A 1 213 ? -30.406 -15.75 -9.539 1 93.06 213 LEU A C 1
ATOM 1547 O O . LEU A 1 213 ? -30.141 -16 -10.719 1 93.06 213 LEU A O 1
ATOM 1551 N N . HIS A 1 214 ? -30.688 -16.688 -8.695 1 93.44 214 HIS A N 1
ATOM 1552 C CA . HIS A 1 214 ? -30.859 -18.094 -9.023 1 93.44 214 HIS A CA 1
ATOM 1553 C C . HIS A 1 214 ? -29.594 -18.672 -9.648 1 93.44 214 HIS A C 1
ATOM 1555 O O . HIS A 1 214 ? -29.656 -19.344 -10.688 1 93.44 214 HIS A O 1
ATOM 1561 N N . VAL A 1 215 ? -28.516 -18.359 -9.008 1 93.38 215 VAL A N 1
ATOM 1562 C CA . VAL A 1 215 ? -27.219 -18.844 -9.43 1 93.38 215 VAL A CA 1
ATOM 1563 C C . VAL A 1 215 ? -26.812 -20.047 -8.594 1 93.38 215 VAL A C 1
ATOM 1565 O O . VAL A 1 215 ? -27.031 -20.078 -7.383 1 93.38 215 VAL A O 1
ATOM 1568 N N . ARG A 1 216 ? -26.281 -21.031 -9.25 1 90.81 216 ARG A N 1
ATOM 1569 C CA . ARG A 1 216 ? -25.859 -22.25 -8.57 1 90.81 216 ARG A CA 1
ATOM 1570 C C . ARG A 1 216 ? -24.672 -22 -7.66 1 90.81 216 ARG A C 1
ATOM 1572 O O . ARG A 1 216 ? -23.719 -21.328 -8.062 1 90.81 216 ARG A O 1
ATOM 1579 N N . ALA A 1 217 ? -24.844 -22.516 -6.473 1 82.62 217 ALA A N 1
ATOM 1580 C CA . ALA A 1 217 ? -23.75 -22.469 -5.496 1 82.62 217 ALA A CA 1
ATOM 1581 C C . ALA A 1 217 ? -23.375 -23.875 -5.039 1 82.62 217 ALA A C 1
ATOM 1583 O O . ALA A 1 217 ? -24.188 -24.781 -5.074 1 82.62 217 ALA A O 1
ATOM 1584 N N . ASP A 1 218 ? -22.125 -24.047 -4.785 1 89.38 218 ASP A N 1
ATOM 1585 C CA . ASP A 1 218 ? -21.578 -25.281 -4.227 1 89.38 218 ASP A CA 1
ATOM 1586 C C . ASP A 1 218 ? -20.672 -25 -3.031 1 89.38 218 ASP A C 1
ATOM 1588 O O . ASP A 1 218 ? -19.906 -24.047 -3.043 1 89.38 218 ASP A O 1
ATOM 1592 N N . SER A 1 219 ? -20.812 -25.766 -1.968 1 87.69 219 SER A N 1
ATOM 1593 C CA . SER A 1 219 ? -20.031 -25.562 -0.758 1 87.69 219 SER A CA 1
ATOM 1594 C C . SER A 1 219 ? -18.531 -25.656 -1.054 1 87.69 219 SER A C 1
ATOM 1596 O O . SER A 1 219 ? -17.719 -25 -0.395 1 87.69 219 SER A O 1
ATOM 1598 N N . GLU A 1 220 ? -18.234 -26.422 -2.086 1 90.19 220 GLU A N 1
ATOM 1599 C CA . GLU A 1 220 ? -16.844 -26.578 -2.467 1 90.19 220 GLU A CA 1
ATOM 1600 C C . GLU A 1 220 ? -16.312 -25.344 -3.189 1 90.19 220 GLU A C 1
ATOM 1602 O O . GLU A 1 220 ? -15.109 -25.172 -3.359 1 90.19 220 GLU A O 1
ATOM 1607 N N . TRP A 1 221 ? -17.312 -24.5 -3.551 1 93.06 221 TRP A N 1
ATOM 1608 C CA . TRP A 1 221 ? -16.938 -23.312 -4.312 1 93.06 221 TRP A CA 1
ATOM 1609 C C . TRP A 1 221 ? -16.812 -22.109 -3.4 1 93.06 221 TRP A C 1
ATOM 1611 O O . TRP A 1 221 ? -16.609 -20.984 -3.875 1 93.06 221 TRP A O 1
ATOM 1621 N N . MET A 1 222 ? -16.953 -22.328 -2.131 1 90.88 222 MET A N 1
ATOM 1622 C CA . MET A 1 222 ? -16.781 -21.266 -1.146 1 90.88 222 MET A CA 1
ATOM 1623 C C . MET A 1 222 ? -15.633 -21.578 -0.199 1 90.88 222 MET A C 1
ATOM 1625 O O . MET A 1 222 ? -15.68 -22.562 0.534 1 90.88 222 MET A O 1
ATOM 1629 N N . THR A 1 223 ? -14.633 -20.75 -0.292 1 89.69 223 THR A N 1
ATOM 1630 C CA . THR A 1 223 ? -13.484 -20.969 0.584 1 89.69 223 THR A CA 1
ATOM 1631 C C . THR A 1 223 ? -13.203 -19.734 1.423 1 89.69 223 THR A C 1
ATOM 1633 O O . THR A 1 223 ? -13.383 -18.609 0.953 1 89.69 223 THR A O 1
ATOM 1636 N N . ILE A 1 224 ? -12.898 -19.969 2.686 1 87.81 224 ILE A N 1
ATOM 1637 C CA . ILE A 1 224 ? -12.492 -18.922 3.623 1 87.81 224 ILE A CA 1
ATOM 1638 C C . ILE A 1 224 ? -11.062 -19.172 4.086 1 87.81 224 ILE A C 1
ATOM 1640 O O . ILE A 1 224 ? -10.789 -20.156 4.77 1 87.81 224 ILE A O 1
ATOM 1644 N N . ALA A 1 225 ? -10.172 -18.203 3.68 1 85.19 225 ALA A N 1
ATOM 1645 C CA . ALA A 1 225 ? -8.773 -18.391 4.035 1 85.19 225 ALA A CA 1
ATOM 1646 C C . ALA A 1 225 ? -8.039 -17.047 4.105 1 85.19 225 ALA A C 1
ATOM 1648 O O . ALA A 1 225 ? -8.672 -15.992 4.18 1 85.19 225 ALA A O 1
ATOM 1649 N N . ASP A 1 226 ? -6.617 -17.016 4.176 1 82.69 226 ASP A N 1
ATOM 1650 C CA . ASP A 1 226 ? -5.773 -15.875 4.523 1 82.69 226 ASP A CA 1
ATOM 1651 C C . ASP A 1 226 ? -5.688 -14.883 3.363 1 82.69 226 ASP A C 1
ATOM 1653 O O . ASP A 1 226 ? -5.082 -13.82 3.494 1 82.69 226 ASP A O 1
ATOM 1657 N N . GLY A 1 227 ? -6.242 -15.047 2.34 1 87.19 227 GLY A N 1
ATOM 1658 C CA . GLY A 1 227 ? -6.332 -14.062 1.27 1 87.19 227 GLY A CA 1
ATOM 1659 C C . GLY A 1 227 ? -5.027 -13.883 0.517 1 87.19 227 GLY A C 1
ATOM 1660 O O . GLY A 1 227 ? -4.746 -12.789 0.011 1 87.19 227 GLY A O 1
ATOM 1661 N N . THR A 1 228 ? -4.168 -14.812 0.442 1 93.06 228 THR A N 1
ATOM 1662 C CA . THR A 1 228 ? -2.873 -14.719 -0.223 1 93.06 228 THR A CA 1
ATOM 1663 C C . THR A 1 228 ? -2.975 -15.18 -1.674 1 93.06 228 THR A C 1
ATOM 1665 O O . THR A 1 228 ? -3.955 -15.828 -2.057 1 93.06 228 THR A O 1
ATOM 1668 N N . VAL A 1 229 ? -1.982 -14.805 -2.432 1 96.94 229 VAL A N 1
ATOM 1669 C CA . VAL A 1 229 ? -1.894 -15.266 -3.812 1 96.94 229 VAL A CA 1
ATOM 1670 C C . VAL A 1 229 ? -1.783 -16.781 -3.848 1 96.94 229 VAL A C 1
ATOM 1672 O O . VAL A 1 229 ? -2.463 -17.453 -4.633 1 96.94 229 VAL A O 1
ATOM 1675 N N . GLN A 1 230 ? -0.966 -17.344 -2.975 1 97 230 GLN A N 1
ATOM 1676 C CA . GLN A 1 230 ? -0.729 -18.781 -2.924 1 97 230 GLN A CA 1
ATOM 1677 C C . GLN A 1 230 ? -2.016 -19.547 -2.611 1 97 230 GLN A C 1
ATOM 1679 O O . GLN A 1 230 ? -2.279 -20.594 -3.195 1 97 230 GLN A O 1
ATOM 1684 N N . ARG A 1 231 ? -2.756 -18.984 -1.731 1 95.06 231 ARG A N 1
ATOM 1685 C CA . ARG A 1 231 ? -4.031 -19.609 -1.402 1 95.06 231 ARG A CA 1
ATOM 1686 C C . ARG A 1 231 ? -4.984 -19.578 -2.59 1 95.06 231 ARG A C 1
ATOM 1688 O O . ARG A 1 231 ? -5.676 -20.547 -2.875 1 95.06 231 ARG A O 1
ATOM 1695 N N . GLY A 1 232 ? -5.086 -18.422 -3.271 1 97.12 232 GLY A N 1
ATOM 1696 C CA . GLY A 1 232 ? -5.895 -18.344 -4.477 1 97.12 232 GLY A CA 1
ATOM 1697 C C . GLY A 1 232 ? -5.523 -19.391 -5.512 1 97.12 232 GLY A C 1
ATOM 1698 O O . GLY A 1 232 ? -6.402 -20 -6.121 1 97.12 232 GLY A O 1
ATOM 1699 N N . PHE A 1 233 ? -4.242 -19.594 -5.645 1 97.88 233 PHE A N 1
ATOM 1700 C CA . PHE A 1 233 ? -3.734 -20.594 -6.578 1 97.88 233 PHE A CA 1
ATOM 1701 C C . PHE A 1 233 ? -4.164 -22 -6.156 1 97.88 233 PHE A C 1
ATOM 1703 O O . PHE A 1 233 ? -4.754 -22.734 -6.945 1 97.88 233 PHE A O 1
ATOM 1710 N N . SER A 1 234 ? -3.922 -22.359 -4.887 1 96.69 234 SER A N 1
ATOM 1711 C CA . SER A 1 234 ? -4.176 -23.719 -4.387 1 96.69 234 SER A CA 1
ATOM 1712 C C . SER A 1 234 ? -5.668 -24.031 -4.402 1 96.69 234 SER A C 1
ATOM 1714 O O . SER A 1 234 ? -6.066 -25.125 -4.805 1 96.69 234 SER A O 1
ATOM 1716 N N . ASP A 1 235 ? -6.457 -23.078 -3.953 1 96.25 235 ASP A N 1
ATOM 1717 C CA . ASP A 1 235 ? -7.902 -23.281 -3.949 1 96.25 235 ASP A CA 1
ATOM 1718 C C . ASP A 1 235 ? -8.43 -23.5 -5.367 1 96.25 235 ASP A C 1
ATOM 1720 O O . ASP A 1 235 ? -9.297 -24.344 -5.586 1 96.25 235 ASP A O 1
ATOM 1724 N N . THR A 1 236 ? -7.941 -22.75 -6.281 1 97.75 236 THR A N 1
ATOM 1725 C CA . THR A 1 236 ? -8.383 -22.844 -7.664 1 97.75 236 THR A CA 1
ATOM 1726 C C . THR A 1 236 ? -7.949 -24.172 -8.281 1 97.75 236 THR A C 1
ATOM 1728 O O . THR A 1 236 ? -8.727 -24.828 -8.984 1 97.75 236 THR A O 1
ATOM 1731 N N . MET A 1 237 ? -6.73 -24.594 -8.008 1 97.25 237 MET A N 1
ATOM 1732 C CA . MET A 1 237 ? -6.273 -25.906 -8.469 1 97.25 237 MET A CA 1
ATOM 1733 C C . MET A 1 237 ? -7.18 -27.016 -7.953 1 97.25 237 MET A C 1
ATOM 1735 O O . MET A 1 237 ? -7.578 -27.906 -8.711 1 97.25 237 MET A O 1
ATOM 1739 N N . ARG A 1 238 ? -7.527 -26.953 -6.723 1 95.69 238 ARG A N 1
ATOM 1740 C CA . ARG A 1 238 ? -8.391 -27.953 -6.113 1 95.69 238 ARG A CA 1
ATOM 1741 C C . ARG A 1 238 ? -9.773 -27.953 -6.758 1 95.69 238 ARG A C 1
ATOM 1743 O O . ARG A 1 238 ? -10.367 -29 -6.969 1 95.69 238 ARG A O 1
ATOM 1750 N N . MET A 1 239 ? -10.227 -26.797 -7.105 1 96.25 239 MET A N 1
ATOM 1751 C CA . MET A 1 239 ? -11.594 -26.609 -7.594 1 96.25 239 MET A CA 1
ATOM 1752 C C . MET A 1 239 ? -11.711 -27.031 -9.055 1 96.25 239 MET A C 1
ATOM 1754 O O . MET A 1 239 ? -12.758 -27.531 -9.477 1 96.25 239 MET A O 1
ATOM 1758 N N . PHE A 1 240 ? -10.625 -26.922 -9.844 1 97.12 240 PHE A N 1
ATOM 1759 C CA . PHE A 1 240 ? -10.766 -27.031 -11.289 1 97.12 240 PHE A CA 1
ATOM 1760 C C . PHE A 1 240 ? -9.984 -28.219 -11.82 1 97.12 240 PHE A C 1
ATOM 1762 O O . PHE A 1 240 ? -10.328 -28.781 -12.867 1 97.12 240 PHE A O 1
ATOM 1769 N N . ALA A 1 241 ? -8.93 -28.547 -11.18 1 95.81 241 ALA A N 1
ATOM 1770 C CA . ALA A 1 241 ? -8.039 -29.562 -11.727 1 95.81 241 ALA A CA 1
ATOM 1771 C C . ALA A 1 241 ? -8.773 -30.891 -11.906 1 95.81 241 ALA A C 1
ATOM 1773 O O . ALA A 1 241 ? -9.375 -31.406 -10.953 1 95.81 241 ALA A O 1
ATOM 1774 N N . GLY A 1 242 ? -8.703 -31.453 -13.062 1 93.75 242 GLY A N 1
ATOM 1775 C CA . GLY A 1 242 ? -9.258 -32.75 -13.359 1 93.75 242 GLY A CA 1
ATOM 1776 C C . GLY A 1 242 ? -10.773 -32.781 -13.422 1 93.75 242 GLY A C 1
ATOM 1777 O O . GLY A 1 242 ? -11.391 -33.844 -13.422 1 93.75 242 GLY A O 1
ATOM 1778 N N . ARG A 1 243 ? -11.336 -31.609 -13.453 1 94.19 243 ARG A N 1
ATOM 1779 C CA . ARG A 1 243 ? -12.797 -31.516 -13.438 1 94.19 243 ARG A CA 1
ATOM 1780 C C . ARG A 1 243 ? -13.32 -30.922 -14.734 1 94.19 243 ARG A C 1
ATOM 1782 O O . ARG A 1 243 ? -12.688 -30.047 -15.328 1 94.19 243 ARG A O 1
ATOM 1789 N N . GLY A 1 244 ? -14.453 -31.406 -15.086 1 92.25 244 GLY A N 1
ATOM 1790 C CA . GLY A 1 244 ? -15.094 -30.922 -16.312 1 92.25 244 GLY A CA 1
ATOM 1791 C C . GLY A 1 244 ? -15.883 -29.641 -16.094 1 92.25 244 GLY A C 1
ATOM 1792 O O . GLY A 1 244 ? -16 -29.156 -14.969 1 92.25 244 GLY A O 1
ATOM 1793 N N . THR A 1 245 ? -16.469 -29.125 -17.188 1 91.56 245 THR A N 1
ATOM 1794 C CA . THR A 1 245 ? -17.172 -27.844 -17.203 1 91.56 245 THR A CA 1
ATOM 1795 C C . THR A 1 245 ? -18.422 -27.922 -16.328 1 91.56 245 THR A C 1
ATOM 1797 O O . THR A 1 245 ? -18.859 -26.922 -15.773 1 91.56 245 THR A O 1
ATOM 1800 N N . ASP A 1 246 ? -18.984 -29.078 -16.156 1 90.94 246 ASP A N 1
ATOM 1801 C CA . ASP A 1 246 ? -20.219 -29.234 -15.398 1 90.94 246 ASP A CA 1
ATOM 1802 C C . ASP A 1 246 ? -19.938 -29.328 -13.898 1 90.94 246 ASP A C 1
ATOM 1804 O O . ASP A 1 246 ? -20.844 -29.188 -13.086 1 90.94 246 ASP A O 1
ATOM 1808 N N . GLN A 1 247 ? -18.703 -29.438 -13.555 1 93.75 247 GLN A N 1
ATOM 1809 C CA . GLN A 1 247 ? -18.328 -29.625 -12.156 1 93.75 247 GLN A CA 1
ATOM 1810 C C . GLN A 1 247 ? -17.594 -28.422 -11.609 1 93.75 247 GLN A C 1
ATOM 1812 O O . GLN A 1 247 ? -17.156 -28.406 -10.461 1 93.75 247 GLN A O 1
ATOM 1817 N N . THR A 1 248 ? -17.438 -27.438 -12.438 1 96.38 248 THR A N 1
ATOM 1818 C CA . THR A 1 248 ? -16.688 -26.25 -12.039 1 96.38 248 THR A CA 1
ATOM 1819 C C . THR A 1 248 ? -17.516 -24.984 -12.227 1 96.38 248 THR A C 1
ATOM 1821 O O . THR A 1 248 ? -18.438 -24.953 -13.047 1 96.38 248 THR A O 1
ATOM 1824 N N . PRO A 1 249 ? -17.266 -23.953 -11.438 1 97.31 249 PRO A N 1
ATOM 1825 C CA . PRO A 1 249 ? -18.016 -22.703 -11.602 1 97.31 249 PRO A CA 1
ATOM 1826 C C . PRO A 1 249 ? -17.641 -21.969 -12.883 1 97.31 249 PRO A C 1
ATOM 1828 O O . PRO A 1 249 ? -16.531 -22.125 -13.391 1 97.31 249 PRO A O 1
ATOM 1831 N N . GLU A 1 250 ? -18.531 -21.141 -13.352 1 97.62 250 GLU A N 1
ATOM 1832 C CA . GLU A 1 250 ? -18.328 -20.344 -14.562 1 97.62 250 GLU A CA 1
ATOM 1833 C C . GLU A 1 250 ? -17.797 -18.969 -14.227 1 97.62 250 GLU A C 1
ATOM 1835 O O . GLU A 1 250 ? -17.438 -18.188 -15.125 1 97.62 250 GLU A O 1
ATOM 1840 N N . ALA A 1 251 ? -17.781 -18.625 -12.93 1 98.12 251 ALA A N 1
ATOM 1841 C CA . ALA A 1 251 ? -17.172 -17.391 -12.461 1 98.12 251 ALA A CA 1
ATOM 1842 C C . ALA A 1 251 ? -16.594 -17.547 -11.055 1 98.12 251 ALA A C 1
ATOM 1844 O O . ALA A 1 251 ? -17.094 -18.359 -10.266 1 98.12 251 ALA A O 1
ATOM 1845 N N . VAL A 1 252 ? -15.57 -16.859 -10.797 1 98.19 252 VAL A N 1
ATOM 1846 C CA . VAL A 1 252 ? -14.953 -16.812 -9.477 1 98.19 252 VAL A CA 1
ATOM 1847 C C . VAL A 1 252 ? -14.852 -15.367 -9 1 98.19 252 VAL A C 1
ATOM 1849 O O . VAL A 1 252 ? -14.227 -14.539 -9.664 1 98.19 252 VAL A O 1
ATOM 1852 N N . ILE A 1 253 ? -15.477 -15.078 -7.91 1 97.5 253 ILE A N 1
ATOM 1853 C CA . ILE A 1 253 ? -15.352 -13.789 -7.25 1 97.5 253 ILE A CA 1
ATOM 1854 C C . ILE A 1 253 ? -14.398 -13.898 -6.066 1 97.5 253 ILE A C 1
ATOM 1856 O O . ILE A 1 253 ? -14.547 -14.789 -5.219 1 97.5 253 ILE A O 1
ATOM 1860 N N . CYS A 1 254 ? -13.422 -13.039 -6.059 1 96.62 254 CYS A N 1
ATOM 1861 C CA . CYS A 1 254 ? -12.391 -13.078 -5.027 1 96.62 254 CYS A CA 1
ATOM 1862 C C . CYS A 1 254 ? -12.461 -11.852 -4.129 1 96.62 254 CYS A C 1
ATOM 1864 O O . CYS A 1 254 ? -12.703 -10.742 -4.605 1 96.62 254 CYS A O 1
ATOM 1866 N N . SER A 1 255 ? -12.188 -12.047 -2.852 1 92.31 255 SER A N 1
ATOM 1867 C CA . SER A 1 255 ? -12.266 -10.969 -1.877 1 92.31 255 SER A CA 1
ATOM 1868 C C . SER A 1 255 ? -11.133 -9.961 -2.078 1 92.31 255 SER A C 1
ATOM 1870 O O . SER A 1 255 ? -11.25 -8.805 -1.672 1 92.31 255 SER A O 1
ATOM 1872 N N . SER A 1 256 ? -10.062 -10.391 -2.711 1 92.06 256 SER A N 1
ATOM 1873 C CA . SER A 1 256 ? -8.914 -9.508 -2.898 1 92.06 256 SER A CA 1
ATOM 1874 C C . SER A 1 256 ? -8.258 -9.742 -4.254 1 92.06 256 SER A C 1
ATOM 1876 O O . SER A 1 256 ? -8.445 -10.789 -4.875 1 92.06 256 SER A O 1
ATOM 1878 N N . SER A 1 257 ? -7.477 -8.766 -4.633 1 94.25 257 SER A N 1
ATOM 1879 C CA . SER A 1 257 ? -6.742 -8.891 -5.891 1 94.25 257 SER A CA 1
ATOM 1880 C C . SER A 1 257 ? -5.668 -9.969 -5.801 1 94.25 257 SER A C 1
ATOM 1882 O O . SER A 1 257 ? -5.375 -10.641 -6.789 1 94.25 257 SER A O 1
ATOM 1884 N N . ASP A 1 258 ? -5.102 -10.148 -4.586 1 94.62 258 ASP A N 1
ATOM 1885 C CA . ASP A 1 258 ? -4.09 -11.18 -4.406 1 94.62 258 ASP A CA 1
ATOM 1886 C C . ASP A 1 258 ? -4.664 -12.57 -4.699 1 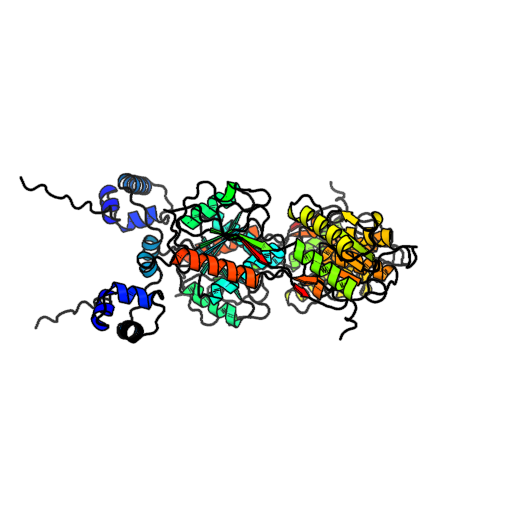94.62 258 ASP A C 1
ATOM 1888 O O . ASP A 1 258 ? -4.102 -13.328 -5.488 1 94.62 258 ASP A O 1
ATOM 1892 N N . THR A 1 259 ? -5.766 -12.812 -4.094 1 96.19 259 THR A N 1
ATOM 1893 C CA . THR A 1 259 ? -6.422 -14.094 -4.332 1 96.19 259 THR A CA 1
ATOM 1894 C C . THR A 1 259 ? -6.781 -14.25 -5.805 1 96.19 259 THR A C 1
ATOM 1896 O O . THR A 1 259 ? -6.59 -15.32 -6.383 1 96.19 259 THR A O 1
ATOM 1899 N N . ALA A 1 260 ? -7.246 -13.164 -6.418 1 98.19 260 ALA A N 1
ATOM 1900 C CA . ALA A 1 260 ? -7.652 -13.211 -7.82 1 98.19 260 ALA A CA 1
ATOM 1901 C C . ALA A 1 260 ? -6.461 -13.492 -8.727 1 98.19 260 ALA A C 1
ATOM 1903 O O . ALA A 1 260 ? -6.59 -14.219 -9.719 1 98.19 260 ALA A O 1
ATOM 1904 N N . ILE A 1 261 ? -5.371 -12.93 -8.414 1 98.06 261 ILE A N 1
ATOM 1905 C CA . ILE A 1 261 ? -4.164 -13.156 -9.203 1 98.06 261 ILE A CA 1
ATOM 1906 C C . ILE A 1 261 ? -3.752 -14.625 -9.102 1 98.06 261 ILE A C 1
ATOM 1908 O O . ILE A 1 261 ? -3.369 -15.242 -10.094 1 98.06 261 ILE A O 1
ATOM 1912 N N . GLY A 1 262 ? -3.83 -15.195 -7.879 1 98.12 262 GLY A N 1
ATOM 1913 C CA . GLY A 1 262 ? -3.605 -16.625 -7.719 1 98.12 262 GLY A CA 1
ATOM 1914 C C . GLY A 1 262 ? -4.539 -17.469 -8.57 1 98.12 262 GLY A C 1
ATOM 1915 O O . GLY A 1 262 ? -4.117 -18.469 -9.156 1 98.12 262 GLY A O 1
ATOM 1916 N N . VAL A 1 263 ? -5.77 -17.031 -8.656 1 98.5 263 VAL A N 1
ATOM 1917 C CA . VAL A 1 263 ? -6.77 -17.719 -9.477 1 98.5 263 VAL A CA 1
ATOM 1918 C C . VAL A 1 263 ? -6.344 -17.688 -10.938 1 98.5 263 VAL A C 1
ATOM 1920 O O . VAL A 1 263 ? -6.379 -18.703 -11.625 1 98.5 263 VAL A O 1
ATOM 1923 N N . LEU A 1 264 ? -5.953 -16.547 -11.445 1 98.62 264 LEU A N 1
ATOM 1924 C CA . LEU A 1 264 ? -5.559 -16.391 -12.836 1 98.62 264 LEU A CA 1
ATOM 1925 C C . LEU A 1 264 ? -4.383 -17.297 -13.18 1 98.62 264 LEU A C 1
ATOM 1927 O O . LEU A 1 264 ? -4.359 -17.938 -14.234 1 98.62 264 LEU A O 1
ATOM 1931 N N . ILE A 1 265 ? -3.424 -17.391 -12.266 1 98.31 265 ILE A N 1
ATOM 1932 C CA . ILE A 1 265 ? -2.248 -18.219 -12.5 1 98.31 265 ILE A CA 1
ATOM 1933 C C . ILE A 1 265 ? -2.662 -19.688 -12.586 1 98.31 265 ILE A C 1
ATOM 1935 O O . ILE A 1 265 ? -2.238 -20.406 -13.492 1 98.31 265 ILE A O 1
ATOM 1939 N N . ALA A 1 266 ? -3.48 -20.125 -11.672 1 98.31 266 ALA A N 1
ATOM 1940 C CA . ALA A 1 266 ? -3.938 -21.516 -11.633 1 98.31 266 ALA A CA 1
ATOM 1941 C C . ALA A 1 266 ? -4.715 -21.875 -12.898 1 98.31 266 ALA A C 1
ATOM 1943 O O . ALA A 1 266 ? -4.473 -22.922 -13.508 1 98.31 266 ALA A O 1
ATOM 1944 N N . LEU A 1 267 ? -5.637 -20.984 -13.312 1 98.38 267 LEU A N 1
ATOM 1945 C CA . LEU A 1 267 ? -6.434 -21.234 -14.508 1 98.38 267 LEU A CA 1
ATOM 1946 C C . LEU A 1 267 ? -5.543 -21.281 -15.75 1 98.38 267 LEU A C 1
ATOM 1948 O O . LEU A 1 267 ? -5.777 -22.094 -16.656 1 98.38 267 LEU A O 1
ATOM 1952 N N . GLY A 1 268 ? -4.578 -20.406 -15.797 1 97.19 268 GLY A N 1
ATOM 1953 C CA . GLY A 1 268 ? -3.602 -20.453 -16.875 1 97.19 268 GLY A CA 1
ATOM 1954 C C . GLY A 1 268 ? -2.848 -21.766 -16.938 1 97.19 268 GLY A C 1
ATOM 1955 O O . GLY A 1 268 ? -2.662 -22.328 -18.031 1 97.19 268 GLY A O 1
ATOM 1956 N N . GLN A 1 269 ? -2.443 -22.234 -15.789 1 95.38 269 GLN A N 1
ATOM 1957 C CA . GLN A 1 269 ? -1.723 -23.5 -15.688 1 95.38 269 GLN A CA 1
ATOM 1958 C C . GLN A 1 269 ? -2.584 -24.656 -16.188 1 95.38 269 GLN A C 1
ATOM 1960 O O . GLN A 1 269 ? -2.068 -25.625 -16.75 1 95.38 269 GLN A O 1
ATOM 1965 N N . LEU A 1 270 ? -3.861 -24.562 -15.977 1 96.75 270 LEU A N 1
ATOM 1966 C CA . LEU A 1 270 ? -4.805 -25.609 -16.359 1 96.75 270 LEU A CA 1
ATOM 1967 C C . LEU A 1 270 ? -5.301 -25.391 -17.797 1 96.75 270 LEU A C 1
ATOM 1969 O O . LEU A 1 270 ? -6.152 -26.141 -18.281 1 96.75 270 LEU A O 1
ATOM 1973 N N . SER A 1 271 ? -4.816 -24.312 -18.422 1 96.88 271 SER A N 1
ATOM 1974 C CA . SER A 1 271 ? -5.191 -23.938 -19.781 1 96.88 271 SER A CA 1
ATOM 1975 C C . SER A 1 271 ? -6.688 -23.672 -19.891 1 96.88 271 SER A C 1
ATOM 1977 O O . SER A 1 271 ? -7.332 -24.062 -20.859 1 96.88 271 SER A O 1
ATOM 1979 N N . ILE A 1 272 ? -7.227 -23.141 -18.875 1 97.75 272 ILE A N 1
ATOM 1980 C CA . ILE A 1 272 ? -8.625 -22.719 -18.875 1 97.75 272 ILE A CA 1
ATOM 1981 C C . ILE A 1 272 ? -8.734 -21.266 -19.297 1 97.75 272 ILE A C 1
ATOM 1983 O O . ILE A 1 272 ? -8.102 -20.391 -18.703 1 97.75 272 ILE A O 1
ATOM 1987 N N . ASN A 1 273 ? -9.57 -21 -20.188 1 97.38 273 ASN A N 1
ATOM 1988 C CA . ASN A 1 273 ? -9.664 -19.672 -20.781 1 97.38 273 ASN A CA 1
ATOM 1989 C C . ASN A 1 273 ? -10.422 -18.703 -19.891 1 97.38 273 ASN A C 1
ATOM 1991 O O . ASN A 1 273 ? -11.508 -19.016 -19.406 1 97.38 273 ASN A O 1
ATOM 1995 N N . VAL A 1 274 ? -9.891 -17.562 -19.594 1 98.19 274 VAL A N 1
ATOM 1996 C CA . VAL A 1 274 ? -10.523 -16.422 -18.953 1 98.19 274 VAL A CA 1
ATOM 1997 C C . VAL A 1 274 ? -10.648 -15.266 -19.938 1 98.19 274 VAL A C 1
ATOM 1999 O O . VAL A 1 274 ? -9.656 -14.805 -20.5 1 98.19 274 VAL A O 1
ATOM 2002 N N . PRO A 1 275 ? -11.766 -14.773 -20.188 1 97.38 275 PRO A N 1
ATOM 2003 C CA . PRO A 1 275 ? -13.031 -14.969 -19.469 1 97.38 275 PRO A CA 1
ATOM 2004 C C . PRO A 1 275 ? -13.93 -16.016 -20.109 1 97.38 275 PRO A C 1
ATOM 2006 O O . PRO A 1 275 ? -15.039 -16.25 -19.641 1 97.38 275 PRO A O 1
ATOM 2009 N N . GLY A 1 276 ? -13.547 -16.656 -21.203 1 96.25 276 GLY A N 1
ATOM 2010 C CA . GLY A 1 276 ? -14.406 -17.5 -22.031 1 96.25 276 GLY A CA 1
ATOM 2011 C C . GLY A 1 276 ? -15.047 -18.625 -21.234 1 96.25 276 GLY A C 1
ATOM 2012 O O . GLY A 1 276 ? -16.266 -18.812 -21.281 1 96.25 276 GLY A O 1
ATOM 2013 N N . ARG A 1 277 ? -14.281 -19.375 -20.547 1 96.88 277 ARG A N 1
ATOM 2014 C CA . ARG A 1 277 ? -14.773 -20.5 -19.766 1 96.88 277 ARG A CA 1
ATOM 2015 C C . ARG A 1 277 ? -15.094 -20.078 -18.344 1 96.88 277 ARG A C 1
ATOM 2017 O O . ARG A 1 277 ? -16.125 -20.469 -17.781 1 96.88 277 ARG A O 1
ATOM 2024 N N . VAL A 1 278 ? -14.227 -19.297 -17.766 1 98.12 278 VAL A N 1
ATOM 2025 C CA . VAL A 1 278 ? -14.414 -18.859 -16.391 1 98.12 278 VAL A CA 1
ATOM 2026 C C . VAL A 1 278 ? -14.156 -17.359 -16.297 1 98.12 278 VAL A C 1
ATOM 2028 O O . VAL A 1 278 ? -13.125 -16.859 -16.75 1 98.12 278 VAL A O 1
ATOM 2031 N N . GLN A 1 279 ? -15.109 -16.625 -15.734 1 98.56 279 GLN A N 1
ATOM 2032 C CA . GLN A 1 279 ? -14.93 -15.203 -15.43 1 98.56 279 GLN A CA 1
ATOM 2033 C C . GLN A 1 279 ? -14.336 -15.008 -14.039 1 98.56 279 GLN A C 1
ATOM 2035 O O . GLN A 1 279 ? -14.617 -15.789 -13.125 1 98.56 279 GLN A O 1
ATOM 2040 N N . VAL A 1 280 ? -13.477 -13.977 -13.883 1 98.75 280 VAL A N 1
ATOM 2041 C CA . VAL A 1 280 ? -12.844 -13.719 -12.594 1 98.75 280 VAL A CA 1
ATOM 2042 C C . VAL A 1 280 ? -13.039 -12.25 -12.211 1 98.75 280 VAL A C 1
ATOM 2044 O O . VAL A 1 280 ? -12.805 -11.352 -13.023 1 98.75 280 VAL A O 1
ATOM 2047 N N . VAL A 1 281 ? -13.484 -12.008 -10.969 1 98.5 281 VAL A N 1
ATOM 2048 C CA . VAL A 1 281 ? -13.695 -10.656 -10.453 1 98.5 281 VAL A CA 1
ATOM 2049 C C . VAL A 1 281 ? -13.023 -10.5 -9.094 1 98.5 281 VAL A C 1
ATOM 2051 O O . VAL A 1 281 ? -13.125 -11.391 -8.242 1 98.5 281 VAL A O 1
ATOM 2054 N N . SER A 1 282 ? -12.289 -9.422 -8.93 1 97.75 282 SER A N 1
ATOM 2055 C CA . SER A 1 282 ? -11.766 -9.055 -7.621 1 97.75 282 SER A CA 1
ATOM 2056 C C . SER A 1 282 ? -12.641 -7.992 -6.957 1 97.75 282 SER A C 1
ATOM 2058 O O . SER A 1 282 ? -12.969 -6.977 -7.57 1 97.75 282 SER A O 1
ATOM 2060 N N . LEU A 1 283 ? -12.953 -8.203 -5.695 1 95.19 283 LEU A N 1
ATOM 2061 C CA . LEU A 1 283 ? -13.773 -7.238 -4.969 1 95.19 283 LEU A CA 1
ATOM 2062 C C . LEU A 1 283 ? -12.953 -6.023 -4.562 1 95.19 283 LEU A C 1
ATOM 2064 O O . LEU A 1 283 ? -13.5 -5.047 -4.039 1 95.19 283 LEU A O 1
ATOM 2068 N N . GLN A 1 284 ? -11.727 -6.059 -4.82 1 92.88 284 GLN A N 1
ATOM 2069 C CA . GLN A 1 284 ? -10.836 -4.922 -4.59 1 92.88 284 GLN A CA 1
ATOM 2070 C C . GLN A 1 284 ? -10.109 -4.52 -5.871 1 92.88 284 GLN A C 1
ATOM 2072 O O . GLN A 1 284 ? -9.766 -5.375 -6.688 1 92.88 284 GLN A O 1
ATOM 2077 N N . ASP A 1 285 ? -9.93 -3.229 -5.965 1 94.44 285 ASP A N 1
ATOM 2078 C CA . ASP A 1 285 ? -9.219 -2.707 -7.129 1 94.44 285 ASP A CA 1
ATOM 2079 C C . ASP A 1 285 ? -7.879 -2.094 -6.723 1 94.44 285 ASP A C 1
ATOM 2081 O O . ASP A 1 285 ? -7.781 -1.432 -5.688 1 94.44 285 ASP A O 1
ATOM 2085 N N . ASN A 1 286 ? -6.875 -2.352 -7.438 1 90.62 286 ASN A N 1
ATOM 2086 C CA . ASN A 1 286 ? -5.555 -1.745 -7.305 1 90.62 286 ASN A CA 1
ATOM 2087 C C . ASN A 1 286 ? -4.738 -1.891 -8.586 1 90.62 286 ASN A C 1
ATOM 2089 O O . ASN A 1 286 ? -5.25 -2.355 -9.602 1 90.62 286 ASN A O 1
ATOM 2093 N N . GLU A 1 287 ? -3.549 -1.459 -8.508 1 89.38 287 GLU A N 1
ATOM 2094 C CA . GLU A 1 287 ? -2.693 -1.483 -9.695 1 89.38 287 GLU A CA 1
ATOM 2095 C C . GLU A 1 287 ? -2.395 -2.916 -10.125 1 89.38 287 GLU A C 1
ATOM 2097 O O . GLU A 1 287 ? -2.277 -3.195 -11.32 1 89.38 287 GLU A O 1
ATOM 2102 N N . ALA A 1 288 ? -2.211 -3.803 -9.203 1 91.56 288 ALA A N 1
ATOM 2103 C CA . ALA A 1 288 ? -1.939 -5.203 -9.508 1 91.56 288 ALA A CA 1
ATOM 2104 C C . ALA A 1 288 ? -3.082 -5.82 -10.312 1 91.56 288 ALA A C 1
ATOM 2106 O O . ALA A 1 288 ? -2.848 -6.594 -11.242 1 91.56 288 ALA A O 1
ATOM 2107 N N . ALA A 1 289 ? -4.281 -5.434 -9.969 1 95.25 289 ALA A N 1
ATOM 2108 C CA . ALA A 1 289 ? -5.441 -5.914 -10.711 1 95.25 289 ALA A CA 1
ATOM 2109 C C . ALA A 1 289 ? -5.414 -5.422 -12.156 1 95.25 289 ALA A C 1
ATOM 2111 O O . ALA A 1 289 ? -5.637 -6.195 -13.094 1 95.25 289 ALA A O 1
ATOM 2112 N N . ALA A 1 290 ? -5.062 -4.188 -12.328 1 94.56 290 ALA A N 1
ATOM 2113 C CA . ALA A 1 290 ? -5.055 -3.553 -13.641 1 94.56 290 ALA A CA 1
ATOM 2114 C C . ALA A 1 290 ? -3.926 -4.105 -14.508 1 94.56 290 ALA A C 1
ATOM 2116 O O . ALA A 1 290 ? -4.035 -4.129 -15.734 1 94.56 290 ALA A O 1
ATOM 2117 N N . SER A 1 291 ? -2.908 -4.605 -13.875 1 93.19 291 SER A N 1
ATOM 2118 C CA . SER A 1 291 ? -1.719 -5.008 -14.609 1 93.19 291 SER A CA 1
ATOM 2119 C C . SER A 1 291 ? -1.662 -6.523 -14.781 1 93.19 291 SER A C 1
ATOM 2121 O O . SER A 1 291 ? -0.723 -7.051 -15.383 1 93.19 291 SER A O 1
ATOM 2123 N N . SER A 1 292 ? -2.633 -7.188 -14.281 1 96.69 292 SER A N 1
ATOM 2124 C CA . SER A 1 292 ? -2.664 -8.641 -14.406 1 96.69 292 SER A CA 1
ATOM 2125 C C . SER A 1 292 ? -2.977 -9.062 -15.836 1 96.69 292 SER A C 1
ATOM 2127 O O . SER A 1 292 ? -3.367 -8.234 -16.672 1 96.69 292 SER A O 1
ATOM 2129 N N . THR A 1 293 ? -2.721 -10.398 -16.125 1 95.5 293 THR A N 1
ATOM 2130 C CA . THR A 1 293 ? -3.059 -10.984 -17.422 1 95.5 293 THR A CA 1
ATOM 2131 C C . THR A 1 293 ? -3.932 -12.219 -17.25 1 95.5 293 THR A C 1
ATOM 2133 O O . THR A 1 293 ? -3.465 -13.25 -16.75 1 95.5 293 THR A O 1
ATOM 2136 N N . PRO A 1 294 ? -5.066 -12.102 -17.812 1 97.62 294 PRO A N 1
ATOM 2137 C CA . PRO A 1 294 ? -5.766 -10.906 -18.297 1 97.62 294 PRO A CA 1
ATOM 2138 C C . PRO A 1 294 ? -5.965 -9.859 -17.203 1 97.62 294 PRO A C 1
ATOM 2140 O O . PRO A 1 294 ? -5.922 -10.195 -16.016 1 97.62 294 PRO A O 1
ATOM 2143 N N . ALA A 1 295 ? -6.207 -8.625 -17.594 1 98.06 295 ALA A N 1
ATOM 2144 C CA . ALA A 1 295 ? -6.496 -7.574 -16.625 1 98.06 295 ALA A CA 1
ATOM 2145 C C . ALA A 1 295 ? -7.793 -7.867 -15.875 1 98.06 295 ALA A C 1
ATOM 2147 O O . ALA A 1 295 ? -8.82 -8.164 -16.484 1 98.06 295 ALA A O 1
ATOM 2148 N N . LEU A 1 296 ? -7.711 -7.754 -14.617 1 98.31 296 LEU A N 1
ATOM 2149 C CA . LEU A 1 296 ? -8.797 -8.203 -13.75 1 98.31 296 LEU A CA 1
ATOM 2150 C C . LEU A 1 296 ? -9.922 -7.176 -13.711 1 98.31 296 LEU A C 1
ATOM 2152 O O . LEU A 1 296 ? -9.68 -5.992 -13.461 1 98.31 296 LEU A O 1
ATOM 2156 N N . THR A 1 297 ? -11.109 -7.629 -14.008 1 98.5 297 THR A N 1
ATOM 2157 C CA . THR A 1 297 ? -12.281 -6.875 -13.578 1 98.5 297 THR A CA 1
ATOM 2158 C C . THR A 1 297 ? -12.328 -6.762 -12.055 1 98.5 297 THR A C 1
ATOM 2160 O O . THR A 1 297 ? -12.102 -7.746 -11.344 1 98.5 297 THR A O 1
ATOM 2163 N N . SER A 1 298 ? -12.578 -5.543 -11.555 1 97.94 298 SER A N 1
ATOM 2164 C CA . SER A 1 298 ? -12.477 -5.32 -10.117 1 97.94 298 SER A CA 1
ATOM 2165 C C . SER A 1 298 ? -13.516 -4.305 -9.641 1 97.94 298 SER A C 1
ATOM 2167 O O . SER A 1 298 ? -14.156 -3.639 -10.461 1 97.94 298 SER A O 1
ATOM 2169 N N . MET A 1 299 ? -13.766 -4.375 -8.352 1 97.5 299 MET A N 1
ATOM 2170 C CA . MET A 1 299 ? -14.641 -3.412 -7.688 1 97.5 299 MET A CA 1
ATOM 2171 C C . MET A 1 299 ? -13.828 -2.314 -7.012 1 97.5 299 MET A C 1
ATOM 2173 O O . MET A 1 299 ? -13.086 -2.578 -6.059 1 97.5 299 MET A O 1
ATOM 2177 N N . ARG A 1 300 ? -13.953 -1.09 -7.453 1 96.69 300 ARG A N 1
ATOM 2178 C CA . ARG A 1 300 ? -13.156 0.019 -6.938 1 96.69 300 ARG A CA 1
ATOM 2179 C C . ARG A 1 300 ? -13.938 0.81 -5.891 1 96.69 300 ARG A C 1
ATOM 2181 O O . ARG A 1 300 ? -15.078 1.208 -6.129 1 96.69 300 ARG A O 1
ATOM 2188 N N . ALA A 1 301 ? -13.328 0.994 -4.695 1 95.44 301 ALA A N 1
ATOM 2189 C CA . ALA A 1 301 ? -13.922 1.885 -3.701 1 95.44 301 ALA A CA 1
ATOM 2190 C C . ALA A 1 301 ? -13.844 3.34 -4.152 1 95.44 301 ALA A C 1
ATOM 2192 O O . ALA A 1 301 ? -12.781 3.809 -4.566 1 95.44 301 ALA A O 1
ATOM 2193 N N . PRO A 1 302 ? -14.914 4.09 -4.117 1 96.62 302 PRO A N 1
ATOM 2194 C CA . PRO A 1 302 ? -14.891 5.496 -4.52 1 96.62 302 PRO A CA 1
ATOM 2195 C C . PRO A 1 302 ? -14.367 6.418 -3.42 1 96.62 302 PRO A C 1
ATOM 2197 O O . PRO A 1 302 ? -15.086 7.305 -2.957 1 96.62 302 PRO A O 1
ATOM 2200 N N . LEU A 1 303 ? -13.133 6.312 -3.105 1 95.75 303 LEU A N 1
ATOM 2201 C CA . LEU A 1 303 ? -12.531 6.977 -1.956 1 95.75 303 LEU A CA 1
ATOM 2202 C C . LEU A 1 303 ? -12.492 8.484 -2.158 1 95.75 303 LEU A C 1
ATOM 2204 O O . LEU A 1 303 ? -12.602 9.25 -1.196 1 95.75 303 LEU A O 1
ATOM 2208 N N . GLN A 1 304 ? -12.32 8.938 -3.369 1 95.25 304 GLN A N 1
ATOM 2209 C CA . GLN A 1 304 ? -12.328 10.375 -3.631 1 95.25 304 GLN A CA 1
ATOM 2210 C C . GLN A 1 304 ? -13.68 10.984 -3.285 1 95.25 304 GLN A C 1
ATOM 2212 O O . GLN A 1 304 ? -13.75 12.039 -2.641 1 95.25 304 GLN A O 1
ATOM 2217 N N . GLU A 1 305 ? -14.719 10.305 -3.713 1 97 305 GLU A N 1
ATOM 2218 C CA . GLU A 1 305 ? -16.078 10.758 -3.395 1 97 305 GLU A CA 1
ATOM 2219 C C . GLU A 1 305 ? -16.328 10.703 -1.892 1 97 305 GLU A C 1
ATOM 2221 O O . GLU A 1 305 ? -16.969 11.602 -1.333 1 97 305 GLU A O 1
ATOM 2226 N N . MET A 1 306 ? -15.867 9.664 -1.336 1 97 306 MET A N 1
ATOM 2227 C CA . MET A 1 306 ? -16.062 9.484 0.1 1 97 306 MET A CA 1
ATOM 2228 C C . MET A 1 306 ? -15.328 10.57 0.886 1 97 306 MET A C 1
ATOM 2230 O O . MET A 1 306 ? -15.859 11.102 1.858 1 97 306 MET A O 1
ATOM 2234 N N . ALA A 1 307 ? -14.125 10.875 0.467 1 97.19 307 ALA A N 1
ATOM 2235 C CA . ALA A 1 307 ? -13.359 11.938 1.107 1 97.19 307 ALA A CA 1
ATOM 2236 C C . ALA A 1 307 ? -14.047 13.289 0.938 1 97.19 307 ALA A C 1
ATOM 2238 O O . ALA A 1 307 ? -14.156 14.062 1.894 1 97.19 307 ALA A O 1
ATOM 2239 N N . ALA A 1 308 ? -14.477 13.57 -0.23 1 96.94 308 ALA A N 1
ATOM 2240 C CA . ALA A 1 308 ? -15.203 14.805 -0.5 1 96.94 308 ALA A CA 1
ATOM 2241 C C . ALA A 1 308 ? -16.453 14.906 0.369 1 96.94 308 ALA A C 1
ATOM 2243 O O . ALA A 1 308 ? -16.75 15.969 0.916 1 96.94 308 ALA A O 1
ATOM 2244 N N . GLU A 1 309 ? -17.172 13.75 0.442 1 96.69 309 GLU A N 1
ATOM 2245 C CA . GLU A 1 309 ? -18.359 13.719 1.282 1 96.69 309 GLU A CA 1
ATOM 2246 C C . GLU A 1 309 ? -18.016 13.992 2.742 1 96.69 309 GLU A C 1
ATOM 2248 O O . GLU A 1 309 ? -18.766 14.68 3.443 1 96.69 309 GLU A O 1
ATOM 2253 N N . SER A 1 310 ? -16.953 13.445 3.234 1 95.81 310 SER A N 1
ATOM 2254 C CA . SER A 1 310 ? -16.5 13.688 4.602 1 95.81 310 SER A CA 1
ATOM 2255 C C . SER A 1 310 ? -16.266 15.172 4.855 1 95.81 310 SER A C 1
ATOM 2257 O O . SER A 1 310 ? -16.672 15.711 5.883 1 95.81 310 SER A O 1
ATOM 2259 N N . LEU A 1 311 ? -15.609 15.883 3.93 1 95.44 311 LEU A N 1
ATOM 2260 C CA . LEU A 1 311 ? -15.352 17.312 4.066 1 95.44 311 LEU A CA 1
ATOM 2261 C C . LEU A 1 311 ? -16.656 18.109 4.027 1 95.44 311 LEU A C 1
ATOM 2263 O O . LEU A 1 311 ? -16.797 19.109 4.73 1 95.44 311 LEU A O 1
ATOM 2267 N N . ARG A 1 312 ? -17.562 17.656 3.182 1 94.81 312 ARG A N 1
ATOM 2268 C CA . ARG A 1 312 ? -18.875 18.312 3.117 1 94.81 312 ARG A CA 1
ATOM 2269 C C . ARG A 1 312 ? -19.594 18.219 4.457 1 94.81 312 ARG A C 1
ATOM 2271 O O . ARG A 1 312 ? -20.188 19.188 4.918 1 94.81 312 ARG A O 1
ATOM 2278 N N . LEU A 1 313 ? -19.531 17.047 5.059 1 92.25 313 LEU A N 1
ATOM 2279 C CA . LEU A 1 313 ? -20.156 16.844 6.359 1 92.25 313 LEU A CA 1
ATOM 2280 C C . LEU A 1 313 ? -19.516 17.734 7.418 1 92.25 313 LEU A C 1
ATOM 2282 O O . LEU A 1 313 ? -20.203 18.281 8.289 1 92.25 313 LEU A O 1
ATOM 2286 N N . ILE A 1 314 ? -18.203 17.859 7.375 1 90.94 314 ILE A N 1
ATOM 2287 C CA . ILE A 1 314 ? -17.484 18.734 8.297 1 90.94 314 ILE A CA 1
ATOM 2288 C C . ILE A 1 314 ? -17.938 20.172 8.117 1 90.94 314 ILE A C 1
ATOM 2290 O O . ILE A 1 314 ? -18.234 20.875 9.094 1 90.94 314 ILE A O 1
ATOM 2294 N N . ALA A 1 315 ? -18.031 20.625 6.879 1 89.69 315 ALA A N 1
ATOM 2295 C CA . ALA A 1 315 ? -18.453 21.984 6.57 1 89.69 315 ALA A CA 1
ATOM 2296 C C . ALA A 1 315 ? -19.875 22.234 7.082 1 89.69 315 ALA A C 1
ATOM 2298 O O . ALA A 1 315 ? -20.156 23.297 7.648 1 89.69 315 ALA A O 1
ATOM 2299 N N . ASN A 1 316 ? -20.719 21.266 6.848 1 87.38 316 ASN A N 1
ATOM 2300 C CA . ASN A 1 316 ? -22.109 21.375 7.305 1 87.38 316 ASN A CA 1
ATOM 2301 C C . ASN A 1 316 ? -22.188 21.438 8.828 1 87.38 316 ASN A C 1
ATOM 2303 O O . ASN A 1 316 ? -22.984 22.203 9.375 1 87.38 316 ASN A O 1
ATOM 2307 N N . ALA A 1 317 ? -21.391 20.625 9.461 1 83.25 317 ALA A N 1
ATOM 2308 C CA . ALA A 1 317 ? -21.359 20.609 10.922 1 83.25 317 ALA A CA 1
ATOM 2309 C C . ALA A 1 317 ? -20.859 21.938 11.477 1 83.25 317 ALA A C 1
ATOM 2311 O O . ALA A 1 317 ? -21.359 22.406 12.508 1 83.25 317 ALA A O 1
ATOM 2312 N N . GLN A 1 318 ? -19.922 22.562 10.859 1 79.38 318 GLN A N 1
ATOM 2313 C CA . GLN A 1 318 ? -19.375 23.844 11.281 1 79.38 318 GLN A CA 1
ATOM 2314 C C . GLN A 1 318 ? -20.391 24.969 11.109 1 79.38 318 GLN A C 1
ATOM 2316 O O . GLN A 1 318 ? -20.484 25.859 11.953 1 79.38 318 GLN A O 1
ATOM 2321 N N . ALA A 1 319 ? -21.031 24.953 9.969 1 76.5 319 ALA A N 1
ATOM 2322 C CA . ALA A 1 319 ? -22 25.984 9.656 1 76.5 319 ALA A CA 1
ATOM 2323 C C . ALA A 1 319 ? -23.188 25.938 10.617 1 76.5 319 ALA A C 1
ATOM 2325 O O . ALA A 1 319 ? -23.734 26.969 10.992 1 76.5 319 ALA A O 1
ATOM 2326 N N . ASN A 1 320 ? -23.656 24.766 10.789 1 67.31 320 ASN A N 1
ATOM 2327 C CA . ASN A 1 320 ? -24.828 24.625 11.641 1 67.31 320 ASN A CA 1
ATOM 2328 C C . ASN A 1 320 ? -24.469 24.734 13.117 1 67.31 320 ASN A C 1
ATOM 2330 O O . ASN A 1 320 ? -25.359 24.812 13.969 1 67.31 320 ASN A O 1
ATOM 2334 N N . GLY A 1 321 ? -23.266 25.312 13.43 1 56.5 321 GLY A N 1
ATOM 2335 C CA . GLY A 1 321 ? -22.859 25.312 14.828 1 56.5 321 GLY A CA 1
ATOM 2336 C C . GLY A 1 321 ? -22.859 23.938 15.445 1 56.5 321 GLY A C 1
ATOM 2337 O O . GLY A 1 321 ? -23.531 23.031 14.953 1 56.5 321 GLY A O 1
ATOM 2338 N N . SER A 1 322 ? -21.703 23.391 15.922 1 47.5 322 SER A N 1
ATOM 2339 C CA . SER A 1 322 ? -21.828 22.109 16.625 1 47.5 322 SER A CA 1
ATOM 2340 C C . SER A 1 322 ? -23.062 22.094 17.5 1 47.5 322 SER A C 1
ATOM 2342 O O . SER A 1 322 ? -23.094 22.703 18.562 1 47.5 322 SER A O 1
ATOM 2344 N N . ASP A 1 323 ? -24.094 22.656 17.047 1 39.47 323 ASP A N 1
ATOM 2345 C CA . ASP A 1 323 ? -25.234 22.609 17.969 1 39.47 323 ASP A CA 1
ATOM 2346 C C . ASP A 1 323 ? -25.141 21.422 18.906 1 39.47 323 ASP A C 1
ATOM 2348 O O . ASP A 1 323 ? -25.641 20.344 18.594 1 39.47 323 ASP A O 1
ATOM 2352 N N . THR A 1 324 ? -24.094 21.266 19.438 1 40.53 324 THR A N 1
ATOM 2353 C CA . THR A 1 324 ? -24.016 20.375 20.594 1 40.53 324 THR A CA 1
ATOM 2354 C C . THR A 1 324 ? -25.203 20.609 21.531 1 40.53 324 THR A C 1
ATOM 2356 O O . THR A 1 324 ? -25.344 19.906 22.531 1 40.53 324 THR A O 1
ATOM 2359 N N . GLU A 1 325 ? -25.578 21.906 21.797 1 36.88 325 GLU A N 1
ATOM 2360 C CA . GLU A 1 325 ? -26.609 21.953 22.828 1 36.88 325 GLU A CA 1
ATOM 2361 C C . GLU A 1 325 ? -27.672 20.906 22.594 1 36.88 325 GLU A C 1
ATOM 2363 O O . GLU A 1 325 ? -28.266 20.375 23.547 1 36.88 325 GLU A O 1
ATOM 2368 N N . MET A 1 326 ? -28.641 21.328 21.625 1 36.62 326 MET A N 1
ATOM 2369 C CA . MET A 1 326 ? -29.891 20.578 21.703 1 36.62 326 MET A CA 1
ATOM 2370 C C . MET A 1 326 ? -29.672 19.094 21.453 1 36.62 326 MET A C 1
ATOM 2372 O O . MET A 1 326 ? -28.578 18.688 21.047 1 36.62 326 MET A O 1
ATOM 2376 N N . GLY A 1 327 ? -30.734 18.375 20.766 1 38.09 327 GLY A N 1
ATOM 2377 C CA . GLY A 1 327 ? -31.109 16.969 20.656 1 38.09 327 GLY A CA 1
ATOM 2378 C C . GLY A 1 327 ? -30.062 16.125 19.953 1 38.09 327 GLY A C 1
ATOM 2379 O O . GLY A 1 327 ? -29.109 16.656 19.391 1 38.09 327 GLY A O 1
ATOM 2380 N N . THR A 1 328 ? -30.094 14.719 20.094 1 46.41 328 THR A N 1
ATOM 2381 C CA . THR A 1 328 ? -29.578 13.438 19.641 1 46.41 328 THR A CA 1
ATOM 2382 C C . THR A 1 328 ? -29.25 13.484 18.141 1 46.41 328 THR A C 1
ATOM 2384 O O . THR A 1 328 ? -30.078 13.156 17.312 1 46.41 328 THR A O 1
ATOM 2387 N N . ARG A 1 329 ? -28.625 14.586 17.781 1 52.5 329 ARG A N 1
ATOM 2388 C CA . ARG A 1 329 ? -28.453 14.445 16.344 1 52.5 329 ARG A CA 1
ATOM 2389 C C . ARG A 1 329 ? -27.828 13.094 15.992 1 52.5 329 ARG A C 1
ATOM 2391 O O . ARG A 1 329 ? -26.844 12.688 16.594 1 52.5 329 ARG A O 1
ATOM 2398 N N . LEU A 1 330 ? -28.531 12.312 15.508 1 60.56 330 LEU A N 1
ATOM 2399 C CA . LEU A 1 330 ? -28.109 11.016 15 1 60.56 330 LEU A CA 1
ATOM 2400 C C . LEU A 1 330 ? -27.062 11.172 13.906 1 60.56 330 LEU A C 1
ATOM 2402 O O . LEU A 1 330 ? -27.188 12.039 13.039 1 60.56 330 LEU A O 1
ATOM 2406 N N . GLY A 1 331 ? -25.859 10.789 14.172 1 75.5 331 GLY A N 1
ATOM 2407 C CA . GLY A 1 331 ? -24.844 10.742 13.133 1 75.5 331 GLY A CA 1
ATOM 2408 C C . GLY A 1 331 ? -25.375 10.32 11.781 1 75.5 331 GLY A C 1
ATOM 2409 O O . GLY A 1 331 ? -26.266 9.453 11.703 1 75.5 331 GLY A O 1
ATOM 2410 N N . ARG A 1 332 ? -25.094 11.148 10.75 1 83.06 332 ARG A N 1
ATOM 2411 C CA . ARG A 1 332 ? -25.453 10.789 9.383 1 83.06 332 ARG A CA 1
ATOM 2412 C C . ARG A 1 332 ? -24.562 9.656 8.867 1 83.06 332 ARG A C 1
ATOM 2414 O O . ARG A 1 332 ? -23.359 9.664 9.086 1 83.06 332 ARG A O 1
ATOM 2421 N N . HIS A 1 333 ? -25.25 8.688 8.344 1 86.75 333 HIS A N 1
ATOM 2422 C CA . HIS A 1 333 ? -24.547 7.57 7.727 1 86.75 333 HIS A CA 1
ATOM 2423 C C . HIS A 1 333 ? -24.688 7.594 6.211 1 86.75 333 HIS A C 1
ATOM 2425 O O . HIS A 1 333 ? -25.797 7.512 5.688 1 86.75 333 HIS A O 1
ATOM 2431 N N . VAL A 1 334 ? -23.609 7.824 5.547 1 91.88 334 VAL A N 1
ATOM 2432 C CA . VAL A 1 334 ? -23.625 7.832 4.09 1 91.88 334 VAL A CA 1
ATOM 2433 C C . VAL A 1 334 ? -22.844 6.633 3.561 1 91.88 334 VAL A C 1
ATOM 2435 O O . VAL A 1 334 ? -21.672 6.434 3.922 1 91.88 334 VAL A O 1
ATOM 2438 N N . MET A 1 335 ? -23.422 5.844 2.756 1 91.94 335 MET A N 1
ATOM 2439 C CA . MET A 1 335 ? -22.797 4.645 2.211 1 91.94 335 MET A CA 1
ATOM 2440 C C . MET A 1 335 ? -22.625 4.758 0.7 1 91.94 335 MET A C 1
ATOM 2442 O O . MET A 1 335 ? -23.516 5.262 0.008 1 91.94 335 MET A O 1
ATOM 2446 N N . PHE A 1 336 ? -21.484 4.312 0.214 1 94.75 336 PHE A N 1
ATOM 2447 C CA . PHE A 1 336 ? -21.172 4.305 -1.209 1 94.75 336 PHE A CA 1
ATOM 2448 C C . PHE A 1 336 ? -20.938 2.881 -1.7 1 94.75 336 PHE A C 1
ATOM 2450 O O . PHE A 1 336 ? -20.156 2.133 -1.1 1 94.75 336 PHE A O 1
ATOM 2457 N N . PRO A 1 337 ? -21.594 2.473 -2.742 1 94.38 337 PRO A N 1
ATOM 2458 C CA . PRO A 1 337 ? -21.188 1.208 -3.357 1 94.38 337 PRO A CA 1
ATOM 2459 C C . PRO A 1 337 ? -19.859 1.32 -4.113 1 94.38 337 PRO A C 1
ATOM 2461 O O . PRO A 1 337 ? -19.484 2.408 -4.562 1 94.38 337 PRO A O 1
ATOM 2464 N N . ARG A 1 338 ? -19.156 0.189 -4.133 1 95.88 338 ARG A N 1
ATOM 2465 C CA . ARG A 1 338 ? -18 0.15 -5.023 1 95.88 338 ARG A CA 1
ATOM 2466 C C . ARG A 1 338 ? -18.438 0.202 -6.484 1 95.88 338 ARG A C 1
ATOM 2468 O O . ARG A 1 338 ? -19.594 -0.078 -6.805 1 95.88 338 ARG A O 1
ATOM 2475 N N . LEU A 1 339 ? -17.531 0.609 -7.359 1 96.88 339 LEU A N 1
ATOM 2476 C CA . LEU A 1 339 ? -17.781 0.712 -8.789 1 96.88 339 LEU A CA 1
ATOM 2477 C C . LEU A 1 339 ? -17.156 -0.459 -9.539 1 96.88 339 LEU A C 1
ATOM 2479 O O . LEU A 1 339 ? -16.016 -0.851 -9.25 1 96.88 339 LEU A O 1
ATOM 2483 N N . VAL A 1 340 ? -17.891 -0.988 -10.469 1 97.25 340 VAL A N 1
ATOM 2484 C CA . VAL A 1 340 ? -17.344 -2.055 -11.305 1 97.25 340 VAL A CA 1
ATOM 2485 C C . VAL A 1 340 ? -16.391 -1.464 -12.336 1 97.25 340 VAL A C 1
ATOM 2487 O O . VAL A 1 340 ? -16.766 -0.574 -13.102 1 97.25 340 VAL A O 1
ATOM 2490 N N . ILE A 1 341 ? -15.195 -1.841 -12.273 1 98 341 ILE A N 1
ATOM 2491 C CA . ILE A 1 341 ? -14.219 -1.547 -13.312 1 98 341 ILE A CA 1
ATOM 2492 C C . ILE A 1 341 ? -14.023 -2.773 -14.203 1 98 341 ILE A C 1
ATOM 2494 O O . ILE A 1 341 ? -13.219 -3.652 -13.891 1 98 341 ILE A O 1
ATOM 2498 N N . ALA A 1 342 ? -14.727 -2.779 -15.297 1 97.81 342 ALA A N 1
ATOM 2499 C CA . ALA A 1 342 ? -14.688 -3.924 -16.203 1 97.81 342 ALA A CA 1
ATOM 2500 C C . ALA A 1 342 ? -13.391 -3.934 -17.016 1 97.81 342 ALA A C 1
ATOM 2502 O O . ALA A 1 342 ? -13 -2.912 -17.578 1 97.81 342 ALA A O 1
ATOM 2503 N N . ARG A 1 343 ? -12.766 -5.082 -16.953 1 97.75 343 ARG A N 1
ATOM 2504 C CA . ARG A 1 343 ? -11.562 -5.258 -17.75 1 97.75 343 ARG A CA 1
ATOM 2505 C C . ARG A 1 343 ? -11.617 -6.559 -18.547 1 97.75 343 ARG A C 1
ATOM 2507 O O . ARG A 1 343 ? -12.656 -6.898 -19.125 1 97.75 343 ARG A O 1
ATOM 2514 N N . GLN A 1 344 ? -10.508 -7.309 -18.609 1 97.94 344 GLN A N 1
ATOM 2515 C CA . GLN A 1 344 ? -10.398 -8.406 -19.562 1 97.94 344 GLN A CA 1
ATOM 2516 C C . GLN A 1 344 ? -10.82 -9.727 -18.938 1 97.94 344 GLN A C 1
ATOM 2518 O O . GLN A 1 344 ? -10.984 -10.727 -19.641 1 97.94 344 GLN A O 1
ATOM 2523 N N . SER A 1 345 ? -11.062 -9.758 -17.609 1 98.62 345 SER A N 1
ATOM 2524 C CA . SER A 1 345 ? -11.297 -11.039 -16.953 1 98.62 345 SER A CA 1
ATOM 2525 C C . SER A 1 345 ? -12.781 -11.375 -16.891 1 98.62 345 SER A C 1
ATOM 2527 O O . SER A 1 345 ? -13.172 -12.391 -16.312 1 98.62 345 SER A O 1
ATOM 2529 N N . THR A 1 346 ? -13.633 -10.531 -17.406 1 98.31 346 THR A N 1
ATOM 2530 C CA . THR A 1 346 ? -15.055 -10.812 -17.562 1 98.31 346 THR A CA 1
ATOM 2531 C C . THR A 1 346 ? -15.492 -10.633 -19 1 98.31 346 THR A C 1
ATOM 2533 O O . THR A 1 346 ? -14.859 -9.898 -19.766 1 98.31 346 THR A O 1
ATOM 2536 N N . ARG A 1 347 ? -16.531 -11.359 -19.375 1 96.69 347 ARG A N 1
ATOM 2537 C CA . ARG A 1 347 ? -17.016 -11.359 -20.75 1 96.69 347 ARG A CA 1
ATOM 2538 C C . ARG A 1 347 ? -17.656 -10.023 -21.094 1 96.69 347 ARG A C 1
ATOM 2540 O O . ARG A 1 347 ? -18.016 -9.25 -20.203 1 96.69 347 ARG A O 1
ATOM 2547 N N . GLU A 1 348 ? -17.656 -9.719 -22.406 1 89.12 348 GLU A N 1
ATOM 2548 C CA . GLU A 1 348 ? -18.391 -8.539 -22.875 1 89.12 348 GLU A CA 1
ATOM 2549 C C . GLU A 1 348 ? -19.891 -8.742 -22.75 1 89.12 348 GLU A C 1
ATOM 2551 O O . GLU A 1 348 ? -20.391 -9.867 -22.844 1 89.12 348 GLU A O 1
ATOM 2556 N N . SER A 1 349 ? -20.438 -7.684 -22.266 1 77.44 349 SER A N 1
ATOM 2557 C CA . SER A 1 349 ? -21.891 -7.777 -22.156 1 77.44 349 SER A CA 1
ATOM 2558 C C . SER A 1 349 ? -22.531 -8.055 -23.5 1 77.44 349 SER A C 1
ATOM 2560 O O . SER A 1 349 ? -22.016 -7.637 -24.547 1 77.44 349 SER A O 1
ATOM 2562 N N . ASN A 1 350 ? -23.344 -9.086 -23.547 1 60.97 350 ASN A N 1
ATOM 2563 C CA . ASN A 1 350 ? -24.109 -9.352 -24.766 1 60.97 350 ASN A CA 1
ATOM 2564 C C . ASN A 1 350 ? -24.766 -8.078 -25.297 1 60.97 350 ASN A C 1
ATOM 2566 O O . ASN A 1 350 ? -25.094 -7.996 -26.484 1 60.97 350 ASN A O 1
ATOM 2570 N N . ASP A 1 351 ? -25 -7.062 -24.422 1 51.09 351 ASP A N 1
ATOM 2571 C CA . ASP A 1 351 ? -25.703 -5.91 -24.984 1 51.09 351 ASP A CA 1
ATOM 2572 C C . ASP A 1 351 ? -24.719 -4.945 -25.656 1 51.09 351 ASP A C 1
ATOM 2574 O O . ASP A 1 351 ? -25.141 -3.92 -26.203 1 51.09 351 ASP A O 1
ATOM 2578 N N . ASP A 1 352 ? -23.453 -5.035 -25.469 1 41.38 352 ASP A N 1
ATOM 2579 C CA . ASP A 1 352 ? -22.641 -4.141 -26.297 1 41.38 352 ASP A CA 1
ATOM 2580 C C . ASP A 1 352 ? -22.344 -4.77 -27.656 1 41.38 352 ASP A C 1
ATOM 2582 O O . ASP A 1 352 ? -22.109 -5.98 -27.75 1 41.38 352 ASP A O 1
ATOM 2586 N N . MET B 1 1 ? -18.703 54.219 48.094 1 28.8 1 MET B N 1
ATOM 2587 C CA . MET B 1 1 ? -17.719 53.125 48.125 1 28.8 1 MET B CA 1
ATOM 2588 C C . MET B 1 1 ? -17.656 52.438 46.781 1 28.8 1 MET B C 1
ATOM 2590 O O . MET B 1 1 ? -18.609 51.781 46.344 1 28.8 1 MET B O 1
ATOM 2594 N N . ALA B 1 2 ? -16.938 53.031 45.781 1 37.34 2 ALA B N 1
ATOM 2595 C CA . ALA B 1 2 ? -16.797 52.75 44.344 1 37.34 2 ALA B CA 1
ATOM 2596 C C . ALA B 1 2 ? -16.156 51.375 44.125 1 37.34 2 ALA B C 1
ATOM 2598 O O . ALA B 1 2 ? -15.07 51.094 44.625 1 37.34 2 ALA B O 1
ATOM 2599 N N . SER B 1 3 ? -16.953 50.312 44.062 1 30.36 3 SER B N 1
ATOM 2600 C CA . SER B 1 3 ? -16.578 48.906 43.781 1 30.36 3 SER B CA 1
ATOM 2601 C C . SER B 1 3 ? -15.68 48.812 42.531 1 30.36 3 SER B C 1
ATOM 2603 O O . SER B 1 3 ? -16.062 49.25 41.469 1 30.36 3 SER B O 1
ATOM 2605 N N . SER B 1 4 ? -14.305 49 42.719 1 29.23 4 SER B N 1
ATOM 2606 C CA . SER B 1 4 ? -13.211 48.906 41.75 1 29.23 4 SER B CA 1
ATOM 2607 C C . SER B 1 4 ? -13.297 47.625 40.906 1 29.23 4 SER B C 1
ATOM 2609 O O . SER B 1 4 ? -13.281 46.531 41.469 1 29.23 4 SER B O 1
ATOM 2611 N N . HIS B 1 5 ? -14.188 47.594 39.938 1 32.72 5 HIS B N 1
ATOM 2612 C CA . HIS B 1 5 ? -14.305 46.531 38.969 1 32.72 5 HIS B CA 1
ATOM 2613 C C . HIS B 1 5 ? -12.938 46.094 38.438 1 32.72 5 HIS B C 1
ATOM 2615 O O . HIS B 1 5 ? -12.305 46.844 37.688 1 32.72 5 HIS B O 1
ATOM 2621 N N . GLY B 1 6 ? -12.062 45.438 39.25 1 32.06 6 GLY B N 1
ATOM 2622 C CA . GLY B 1 6 ? -10.75 44.906 38.938 1 32.06 6 GLY B CA 1
ATOM 2623 C C . GLY B 1 6 ? -10.711 44.219 37.594 1 32.06 6 GLY B C 1
ATOM 2624 O O . GLY B 1 6 ? -11.547 43.344 37.312 1 32.06 6 GLY B O 1
ATOM 2625 N N . LYS B 1 7 ? -10.281 44.844 36.531 1 38.5 7 LYS B N 1
ATOM 2626 C CA . LYS B 1 7 ? -9.945 44.344 35.188 1 38.5 7 LYS B CA 1
ATOM 2627 C C . LYS B 1 7 ? -9.203 43 35.281 1 38.5 7 LYS B C 1
ATOM 2629 O O . LYS B 1 7 ? -8.148 42.906 35.906 1 38.5 7 LYS B O 1
ATOM 2634 N N . GLN B 1 8 ? -9.914 41.938 35.406 1 38.16 8 GLN B N 1
ATOM 2635 C CA . GLN B 1 8 ? -9.32 40.594 35.281 1 38.16 8 GLN B CA 1
ATOM 2636 C C . GLN B 1 8 ? -8.375 40.562 34.062 1 38.16 8 GLN B C 1
ATOM 2638 O O . GLN B 1 8 ? -8.812 40.562 32.906 1 38.16 8 GLN B O 1
ATOM 2643 N N . ASN B 1 9 ? -7.301 41.375 33.969 1 39.66 9 ASN B N 1
ATOM 2644 C CA . ASN B 1 9 ? -6.195 41.344 33.031 1 39.66 9 ASN B CA 1
ATOM 2645 C C . ASN B 1 9 ? -5.715 39.938 32.75 1 39.66 9 ASN B C 1
ATOM 2647 O O . ASN B 1 9 ? -5.363 39.219 33.688 1 39.66 9 ASN B O 1
ATOM 2651 N N . GLY B 1 10 ? -6.328 39.25 31.812 1 52.25 10 GLY B N 1
ATOM 2652 C CA . GLY B 1 10 ? -5.797 37.938 31.422 1 52.25 10 GLY B CA 1
ATOM 2653 C C . GLY B 1 10 ? -4.281 37.875 31.484 1 52.25 10 GLY B C 1
ATOM 2654 O O . GLY B 1 10 ? -3.602 38.875 31.281 1 52.25 10 GLY B O 1
ATOM 2655 N N . THR B 1 11 ? -3.715 36.969 32.25 1 62.84 11 THR B N 1
ATOM 2656 C CA . THR B 1 11 ? -2.293 36.781 32.469 1 62.84 11 THR B CA 1
ATOM 2657 C C . THR B 1 11 ? -1.51 36.781 31.172 1 62.84 11 THR B C 1
ATOM 2659 O O . THR B 1 11 ? -1.881 36.094 30.219 1 62.84 11 THR B O 1
ATOM 2662 N N . SER B 1 12 ? -0.737 37.781 30.844 1 69.38 12 SER B N 1
ATOM 2663 C CA . SER B 1 12 ? 0.12 37.938 29.672 1 69.38 12 SER B CA 1
ATOM 2664 C C . SER B 1 12 ? 1.501 37.344 29.906 1 69.38 12 SER B C 1
ATOM 2666 O O . SER B 1 12 ? 1.864 37.031 31.047 1 69.38 12 SER B O 1
ATOM 2668 N N . ILE B 1 13 ? 2.205 37.125 28.703 1 73.94 13 ILE B N 1
ATOM 2669 C CA . ILE B 1 13 ? 3.58 36.656 28.797 1 73.94 13 ILE B CA 1
ATOM 2670 C C . ILE B 1 13 ? 4.402 37.625 29.656 1 73.94 13 ILE B C 1
ATOM 2672 O O . ILE B 1 13 ? 5.348 37.188 30.328 1 73.94 13 ILE B O 1
ATOM 2676 N N . THR B 1 14 ? 3.959 38.844 29.688 1 78.06 14 THR B N 1
ATOM 2677 C CA . THR B 1 14 ? 4.629 39.844 30.516 1 78.06 14 THR B CA 1
ATOM 2678 C C . THR B 1 14 ? 4.422 39.562 32 1 78.06 14 THR B C 1
ATOM 2680 O O . THR B 1 14 ? 5.332 39.75 32.812 1 78.06 14 THR B O 1
ATOM 2683 N N . ASP B 1 15 ? 3.256 39.062 32.344 1 79.44 15 ASP B N 1
ATOM 2684 C CA . ASP B 1 15 ? 2.961 38.75 33.719 1 79.44 15 ASP B CA 1
ATOM 2685 C C . ASP B 1 15 ? 3.789 37.531 34.188 1 79.44 15 ASP B C 1
ATOM 2687 O O . ASP B 1 15 ? 4.27 37.5 35.312 1 79.44 15 ASP B O 1
ATOM 2691 N N . VAL B 1 16 ? 3.979 36.594 33.281 1 80.06 16 VAL B N 1
ATOM 2692 C CA . VAL B 1 16 ? 4.793 35.438 33.562 1 80.06 16 VAL B CA 1
ATOM 2693 C C . VAL B 1 16 ? 6.25 35.844 33.75 1 80.06 16 VAL B C 1
ATOM 2695 O O . VAL B 1 16 ? 6.922 35.406 34.688 1 80.06 16 VAL B O 1
ATOM 2698 N N . ALA B 1 17 ? 6.652 36.688 32.938 1 82.44 17 ALA B N 1
ATOM 2699 C CA . ALA B 1 17 ? 8.016 37.188 33 1 82.44 17 ALA B CA 1
ATOM 2700 C C . ALA B 1 17 ? 8.25 37.938 34.312 1 82.44 17 ALA B C 1
ATOM 2702 O O . ALA B 1 17 ? 9.297 37.781 34.969 1 82.44 17 ALA B O 1
ATOM 2703 N N . ALA B 1 18 ? 7.293 38.688 34.656 1 83.06 18 ALA B N 1
ATOM 2704 C CA . ALA B 1 18 ? 7.379 39.469 35.906 1 83.06 18 ALA B CA 1
ATOM 2705 C C . ALA B 1 18 ? 7.402 38.562 37.125 1 83.06 18 ALA B C 1
ATOM 2707 O O . ALA B 1 18 ? 8.195 38.75 38.031 1 83.06 18 ALA B O 1
ATOM 2708 N N . LEU B 1 19 ? 6.594 37.531 37.062 1 82.38 19 LEU B N 1
ATOM 2709 C CA . LEU B 1 19 ? 6.508 36.594 38.188 1 82.38 19 LEU B CA 1
ATOM 2710 C C . LEU B 1 19 ? 7.754 35.719 38.281 1 82.38 19 LEU B C 1
ATOM 2712 O O . LEU B 1 19 ? 8.227 35.406 39.375 1 82.38 19 LEU B O 1
ATOM 2716 N N . ALA B 1 20 ? 8.312 35.344 37.188 1 81.75 20 ALA B N 1
ATOM 2717 C CA . ALA B 1 20 ? 9.492 34.469 37.125 1 81.75 20 ALA B CA 1
ATOM 2718 C C . ALA B 1 20 ? 10.773 35.281 37.188 1 81.75 20 ALA B C 1
ATOM 2720 O O . ALA B 1 20 ? 11.867 34.719 37.312 1 81.75 20 ALA B O 1
ATOM 2721 N N . ASN B 1 21 ? 10.609 36.625 37.219 1 85.25 21 ASN B N 1
ATOM 2722 C CA . ASN B 1 21 ? 11.727 37.562 37.25 1 85.25 21 ASN B CA 1
ATOM 2723 C C . ASN B 1 21 ? 12.727 37.281 36.125 1 85.25 21 ASN B C 1
ATOM 2725 O O . ASN B 1 21 ? 13.93 37.188 36.375 1 85.25 21 ASN B O 1
ATOM 2729 N N . VAL B 1 22 ? 12.219 37.031 35.031 1 81.62 22 VAL B N 1
ATOM 2730 C CA . VAL B 1 22 ? 13.039 36.812 33.844 1 81.62 22 VAL B CA 1
ATOM 2731 C C . VAL B 1 22 ? 12.516 37.688 32.688 1 81.62 22 VAL B C 1
ATOM 2733 O O . VAL B 1 22 ? 11.445 38.281 32.812 1 81.62 22 VAL B O 1
ATOM 2736 N N . SER B 1 23 ? 13.297 37.906 31.734 1 78.31 23 SER B N 1
ATOM 2737 C CA . SER B 1 23 ? 12.859 38.688 30.578 1 78.31 23 SER B CA 1
ATOM 2738 C C . SER B 1 23 ? 11.742 37.969 29.828 1 78.31 23 SER B C 1
ATOM 2740 O O . SER B 1 23 ? 11.594 36.75 29.938 1 78.31 23 SER B O 1
ATOM 2742 N N . ILE B 1 24 ? 10.914 38.625 29.094 1 76.44 24 ILE B N 1
ATOM 2743 C CA . ILE B 1 24 ? 9.844 38.094 28.25 1 76.44 24 ILE B CA 1
ATOM 2744 C C . ILE B 1 24 ? 10.422 37.094 27.25 1 76.44 24 ILE B C 1
ATOM 2746 O O . ILE B 1 24 ? 9.828 36.062 26.984 1 76.44 24 ILE B O 1
ATOM 2750 N N . ALA B 1 25 ? 11.664 37.375 26.875 1 74.44 25 ALA B N 1
ATOM 2751 C CA . ALA B 1 25 ? 12.352 36.531 25.906 1 74.44 25 ALA B CA 1
ATOM 2752 C C . ALA B 1 25 ? 12.68 35.156 26.531 1 74.44 25 ALA B C 1
ATOM 2754 O O . ALA B 1 25 ? 12.562 34.125 25.875 1 74.44 25 ALA B O 1
ATOM 2755 N N . THR B 1 26 ? 13 35.25 27.781 1 75.38 26 THR B N 1
ATOM 2756 C CA . THR B 1 26 ? 13.336 34 28.5 1 75.38 26 THR B CA 1
ATOM 2757 C C . THR B 1 26 ? 12.086 33.156 28.703 1 75.38 26 THR B C 1
ATOM 2759 O O . THR B 1 26 ? 12.141 31.922 28.562 1 75.38 26 THR B O 1
ATOM 2762 N N . VAL B 1 27 ? 10.953 33.781 29.031 1 75 27 VAL B N 1
ATOM 2763 C CA . VAL B 1 27 ? 9.695 33.062 29.203 1 75 27 VAL B CA 1
ATOM 2764 C C . VAL B 1 27 ? 9.289 32.406 27.891 1 75 27 VAL B C 1
ATOM 2766 O O . VAL B 1 27 ? 8.922 31.219 27.875 1 75 27 VAL B O 1
ATOM 2769 N N . SER B 1 28 ? 9.445 33.062 26.922 1 68.94 28 SER B N 1
ATOM 2770 C CA . SER B 1 28 ? 9.094 32.531 25.594 1 68.94 28 SER B CA 1
ATOM 2771 C C . SER B 1 28 ? 9.953 31.328 25.234 1 68.94 28 SER B C 1
ATOM 2773 O O . SER B 1 28 ? 9.438 30.312 24.766 1 68.94 28 SER B O 1
ATOM 2775 N N . ARG B 1 29 ? 11.211 31.453 25.609 1 68.25 29 ARG B N 1
ATOM 2776 C CA . ARG B 1 29 ? 12.148 30.375 25.312 1 68.25 29 ARG B CA 1
ATOM 2777 C C . ARG B 1 29 ? 11.844 29.125 26.125 1 68.25 29 ARG B C 1
ATOM 2779 O O . ARG B 1 29 ? 11.945 28 25.625 1 68.25 29 ARG B O 1
ATOM 2786 N N . VAL B 1 30 ? 11.516 29.328 27.359 1 70.19 30 VAL B N 1
ATOM 2787 C CA . VAL B 1 30 ? 11.258 28.203 28.25 1 70.19 30 VAL B CA 1
ATOM 2788 C C . VAL B 1 30 ? 9.93 27.547 27.891 1 70.19 30 VAL B C 1
ATOM 2790 O O . VAL B 1 30 ? 9.852 26.312 27.781 1 70.19 30 VAL B O 1
ATOM 2793 N N . LEU B 1 31 ? 8.961 28.328 27.609 1 68.44 31 LEU B N 1
ATOM 2794 C CA . LEU B 1 31 ? 7.625 27.781 27.438 1 68.44 31 LEU B CA 1
ATOM 2795 C C . LEU B 1 31 ? 7.43 27.25 26.016 1 68.44 31 LEU B C 1
ATOM 2797 O O . LEU B 1 31 ? 6.605 26.375 25.781 1 68.44 31 LEU B O 1
ATOM 2801 N N . SER B 1 32 ? 8.297 27.812 25.234 1 60.28 32 SER B N 1
ATOM 2802 C CA . SER B 1 32 ? 8.242 27.344 23.844 1 60.28 32 SER B CA 1
ATOM 2803 C C . SER B 1 32 ? 9.148 26.125 23.641 1 60.28 32 SER B C 1
ATOM 2805 O O . SER B 1 32 ? 9.172 25.547 22.547 1 60.28 32 SER B O 1
ATOM 2807 N N . GLY B 1 33 ? 9.961 25.766 24.578 1 58.94 33 GLY B N 1
ATOM 2808 C CA . GLY B 1 33 ? 10.844 24.609 24.594 1 58.94 33 GLY B CA 1
ATOM 2809 C C . GLY B 1 33 ? 12.211 24.891 24.016 1 58.94 33 GLY B C 1
ATOM 2810 O O . GLY B 1 33 ? 13 23.969 23.797 1 58.94 33 GLY B O 1
ATOM 2811 N N . ARG B 1 34 ? 12.602 26.016 23.688 1 54.06 34 ARG B N 1
ATOM 2812 C CA . ARG B 1 34 ? 13.859 26.391 23.062 1 54.06 34 ARG B CA 1
ATOM 2813 C C . ARG B 1 34 ? 14.992 26.453 24.078 1 54.06 34 ARG B C 1
ATOM 2815 O O . ARG B 1 34 ? 16.172 26.484 23.719 1 54.06 34 ARG B O 1
ATOM 2822 N N . ARG B 1 35 ? 14.68 26.641 25.234 1 52.97 35 ARG B N 1
ATOM 2823 C CA . ARG B 1 35 ? 15.703 26.531 26.266 1 52.97 35 ARG B CA 1
ATOM 2824 C C . ARG B 1 35 ? 15.867 25.078 26.719 1 52.97 35 ARG B C 1
ATOM 2826 O O . ARG B 1 35 ? 14.938 24.5 27.281 1 52.97 35 ARG B O 1
ATOM 2833 N N . THR B 1 36 ? 16.906 24.422 26.219 1 51.66 36 THR B N 1
ATOM 2834 C CA . THR B 1 36 ? 17.172 23 26.438 1 51.66 36 THR B CA 1
ATOM 2835 C C . THR B 1 36 ? 17.641 22.734 27.859 1 51.66 36 THR B C 1
ATOM 2837 O O . THR B 1 36 ? 17.641 21.594 28.328 1 51.66 36 THR B O 1
ATOM 2840 N N . LYS B 1 37 ? 18.078 23.672 28.641 1 58.56 37 LYS B N 1
ATOM 2841 C CA . LYS B 1 37 ? 18.609 23.453 29.984 1 58.56 37 LYS B CA 1
ATOM 2842 C C . LYS B 1 37 ? 17.5 23.562 31.031 1 58.56 37 LYS B C 1
ATOM 2844 O O . LYS B 1 37 ? 16.766 24.547 31.078 1 58.56 37 LYS B O 1
ATOM 2849 N N . ASP B 1 38 ? 17.078 22.484 31.5 1 57.47 38 ASP B N 1
ATOM 2850 C CA . ASP B 1 38 ? 16.156 22.469 32.625 1 57.47 38 ASP B CA 1
ATOM 2851 C C . ASP B 1 38 ? 16.812 23.031 33.906 1 57.47 38 ASP B C 1
ATOM 2853 O O . ASP B 1 38 ? 17.203 22.281 34.781 1 57.47 38 ASP B O 1
ATOM 2857 N N . ASP B 1 39 ? 17.156 24.281 33.875 1 66.44 39 ASP B N 1
ATOM 2858 C CA . ASP B 1 39 ? 17.812 24.938 35 1 66.44 39 ASP B CA 1
ATOM 2859 C C . ASP B 1 39 ? 16.781 25.656 35.875 1 66.44 39 ASP B C 1
ATOM 2861 O O . ASP B 1 39 ? 15.578 25.531 35.656 1 66.44 39 ASP B O 1
ATOM 2865 N N . ASP B 1 40 ? 17.266 26.281 36.938 1 73.81 40 ASP B N 1
ATOM 2866 C CA . ASP B 1 40 ? 16.453 26.984 37.938 1 73.81 40 ASP B CA 1
ATOM 2867 C C . ASP B 1 40 ? 15.516 28 37.25 1 73.81 40 ASP B C 1
ATOM 2869 O O . ASP B 1 40 ? 14.367 28.156 37.656 1 73.81 40 ASP B O 1
ATOM 2873 N N . ILE B 1 41 ? 15.906 28.484 36.062 1 75.56 41 ILE B N 1
ATOM 2874 C CA . ILE B 1 41 ? 15.148 29.531 35.375 1 75.56 41 ILE B CA 1
ATOM 2875 C C . ILE B 1 41 ? 13.953 28.891 34.656 1 75.56 41 ILE B C 1
ATOM 2877 O O . ILE B 1 41 ? 12.836 29.406 34.719 1 75.56 41 ILE B O 1
ATOM 2881 N N . ALA B 1 42 ? 14.172 27.797 34.062 1 77.88 42 ALA B N 1
ATOM 2882 C CA . ALA B 1 42 ? 13.102 27.109 33.344 1 77.88 42 ALA B CA 1
ATOM 2883 C C . ALA B 1 42 ? 12.008 26.641 34.312 1 77.88 42 ALA B C 1
ATOM 2885 O O . ALA B 1 42 ? 10.82 26.781 34 1 77.88 42 ALA B O 1
ATOM 2886 N N . ARG B 1 43 ? 12.477 26.188 35.375 1 78.69 43 ARG B N 1
ATOM 2887 C CA . ARG B 1 43 ? 11.539 25.719 36.375 1 78.69 43 ARG B CA 1
ATOM 2888 C C . ARG B 1 43 ? 10.719 26.891 36.938 1 78.69 43 ARG B C 1
ATOM 2890 O O . ARG B 1 43 ? 9.508 26.75 37.125 1 78.69 43 ARG B O 1
ATOM 2897 N N . ARG B 1 44 ? 11.32 28.031 37.219 1 80.31 44 ARG B N 1
ATOM 2898 C CA . ARG B 1 44 ? 10.633 29.219 37.719 1 80.31 44 ARG B CA 1
ATOM 2899 C C . ARG B 1 44 ? 9.609 29.734 36.719 1 80.31 44 ARG B C 1
ATOM 2901 O O . ARG B 1 44 ? 8.5 30.125 37.094 1 80.31 44 ARG B O 1
ATOM 2908 N N . VAL B 1 45 ? 10.023 29.578 35.469 1 79.62 45 VAL B N 1
ATOM 2909 C CA . VAL B 1 45 ? 9.148 30.062 34.406 1 79.62 45 VAL B CA 1
ATOM 2910 C C . VAL B 1 45 ? 7.934 29.156 34.281 1 79.62 45 VAL B C 1
ATOM 2912 O O . VAL B 1 45 ? 6.797 29.625 34.188 1 79.62 45 VAL B O 1
ATOM 2915 N N . ARG B 1 46 ? 8.172 27.891 34.25 1 76.56 46 ARG B N 1
ATOM 2916 C CA . ARG B 1 46 ? 7.078 26.938 34.156 1 76.56 46 ARG B CA 1
ATOM 2917 C C . ARG B 1 46 ? 6.148 27.047 35.375 1 76.56 46 ARG B C 1
ATOM 2919 O O . ARG B 1 46 ? 4.926 26.969 35.219 1 76.56 46 ARG B O 1
ATOM 2926 N N . LYS B 1 47 ? 6.73 27.203 36.531 1 77.88 47 LYS B N 1
ATOM 2927 C CA . LYS B 1 47 ? 5.953 27.406 37.75 1 77.88 47 LYS B CA 1
ATOM 2928 C C . LYS B 1 47 ? 5.117 28.672 37.688 1 77.88 47 LYS B C 1
ATOM 2930 O O . LYS B 1 47 ? 3.938 28.672 38.031 1 77.88 47 LYS B O 1
ATOM 2935 N N . ALA B 1 48 ? 5.695 29.781 37.219 1 80 48 ALA B N 1
ATOM 2936 C CA . ALA B 1 48 ? 4.988 31.047 37.094 1 80 48 ALA B CA 1
ATOM 2937 C C . ALA B 1 48 ? 3.854 30.938 36.094 1 80 48 ALA B C 1
ATOM 2939 O O . ALA B 1 48 ? 2.758 31.453 36.312 1 80 48 ALA B O 1
ATOM 2940 N N . ALA B 1 49 ? 4.16 30.203 35 1 75.44 49 ALA B N 1
ATOM 2941 C CA . ALA B 1 49 ? 3.139 30 33.969 1 75.44 49 ALA B CA 1
ATOM 2942 C C . ALA B 1 49 ? 1.968 29.188 34.5 1 75.44 49 ALA B C 1
ATOM 2944 O O . ALA B 1 49 ? 0.807 29.5 34.219 1 75.44 49 ALA B O 1
ATOM 2945 N N . HIS B 1 50 ? 2.297 28.234 35.219 1 73.12 50 HIS B N 1
ATOM 2946 C CA . HIS B 1 50 ? 1.288 27.406 35.875 1 73.12 50 HIS B CA 1
ATOM 2947 C C . HIS B 1 50 ? 0.485 28.203 36.906 1 73.12 50 HIS B C 1
ATOM 2949 O O . HIS B 1 50 ? -0.744 28.109 36.938 1 73.12 50 HIS B O 1
ATOM 2955 N N . GLU B 1 51 ? 1.126 28.969 37.719 1 74 51 GLU B N 1
ATOM 2956 C CA . GLU B 1 51 ? 0.489 29.766 38.781 1 74 51 GLU B CA 1
ATOM 2957 C C . GLU B 1 51 ? -0.431 30.828 38.188 1 74 51 GLU B C 1
ATOM 2959 O O . GLU B 1 51 ? -1.481 31.125 38.75 1 74 51 GLU B O 1
ATOM 2964 N N . LEU B 1 52 ? -0.046 31.25 36.969 1 72.88 52 LEU B N 1
ATOM 2965 C CA . LEU B 1 52 ? -0.82 32.312 36.344 1 72.88 52 LEU B CA 1
ATOM 2966 C C . LEU B 1 52 ? -1.782 31.766 35.312 1 72.88 52 LEU B C 1
ATOM 2968 O O . LEU B 1 52 ? -2.5 32.531 34.656 1 72.88 52 LEU B O 1
ATOM 2972 N N . ASN B 1 53 ? -1.785 30.375 35.25 1 64.75 53 ASN B N 1
ATOM 2973 C CA . ASN B 1 53 ? -2.602 29.672 34.281 1 64.75 53 ASN B CA 1
ATOM 2974 C C . ASN B 1 53 ? -2.383 30.203 32.875 1 64.75 53 ASN B C 1
ATOM 2976 O O . ASN B 1 53 ? -3.344 30.438 32.125 1 64.75 53 ASN B O 1
ATOM 2980 N N . TYR B 1 54 ? -1.183 30.578 32.719 1 59.94 54 TYR B N 1
ATOM 2981 C CA . TYR B 1 54 ? -0.772 31.062 31.391 1 59.94 54 TYR B CA 1
ATOM 2982 C C . TYR B 1 54 ? -0.378 29.891 30.484 1 59.94 54 TYR B C 1
ATOM 2984 O O . TYR B 1 54 ? 0.397 29.031 30.891 1 59.94 54 TYR B O 1
ATOM 2992 N N . SER B 1 55 ? -1.119 29.625 29.5 1 52.47 55 SER B N 1
ATOM 2993 C CA . SER B 1 55 ? -0.718 28.672 28.469 1 52.47 55 SER B CA 1
ATOM 2994 C C . SER B 1 55 ? -0.367 29.375 27.172 1 52.47 55 SER B C 1
ATOM 2996 O O . SER B 1 55 ? -1.034 30.344 26.781 1 52.47 55 SER B O 1
ATOM 2998 N N . VAL B 1 56 ? 0.863 29.219 26.766 1 44.69 56 VAL B N 1
ATOM 2999 C CA . VAL B 1 56 ? 1.236 29.75 25.453 1 44.69 56 VAL B CA 1
ATOM 3000 C C . VAL B 1 56 ? 0.236 29.297 24.406 1 44.69 56 VAL B C 1
ATOM 3002 O O . VAL B 1 56 ? -0.03 28.094 24.266 1 44.69 56 VAL B O 1
ATOM 3005 N N . ASN B 1 57 ? -0.749 29.984 24.188 1 40.5 57 ASN B N 1
ATOM 3006 C CA . ASN B 1 57 ? -1.579 29.641 23.031 1 40.5 57 ASN B CA 1
ATOM 3007 C C . ASN B 1 57 ? -0.732 29.266 21.828 1 40.5 57 ASN B C 1
ATOM 3009 O O . ASN B 1 57 ? 0.199 29.984 21.469 1 40.5 57 ASN B O 1
ATOM 3013 N N . SER B 1 58 ? -0.66 28.016 21.438 1 40.94 58 SER B N 1
ATOM 3014 C CA . SER B 1 58 ? 0.153 27.469 20.359 1 40.94 58 SER B CA 1
ATOM 3015 C C . SER B 1 58 ? 0.187 28.406 19.156 1 40.94 58 SER B C 1
ATOM 3017 O O . SER B 1 58 ? 1.201 28.5 18.469 1 40.94 58 SER B O 1
ATOM 3019 N N . ALA B 1 59 ? -0.903 29.094 18.781 1 37.75 59 ALA B N 1
ATOM 3020 C CA . ALA B 1 59 ? -0.92 30.016 17.641 1 37.75 59 ALA B CA 1
ATOM 3021 C C . ALA B 1 59 ? -0.079 31.25 17.938 1 37.75 59 ALA B C 1
ATOM 3023 O O . ALA B 1 59 ? 0.625 31.75 17.047 1 37.75 59 ALA B O 1
ATOM 3024 N N . ALA B 1 60 ? -0.163 31.891 19.047 1 38.44 60 ALA B N 1
ATOM 3025 C CA . ALA B 1 60 ? 0.579 33.094 19.438 1 38.44 60 ALA B CA 1
ATOM 3026 C C . ALA B 1 60 ? 2.047 32.75 19.688 1 38.44 60 ALA B C 1
ATOM 3028 O O . ALA B 1 60 ? 2.924 33.594 19.453 1 38.44 60 ALA B O 1
ATOM 3029 N N . SER B 1 61 ? 2.275 31.641 20.25 1 37.44 61 SER B N 1
ATOM 3030 C CA . SER B 1 61 ? 3.67 31.25 20.453 1 37.44 61 SER B CA 1
ATOM 3031 C C . SER B 1 61 ? 4.344 30.938 19.109 1 37.44 61 SER B C 1
ATOM 3033 O O . SER B 1 61 ? 5.566 31.047 19 1 37.44 61 SER B O 1
ATOM 3035 N N . ALA B 1 62 ? 3.645 30.469 18.078 1 37.59 62 ALA B N 1
ATOM 3036 C CA . ALA B 1 62 ? 4.199 30.344 16.734 1 37.59 62 ALA B CA 1
ATOM 3037 C C . ALA B 1 62 ? 4.695 31.688 16.219 1 37.59 62 ALA B C 1
ATOM 3039 O O . ALA B 1 62 ? 5.652 31.75 15.438 1 37.59 62 ALA B O 1
ATOM 3040 N N . LEU B 1 63 ? 4.082 32.781 16.547 1 34.75 63 LEU B N 1
ATOM 3041 C CA . LEU B 1 63 ? 4.551 34.062 16.062 1 34.75 63 LEU B CA 1
ATOM 3042 C C . LEU B 1 63 ? 5.98 34.344 16.516 1 34.75 6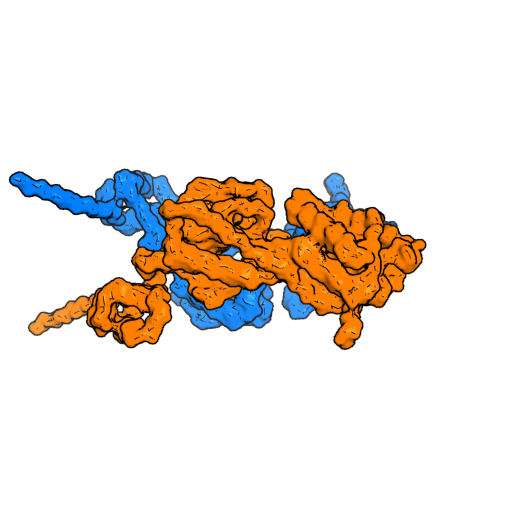3 LEU B C 1
ATOM 3044 O O . LEU B 1 63 ? 6.77 34.938 15.781 1 34.75 63 LEU B O 1
ATOM 3048 N N . ARG B 1 64 ? 6.207 34.406 17.828 1 36.78 64 ARG B N 1
ATOM 3049 C CA . ARG B 1 64 ? 7.531 34.875 18.25 1 36.78 64 ARG B CA 1
ATOM 3050 C C . ARG B 1 64 ? 8.547 33.719 18.141 1 36.78 64 ARG B C 1
ATOM 3052 O O . ARG B 1 64 ? 9.75 33.969 17.984 1 36.78 64 ARG B O 1
ATOM 3059 N N . SER B 1 65 ? 8.336 32.531 18.734 1 41.22 65 SER B N 1
ATOM 3060 C CA . SER B 1 65 ? 9.383 31.5 18.672 1 41.22 65 SER B CA 1
ATOM 3061 C C . SER B 1 65 ? 9.414 30.812 17.312 1 41.22 65 SER B C 1
ATOM 3063 O O . SER B 1 65 ? 8.367 30.578 16.703 1 41.22 65 SER B O 1
ATOM 3065 N N . ASP B 1 66 ? 10.414 30.984 16.484 1 53.22 66 ASP B N 1
ATOM 3066 C CA . ASP B 1 66 ? 10.844 30.531 15.164 1 53.22 66 ASP B CA 1
ATOM 3067 C C . ASP B 1 66 ? 10.492 29.062 14.953 1 53.22 66 ASP B C 1
ATOM 3069 O O . ASP B 1 66 ? 10.812 28.484 13.914 1 53.22 66 ASP B O 1
ATOM 3073 N N . VAL B 1 67 ? 9.945 28.406 16.047 1 62.66 67 VAL B N 1
ATOM 3074 C CA . VAL B 1 67 ? 9.695 26.984 15.898 1 62.66 67 VAL B CA 1
ATOM 3075 C C . VAL B 1 67 ? 8.195 26.719 15.844 1 62.66 67 VAL B C 1
ATOM 3077 O O . VAL B 1 67 ? 7.461 27.094 16.766 1 62.66 67 VAL B O 1
ATOM 3080 N N . SER B 1 68 ? 7.598 26.234 14.867 1 78.19 68 SER B N 1
ATOM 3081 C CA . SER B 1 68 ? 6.188 25.953 14.625 1 78.19 68 SER B CA 1
ATOM 3082 C C . SER B 1 68 ? 5.805 24.562 15.125 1 78.19 68 SER B C 1
ATOM 3084 O O . SER B 1 68 ? 4.621 24.25 15.25 1 78.19 68 SER B O 1
ATOM 3086 N N . ASN B 1 69 ? 6.789 23.672 15.461 1 88.12 69 ASN B N 1
ATOM 3087 C CA . ASN B 1 69 ? 6.586 22.266 15.797 1 88.12 69 ASN B CA 1
ATOM 3088 C C . ASN B 1 69 ? 5.762 21.547 14.734 1 88.12 69 ASN B C 1
ATOM 3090 O O . ASN B 1 69 ? 4.875 20.75 15.062 1 88.12 69 ASN B O 1
ATOM 3094 N N . THR B 1 70 ? 5.984 21.922 13.547 1 91.81 70 THR B N 1
ATOM 3095 C CA . THR B 1 70 ? 5.281 21.328 12.422 1 91.81 70 THR B CA 1
ATOM 3096 C C . THR B 1 70 ? 6.262 20.906 11.328 1 91.81 70 THR B C 1
ATOM 3098 O O . THR B 1 70 ? 7.168 21.672 10.977 1 91.81 70 THR B O 1
ATOM 3101 N N . ILE B 1 71 ? 6.133 19.688 10.938 1 95.69 71 ILE B N 1
ATOM 3102 C CA . ILE B 1 71 ? 6.871 19.188 9.789 1 95.69 71 ILE B CA 1
ATOM 3103 C C . ILE B 1 71 ? 5.91 18.938 8.625 1 95.69 71 ILE B C 1
ATOM 3105 O O . ILE B 1 71 ? 4.758 18.547 8.844 1 95.69 71 ILE B O 1
ATOM 3109 N N . ALA B 1 72 ? 6.367 19.188 7.414 1 96.5 72 ALA B N 1
ATOM 3110 C CA . ALA B 1 72 ? 5.555 18.906 6.238 1 96.5 72 ALA B CA 1
ATOM 3111 C C . ALA B 1 72 ? 6.168 17.781 5.406 1 96.5 72 ALA B C 1
ATOM 3113 O O . ALA B 1 72 ? 7.391 17.688 5.285 1 96.5 72 ALA B O 1
ATOM 3114 N N . LEU B 1 73 ? 5.309 16.938 4.902 1 96.94 73 LEU B N 1
ATOM 3115 C CA . LEU B 1 73 ? 5.688 15.867 3.986 1 96.94 73 LEU B CA 1
ATOM 3116 C C . LEU B 1 73 ? 5 16.047 2.637 1 96.94 73 LEU B C 1
ATOM 3118 O O . LEU B 1 73 ? 3.77 16.078 2.564 1 96.94 73 LEU B O 1
ATOM 3122 N N . SER B 1 74 ? 5.789 16.219 1.568 1 95 74 SER B N 1
ATOM 3123 C CA . SER B 1 74 ? 5.285 16.281 0.201 1 95 74 SER B CA 1
ATOM 3124 C C . SER B 1 74 ? 5.672 15.039 -0.593 1 95 74 SER B C 1
ATOM 3126 O O . SER B 1 74 ? 6.852 14.688 -0.676 1 95 74 SER B O 1
ATOM 3128 N N . MET B 1 75 ? 4.66 14.398 -1.155 1 93.56 75 MET B N 1
ATOM 3129 C CA . MET B 1 75 ? 4.953 13.188 -1.923 1 93.56 75 MET B CA 1
ATOM 3130 C C . MET B 1 75 ? 3.953 13.016 -3.062 1 93.56 75 MET B C 1
ATOM 3132 O O . MET B 1 75 ? 2.885 13.625 -3.057 1 93.56 75 MET B O 1
ATOM 3136 N N . PRO B 1 76 ? 4.281 12.219 -4.07 1 89.06 76 PRO B N 1
ATOM 3137 C CA . PRO B 1 76 ? 3.455 12.156 -5.277 1 89.06 76 PRO B CA 1
ATOM 3138 C C . PRO B 1 76 ? 2.268 11.203 -5.129 1 89.06 76 PRO B C 1
ATOM 3140 O O . PRO B 1 76 ? 1.258 11.359 -5.816 1 89.06 76 PRO B O 1
ATOM 3143 N N . ALA B 1 77 ? 2.436 10.164 -4.457 1 82.38 77 ALA B N 1
ATOM 3144 C CA . ALA B 1 77 ? 1.38 9.164 -4.34 1 82.38 77 ALA B CA 1
ATOM 3145 C C . ALA B 1 77 ? 1.629 8.242 -3.148 1 82.38 77 ALA B C 1
ATOM 3147 O O . ALA B 1 77 ? 2.701 8.273 -2.541 1 82.38 77 ALA B O 1
ATOM 3148 N N . THR B 1 78 ? 0.571 7.535 -2.809 1 76.31 78 THR B N 1
ATOM 3149 C CA . THR B 1 78 ? 0.697 6.461 -1.829 1 76.31 78 THR B CA 1
ATOM 3150 C C . THR B 1 78 ? 0.374 5.113 -2.463 1 76.31 78 THR B C 1
ATOM 3152 O O . THR B 1 78 ? -0.036 4.18 -1.771 1 76.31 78 THR B O 1
ATOM 3155 N N . SER B 1 79 ? 0.554 5.043 -3.758 1 77.38 79 SER B N 1
ATOM 3156 C CA . SER B 1 79 ? 0.052 3.896 -4.508 1 77.38 79 SER B CA 1
ATOM 3157 C C . SER B 1 79 ? 0.978 2.693 -4.359 1 77.38 79 SER B C 1
ATOM 3159 O O . SER B 1 79 ? 0.646 1.591 -4.805 1 77.38 79 SER B O 1
ATOM 3161 N N . THR B 1 80 ? 2.119 2.918 -3.777 1 78.88 80 THR B N 1
ATOM 3162 C CA . THR B 1 80 ? 3.006 1.801 -3.471 1 78.88 80 THR B CA 1
ATOM 3163 C C . THR B 1 80 ? 3.146 1.621 -1.962 1 78.88 80 THR B C 1
ATOM 3165 O O . THR B 1 80 ? 3.016 2.582 -1.202 1 78.88 80 THR B O 1
ATOM 3168 N N . LEU B 1 81 ? 3.396 0.455 -1.611 1 81.44 81 LEU B N 1
ATOM 3169 C CA . LEU B 1 81 ? 3.551 0.192 -0.184 1 81.44 81 LEU B CA 1
ATOM 3170 C C . LEU B 1 81 ? 4.75 0.943 0.381 1 81.44 81 LEU B C 1
ATOM 3172 O O . LEU B 1 81 ? 4.742 1.354 1.543 1 81.44 81 LEU B O 1
ATOM 3176 N N . MET B 1 82 ? 5.777 1.122 -0.425 1 83.81 82 MET B N 1
ATOM 3177 C CA . MET B 1 82 ? 6.93 1.917 -0.009 1 83.81 82 MET B CA 1
ATOM 3178 C C . MET B 1 82 ? 6.516 3.35 0.312 1 83.81 82 MET B C 1
ATOM 3180 O O . MET B 1 82 ? 6.828 3.865 1.388 1 83.81 82 MET B O 1
ATOM 3184 N N . ALA B 1 83 ? 5.797 3.912 -0.55 1 87.62 83 ALA B N 1
ATOM 3185 C CA . ALA B 1 83 ? 5.34 5.285 -0.358 1 87.62 83 ALA B CA 1
ATOM 3186 C C . ALA B 1 83 ? 4.418 5.395 0.855 1 87.62 83 ALA B C 1
ATOM 3188 O O . ALA B 1 83 ? 4.527 6.336 1.643 1 87.62 83 ALA B O 1
ATOM 3189 N N . ALA B 1 84 ? 3.574 4.457 0.957 1 89.62 84 ALA B N 1
ATOM 3190 C CA . ALA B 1 84 ? 2.664 4.434 2.1 1 89.62 84 ALA B CA 1
ATOM 3191 C C . ALA B 1 84 ? 3.438 4.336 3.412 1 89.62 84 ALA B C 1
ATOM 3193 O O . ALA B 1 84 ? 3.074 4.977 4.402 1 89.62 84 ALA B O 1
ATOM 3194 N N . SER B 1 85 ? 4.426 3.582 3.416 1 91.81 85 SER B N 1
ATOM 3195 C CA . SER B 1 85 ? 5.23 3.355 4.609 1 91.81 85 SER B CA 1
ATOM 3196 C C . SER B 1 85 ? 5.996 4.613 5.008 1 91.81 85 SER B C 1
ATOM 3198 O O . SER B 1 85 ? 6.32 4.805 6.184 1 91.81 85 SER B O 1
ATOM 3200 N N . VAL B 1 86 ? 6.27 5.414 4.043 1 94.06 86 VAL B N 1
ATOM 3201 C CA . VAL B 1 86 ? 6.934 6.684 4.324 1 94.06 86 VAL B CA 1
ATOM 3202 C C . VAL B 1 86 ? 6.039 7.543 5.215 1 94.06 86 VAL B C 1
ATOM 3204 O O . VAL B 1 86 ? 6.512 8.148 6.176 1 94.06 86 VAL B O 1
ATOM 3207 N N . VAL B 1 87 ? 4.777 7.598 4.93 1 94.94 87 VAL B N 1
ATOM 3208 C CA . VAL B 1 87 ? 3.842 8.391 5.719 1 94.94 87 VAL B CA 1
ATOM 3209 C C . VAL B 1 87 ? 3.85 7.906 7.168 1 94.94 87 VAL B C 1
ATOM 3211 O O . VAL B 1 87 ? 3.928 8.711 8.094 1 94.94 87 VAL B O 1
ATOM 3214 N N . THR B 1 88 ? 3.814 6.652 7.305 1 94.19 88 THR B N 1
ATOM 3215 C CA . THR B 1 88 ? 3.816 6.07 8.641 1 94.19 88 THR B CA 1
ATOM 3216 C C . THR B 1 88 ? 5.109 6.41 9.383 1 94.19 88 THR B C 1
ATOM 3218 O O . THR B 1 88 ? 5.074 6.867 10.523 1 94.19 88 THR B O 1
ATOM 3221 N N . ALA B 1 89 ? 6.219 6.16 8.742 1 95.5 89 ALA B N 1
ATOM 3222 C CA . ALA B 1 89 ? 7.523 6.379 9.359 1 95.5 89 ALA B CA 1
ATOM 3223 C C . ALA B 1 89 ? 7.691 7.836 9.781 1 95.5 89 ALA B C 1
ATOM 3225 O O . ALA B 1 89 ? 8.125 8.117 10.898 1 95.5 89 ALA B O 1
ATOM 3226 N N . VAL B 1 90 ? 7.309 8.75 8.914 1 96.88 90 VAL B N 1
ATOM 3227 C CA . VAL B 1 90 ? 7.469 10.172 9.203 1 96.88 90 VAL B CA 1
ATOM 3228 C C . VAL B 1 90 ? 6.488 10.586 10.297 1 96.88 90 VAL B C 1
ATOM 3230 O O . VAL B 1 90 ? 6.82 11.398 11.164 1 96.88 90 VAL B O 1
ATOM 3233 N N . SER B 1 91 ? 5.277 10.078 10.211 1 95.75 91 SER B N 1
ATOM 3234 C CA . SER B 1 91 ? 4.289 10.367 11.25 1 95.75 91 SER B CA 1
ATOM 3235 C C . SER B 1 91 ? 4.781 9.922 12.625 1 95.75 91 SER B C 1
ATOM 3237 O O . SER B 1 91 ? 4.668 10.664 13.602 1 95.75 91 SER B O 1
ATOM 3239 N N . GLU B 1 92 ? 5.312 8.766 12.68 1 93.94 92 GLU B N 1
ATOM 3240 C CA . GLU B 1 92 ? 5.82 8.234 13.945 1 93.94 92 GLU B CA 1
ATOM 3241 C C . GLU B 1 92 ? 6.984 9.07 14.461 1 93.94 92 GLU B C 1
ATOM 3243 O O . GLU B 1 92 ? 7.051 9.383 15.656 1 93.94 92 GLU B O 1
ATOM 3248 N N . ALA B 1 93 ? 7.883 9.398 13.594 1 95.69 93 ALA B N 1
ATOM 3249 C CA . ALA B 1 93 ? 9.016 10.227 13.977 1 95.69 93 ALA B CA 1
ATOM 3250 C C . ALA B 1 93 ? 8.555 11.586 14.484 1 95.69 93 ALA B C 1
ATOM 3252 O O . ALA B 1 93 ? 9.055 12.086 15.492 1 95.69 93 ALA B O 1
ATOM 3253 N N . ALA B 1 94 ? 7.617 12.188 13.758 1 95 94 ALA B N 1
ATOM 3254 C CA . ALA B 1 94 ? 7.074 13.484 14.164 1 95 94 ALA B CA 1
ATOM 3255 C C . ALA B 1 94 ? 6.398 13.391 15.531 1 95 94 ALA B C 1
ATOM 3257 O O . ALA B 1 94 ? 6.594 14.266 16.391 1 95 94 ALA B O 1
ATOM 3258 N N . SER B 1 95 ? 5.645 12.367 15.703 1 92.75 95 SER B N 1
ATOM 3259 C CA . SER B 1 95 ? 4.957 12.164 16.969 1 92.75 95 SER B CA 1
ATOM 3260 C C . SER B 1 95 ? 5.945 12.016 18.125 1 92.75 95 SER B C 1
ATOM 3262 O O . SER B 1 95 ? 5.754 12.602 19.188 1 92.75 95 SER B O 1
ATOM 3264 N N . ALA B 1 96 ? 6.977 11.266 17.922 1 92.25 96 ALA B N 1
ATOM 3265 C CA . ALA B 1 96 ? 8.008 11.055 18.938 1 92.25 96 ALA B CA 1
ATOM 3266 C C . ALA B 1 96 ? 8.68 12.375 19.312 1 92.25 96 ALA B C 1
ATOM 3268 O O . ALA B 1 96 ? 9.102 12.555 20.469 1 92.25 96 ALA B O 1
ATOM 3269 N N . ALA B 1 97 ? 8.734 13.297 18.375 1 91.94 97 ALA B N 1
ATOM 3270 C CA . ALA B 1 97 ? 9.344 14.609 18.609 1 91.94 97 ALA B CA 1
ATOM 3271 C C . ALA B 1 97 ? 8.297 15.633 19.031 1 91.94 97 ALA B C 1
ATOM 3273 O O . ALA B 1 97 ? 8.586 16.828 19.109 1 91.94 97 ALA B O 1
ATOM 3274 N N . HIS B 1 98 ? 7.016 15.117 19.203 1 90.19 98 HIS B N 1
ATOM 3275 C CA . HIS B 1 98 ? 5.891 15.953 19.609 1 90.19 98 HIS B CA 1
ATOM 3276 C C . HIS B 1 98 ? 5.617 17.047 18.578 1 90.19 98 HIS B C 1
ATOM 3278 O O . HIS B 1 98 ? 5.359 18.203 18.938 1 90.19 98 HIS B O 1
ATOM 3284 N N . MET B 1 99 ? 5.797 16.719 17.375 1 93.12 99 MET B N 1
ATOM 3285 C CA . MET B 1 99 ? 5.531 17.641 16.266 1 93.12 99 MET B CA 1
ATOM 3286 C C . MET B 1 99 ? 4.273 17.219 15.5 1 93.12 99 MET B C 1
ATOM 3288 O O . MET B 1 99 ? 3.865 16.062 15.555 1 93.12 99 MET B O 1
ATOM 3292 N N . GLN B 1 100 ? 3.707 18.203 14.812 1 92.62 100 GLN B N 1
ATOM 3293 C CA . GLN B 1 100 ? 2.598 17.938 13.898 1 92.62 100 GLN B CA 1
ATOM 3294 C C . GLN B 1 100 ? 3.102 17.641 12.492 1 92.62 100 GLN B C 1
ATOM 3296 O O . GLN B 1 100 ? 4.164 18.125 12.094 1 92.62 100 GLN B O 1
ATOM 3301 N N . LEU B 1 101 ? 2.287 16.859 11.82 1 96.31 101 LEU B N 1
ATOM 3302 C CA . LEU B 1 101 ? 2.689 16.5 10.469 1 96.31 101 LEU B CA 1
ATOM 3303 C C . LEU B 1 101 ? 1.649 16.953 9.453 1 96.31 101 LEU B C 1
ATOM 3305 O O . LEU B 1 101 ? 0.502 16.5 9.484 1 96.31 101 LEU B O 1
ATOM 3309 N N . LEU B 1 102 ? 2.084 17.859 8.586 1 95.81 102 LEU B N 1
ATOM 3310 C CA . LEU B 1 102 ? 1.308 18.219 7.402 1 95.81 102 LEU B CA 1
ATOM 3311 C C . LEU B 1 102 ? 1.647 17.297 6.227 1 95.81 102 LEU B C 1
ATOM 3313 O O . LEU B 1 102 ? 2.816 16.984 6.004 1 95.81 102 LEU B O 1
ATOM 3317 N N . VAL B 1 103 ? 0.615 16.891 5.535 1 96.69 103 VAL B N 1
ATOM 3318 C CA . VAL B 1 103 ? 0.873 16 4.406 1 96.69 103 VAL B CA 1
ATOM 3319 C C . VAL B 1 103 ? 0.214 16.562 3.146 1 96.69 103 VAL B C 1
ATOM 3321 O O . VAL B 1 103 ? -0.93 17.016 3.189 1 96.69 103 VAL B O 1
ATOM 3324 N N . GLY B 1 104 ? 0.963 16.578 2.049 1 95.56 104 GLY B N 1
ATOM 3325 C CA . GLY B 1 104 ? 0.465 16.906 0.722 1 95.56 104 GLY B CA 1
ATOM 3326 C C . GLY B 1 104 ? 0.815 15.859 -0.323 1 95.56 104 GLY B C 1
ATOM 3327 O O . GLY B 1 104 ? 1.986 15.516 -0.495 1 95.56 104 GLY B O 1
ATOM 3328 N N . ILE B 1 105 ? -0.177 15.375 -0.962 1 94.56 105 ILE B N 1
ATOM 3329 C CA . ILE B 1 105 ? 0.019 14.383 -2.018 1 94.56 105 ILE B CA 1
ATOM 3330 C C . ILE B 1 105 ? -0.329 15 -3.371 1 94.56 105 ILE B C 1
ATOM 3332 O O . ILE B 1 105 ? -1.479 15.375 -3.611 1 94.56 105 ILE B O 1
ATOM 3336 N N . ASP B 1 106 ? 0.703 15.062 -4.23 1 91.94 106 ASP B N 1
ATOM 3337 C CA . ASP B 1 106 ? 0.544 15.688 -5.543 1 91.94 106 ASP B CA 1
ATOM 3338 C C . ASP B 1 106 ? 1.178 14.828 -6.637 1 91.94 106 ASP B C 1
ATOM 3340 O O . ASP B 1 106 ? 2.393 14.617 -6.645 1 91.94 106 ASP B O 1
ATOM 3344 N N . GLY B 1 107 ? 0.369 14.477 -7.617 1 87.94 107 GLY B N 1
ATOM 3345 C CA . GLY B 1 107 ? 0.744 13.445 -8.57 1 87.94 107 GLY B CA 1
ATOM 3346 C C . GLY B 1 107 ? 1.66 13.953 -9.664 1 87.94 107 GLY B C 1
ATOM 3347 O O . GLY B 1 107 ? 2.219 13.164 -10.43 1 87.94 107 GLY B O 1
ATOM 3348 N N . THR B 1 108 ? 1.825 15.281 -9.789 1 88.56 108 THR B N 1
ATOM 3349 C CA . THR B 1 108 ? 2.689 15.844 -10.82 1 88.56 108 THR B CA 1
ATOM 3350 C C . THR B 1 108 ? 3.795 16.688 -10.188 1 88.56 108 THR B C 1
ATOM 3352 O O . THR B 1 108 ? 3.635 17.219 -9.086 1 88.56 108 THR B O 1
ATOM 3355 N N . ALA B 1 109 ? 4.883 16.781 -10.945 1 87.81 109 ALA B N 1
ATOM 3356 C CA . ALA B 1 109 ? 6.008 17.578 -10.469 1 87.81 109 ALA B CA 1
ATOM 3357 C C . ALA B 1 109 ? 5.586 19.031 -10.234 1 87.81 109 ALA B C 1
ATOM 3359 O O . ALA B 1 109 ? 5.977 19.641 -9.242 1 87.81 109 ALA B O 1
ATOM 3360 N N . ALA B 1 110 ? 4.793 19.531 -11.117 1 89.5 110 ALA B N 1
ATOM 3361 C CA . ALA B 1 110 ? 4.34 20.906 -11.008 1 89.5 110 ALA B CA 1
ATOM 3362 C C . ALA B 1 110 ? 3.469 21.109 -9.773 1 89.5 110 ALA B C 1
ATOM 3364 O O . ALA B 1 110 ? 3.631 22.094 -9.047 1 89.5 110 ALA B O 1
ATOM 3365 N N . ALA B 1 111 ? 2.576 20.156 -9.57 1 90.94 111 ALA B N 1
ATOM 3366 C CA . ALA B 1 111 ? 1.703 20.25 -8.406 1 90.94 111 ALA B CA 1
ATOM 3367 C C . ALA B 1 111 ? 2.498 20.109 -7.109 1 90.94 111 ALA B C 1
ATOM 3369 O O . ALA B 1 111 ? 2.213 20.781 -6.113 1 90.94 111 ALA B O 1
ATOM 3370 N N . GLN B 1 112 ? 3.441 19.234 -7.137 1 91.88 112 GLN B N 1
ATOM 3371 C CA . GLN B 1 112 ? 4.273 19.047 -5.957 1 91.88 112 GLN B CA 1
ATOM 3372 C C . GLN B 1 112 ? 5.094 20.297 -5.648 1 91.88 112 GLN B C 1
ATOM 3374 O O . GLN B 1 112 ? 5.25 20.672 -4.484 1 91.88 112 GLN B O 1
ATOM 3379 N N . HIS B 1 113 ? 5.629 20.906 -6.688 1 90.31 113 HIS B N 1
ATOM 3380 C CA . HIS B 1 113 ? 6.363 22.156 -6.527 1 90.31 113 HIS B CA 1
ATOM 3381 C C . HIS B 1 113 ? 5.496 23.219 -5.863 1 90.31 113 HIS B C 1
ATOM 3383 O O . HIS B 1 113 ? 5.941 23.891 -4.93 1 90.31 113 HIS B O 1
ATOM 3389 N N . ARG B 1 114 ? 4.332 23.328 -6.352 1 90.38 114 ARG B N 1
ATOM 3390 C CA . ARG B 1 114 ? 3.41 24.312 -5.789 1 90.38 114 ARG B CA 1
ATOM 3391 C C . ARG B 1 114 ? 3.125 24.016 -4.32 1 90.38 114 ARG B C 1
ATOM 3393 O O . ARG B 1 114 ? 3.031 24.938 -3.506 1 90.38 114 ARG B O 1
ATOM 3400 N N . ARG B 1 115 ? 3.002 22.75 -4.012 1 92.56 115 ARG B N 1
ATOM 3401 C CA . ARG B 1 115 ? 2.742 22.359 -2.635 1 92.56 115 ARG B CA 1
ATOM 3402 C C . ARG B 1 115 ? 3.916 22.719 -1.729 1 92.56 115 ARG B C 1
ATOM 3404 O O . ARG B 1 115 ? 3.721 23.25 -0.633 1 92.56 115 ARG B O 1
ATOM 3411 N N . ILE B 1 116 ? 5.043 22.438 -2.178 1 90.62 116 ILE B N 1
ATOM 3412 C CA . ILE B 1 116 ? 6.242 22.734 -1.404 1 90.62 116 ILE B CA 1
ATOM 3413 C C . ILE B 1 116 ? 6.32 24.234 -1.146 1 90.62 116 ILE B C 1
ATOM 3415 O O . ILE B 1 116 ? 6.605 24.672 -0.026 1 90.62 116 ILE B O 1
ATOM 3419 N N . LYS B 1 117 ? 6.043 24.984 -2.145 1 88.12 117 LYS B N 1
ATOM 3420 C CA . LYS B 1 117 ? 6.027 26.438 -2.002 1 88.12 117 LYS B CA 1
ATOM 3421 C C . LYS B 1 117 ? 4.996 26.875 -0.966 1 88.12 117 LYS B C 1
ATOM 3423 O O . LYS B 1 117 ? 5.262 27.75 -0.147 1 88.12 117 LYS B O 1
ATOM 3428 N N . ALA B 1 118 ? 3.877 26.266 -1.067 1 87.5 118 ALA B N 1
ATOM 3429 C CA . ALA B 1 118 ? 2.814 26.594 -0.116 1 87.5 118 ALA B CA 1
ATOM 3430 C C . ALA B 1 118 ? 3.24 26.25 1.312 1 87.5 118 ALA B C 1
ATOM 3432 O O . ALA B 1 118 ? 2.959 27.016 2.242 1 87.5 118 ALA B O 1
ATOM 3433 N N . PHE B 1 119 ? 3.889 25.094 1.487 1 89.31 119 PHE B N 1
ATOM 3434 C CA . PHE B 1 119 ? 4.379 24.703 2.805 1 89.31 119 PHE B CA 1
ATOM 3435 C C . PHE B 1 119 ? 5.371 25.734 3.34 1 89.31 119 PHE B C 1
ATOM 3437 O O . PHE B 1 119 ? 5.383 26.031 4.535 1 89.31 119 PHE B O 1
ATOM 3444 N N . CYS B 1 120 ? 6.156 26.281 2.504 1 83.31 120 CYS B N 1
ATOM 3445 C CA . CYS B 1 120 ? 7.148 27.281 2.895 1 83.31 120 CYS B CA 1
ATOM 3446 C C . CYS B 1 120 ? 6.477 28.547 3.396 1 83.31 120 CYS B C 1
ATOM 3448 O O . CYS B 1 120 ? 7.066 29.297 4.176 1 83.31 120 CYS B O 1
ATOM 3450 N N . GLY B 1 121 ? 5.328 28.734 2.92 1 78.12 121 GLY B N 1
ATOM 3451 C CA . GLY B 1 121 ? 4.59 29.922 3.318 1 78.12 121 GLY B CA 1
ATOM 3452 C C . GLY B 1 121 ? 3.875 29.75 4.648 1 78.12 121 GLY B C 1
ATOM 3453 O O . GLY B 1 121 ? 3.35 30.734 5.195 1 78.12 121 GLY B O 1
ATOM 3454 N N . HIS B 1 122 ? 3.865 28.562 5.141 1 78.25 122 HIS B N 1
ATOM 3455 C CA . HIS B 1 122 ? 3.252 28.25 6.426 1 78.25 122 HIS B CA 1
ATOM 3456 C C . HIS B 1 122 ? 4.312 27.969 7.488 1 78.25 122 HIS B C 1
ATOM 3458 O O . HIS B 1 122 ? 5.453 27.641 7.164 1 78.25 122 HIS B O 1
ATOM 3464 N N . PRO B 1 123 ? 3.957 28.281 8.695 1 79.88 123 PRO B N 1
ATOM 3465 C CA . PRO B 1 123 ? 4.922 27.953 9.75 1 79.88 123 PRO B CA 1
ATOM 3466 C C . PRO B 1 123 ? 5.254 26.469 9.797 1 79.88 123 PRO B C 1
ATOM 3468 O O . PRO B 1 123 ? 4.426 25.656 10.219 1 79.88 123 PRO B O 1
ATOM 3471 N N . THR B 1 124 ? 6.383 26.094 9.25 1 88.62 124 THR B N 1
ATOM 3472 C CA . THR B 1 124 ? 6.895 24.734 9.234 1 88.62 124 THR B CA 1
ATOM 3473 C C . THR B 1 124 ? 8.375 24.703 9.578 1 88.62 124 THR B C 1
ATOM 3475 O O . THR B 1 124 ? 9.156 25.531 9.086 1 88.62 124 THR B O 1
ATOM 3478 N N . ASP B 1 125 ? 8.68 23.797 10.461 1 90.19 125 ASP B N 1
ATOM 3479 C CA . ASP B 1 125 ? 10.07 23.688 10.898 1 90.19 125 ASP B CA 1
ATOM 3480 C C . ASP B 1 125 ? 10.922 23.016 9.82 1 90.19 125 ASP B C 1
ATOM 3482 O O . ASP B 1 125 ? 12.148 23.156 9.82 1 90.19 125 ASP B O 1
ATOM 3486 N N . GLY B 1 126 ? 10.359 22.328 8.992 1 92.5 126 GLY B N 1
ATOM 3487 C CA . GLY B 1 126 ? 11.047 21.641 7.902 1 92.5 126 GLY B CA 1
ATOM 3488 C C . GLY B 1 126 ? 10.102 20.906 6.973 1 92.5 126 GLY B C 1
ATOM 3489 O O . GLY B 1 126 ? 8.945 20.656 7.32 1 92.5 126 GLY B O 1
ATOM 3490 N N . ILE B 1 127 ? 10.625 20.625 5.746 1 93.88 127 ILE B N 1
ATOM 3491 C CA . ILE B 1 127 ? 9.836 19.938 4.734 1 93.88 127 ILE B CA 1
ATOM 3492 C C . ILE B 1 127 ? 10.594 18.703 4.246 1 93.88 127 ILE B C 1
ATOM 3494 O O . ILE B 1 127 ? 11.75 18.797 3.828 1 93.88 127 ILE B O 1
ATOM 3498 N N . ILE B 1 128 ? 9.961 17.578 4.41 1 95.12 128 ILE B N 1
ATOM 3499 C CA . ILE B 1 128 ? 10.461 16.328 3.834 1 95.12 128 ILE B CA 1
ATOM 3500 C C . ILE B 1 128 ? 9.805 16.078 2.48 1 95.12 128 ILE B C 1
ATOM 3502 O O . ILE B 1 128 ? 8.578 16.125 2.365 1 95.12 128 ILE B O 1
ATOM 3506 N N . VAL B 1 129 ? 10.664 15.82 1.469 1 92.5 129 VAL B N 1
ATOM 3507 C CA . VAL B 1 129 ? 10.133 15.672 0.115 1 92.5 129 VAL B CA 1
ATOM 3508 C C . VAL B 1 129 ? 10.5 14.297 -0.439 1 92.5 129 VAL B C 1
ATOM 3510 O O . VAL B 1 129 ? 11.68 13.945 -0.521 1 92.5 129 VAL B O 1
ATOM 3513 N N . LEU B 1 130 ? 9.508 13.477 -0.675 1 91.88 130 LEU B N 1
ATOM 3514 C CA . LEU B 1 130 ? 9.656 12.352 -1.587 1 91.88 130 LEU B CA 1
ATOM 3515 C C . LEU B 1 130 ? 9.352 12.766 -3.023 1 91.88 130 LEU B C 1
ATOM 3517 O O . LEU B 1 130 ? 8.188 12.984 -3.377 1 91.88 130 LEU B O 1
ATOM 3521 N N . PRO B 1 131 ? 10.344 12.836 -3.822 1 87.69 131 PRO B N 1
ATOM 3522 C CA . PRO B 1 131 ? 10.156 13.484 -5.125 1 87.69 131 PRO B CA 1
ATOM 3523 C C . PRO B 1 131 ? 9.367 12.617 -6.105 1 87.69 131 PRO B C 1
ATOM 3525 O O . PRO B 1 131 ? 9.5 11.391 -6.094 1 87.69 131 PRO B O 1
ATOM 3528 N N . CYS B 1 132 ? 8.586 13.297 -6.938 1 84.44 132 CYS B N 1
ATOM 3529 C CA . CYS B 1 132 ? 7.996 12.648 -8.102 1 84.44 132 CYS B CA 1
ATOM 3530 C C . CYS B 1 132 ? 9.07 12.023 -8.984 1 84.44 132 CYS B C 1
ATOM 3532 O O . CYS B 1 132 ? 10.164 12.578 -9.125 1 84.44 132 CYS B O 1
ATOM 3534 N N . PRO B 1 133 ? 8.516 10.891 -9.57 1 73.81 133 PRO B N 1
ATOM 3535 C CA . PRO B 1 133 ? 9.484 10.305 -10.492 1 73.81 133 PRO B CA 1
ATOM 3536 C C . PRO B 1 133 ? 9.914 11.266 -11.602 1 73.81 133 PRO B C 1
ATOM 3538 O O . PRO B 1 133 ? 9.078 12.008 -12.133 1 73.81 133 PRO B O 1
ATOM 3541 N N . HIS B 1 134 ? 11.086 11.5 -11.891 1 68.25 134 HIS B N 1
ATOM 3542 C CA . HIS B 1 134 ? 11.68 12.25 -12.992 1 68.25 134 HIS B CA 1
ATOM 3543 C C . HIS B 1 134 ? 11.648 13.75 -12.719 1 68.25 134 HIS B C 1
ATOM 3545 O O . HIS B 1 134 ? 11.867 14.555 -13.625 1 68.25 134 HIS B O 1
ATOM 3551 N N . ALA B 1 135 ? 11.062 14.242 -11.555 1 67.31 135 ALA B N 1
ATOM 3552 C CA . ALA B 1 135 ? 10.953 15.672 -11.289 1 67.31 135 ALA B CA 1
ATOM 3553 C C . ALA B 1 135 ? 12.328 16.312 -11.164 1 67.31 135 ALA B C 1
ATOM 3555 O O . ALA B 1 135 ? 12.5 17.5 -11.438 1 67.31 135 ALA B O 1
ATOM 3556 N N . GLY B 1 136 ? 13.383 15.664 -11.391 1 62.19 136 GLY B N 1
ATOM 3557 C CA . GLY B 1 136 ? 14.727 16.203 -11.258 1 62.19 136 GLY B CA 1
ATOM 3558 C C . GLY B 1 136 ? 14.797 17.406 -10.344 1 62.19 136 GLY B C 1
ATOM 3559 O O . GLY B 1 136 ? 14.078 17.484 -9.344 1 62.19 136 GLY B O 1
ATOM 3560 N N . VAL B 1 137 ? 15.609 18.547 -10.523 1 61.19 137 VAL B N 1
ATOM 3561 C CA . VAL B 1 137 ? 15.938 19.766 -9.781 1 61.19 137 VAL B CA 1
ATOM 3562 C C . VAL B 1 137 ? 14.75 20.734 -9.812 1 61.19 137 VAL B C 1
ATOM 3564 O O . VAL B 1 137 ? 14.641 21.609 -8.961 1 61.19 137 VAL B O 1
ATOM 3567 N N . SER B 1 138 ? 13.836 20.344 -10.523 1 66.19 138 SER B N 1
ATOM 3568 C CA . SER B 1 138 ? 12.734 21.266 -10.773 1 66.19 138 SER B CA 1
ATOM 3569 C C . SER B 1 138 ? 11.789 21.344 -9.578 1 66.19 138 SER B C 1
ATOM 3571 O O . SER B 1 138 ? 11.062 22.312 -9.406 1 66.19 138 SER B O 1
ATOM 3573 N N . LEU B 1 139 ? 11.914 20.453 -8.68 1 75.56 139 LEU B N 1
ATOM 3574 C CA . LEU B 1 139 ? 10.922 20.375 -7.609 1 75.56 139 LEU B CA 1
ATOM 3575 C C . LEU B 1 139 ? 11.109 21.531 -6.621 1 75.56 139 LEU B C 1
ATOM 3577 O O . LEU B 1 139 ? 10.133 22.016 -6.035 1 75.56 139 LEU B O 1
ATOM 3581 N N . THR B 1 140 ? 12.328 22 -6.488 1 73.5 140 THR B N 1
ATOM 3582 C CA . THR B 1 140 ? 12.539 23.047 -5.492 1 73.5 140 THR B CA 1
ATOM 3583 C C . THR B 1 140 ? 13.141 24.297 -6.133 1 73.5 140 THR B C 1
ATOM 3585 O O . THR B 1 140 ? 13.664 25.156 -5.438 1 73.5 140 THR B O 1
ATOM 3588 N N . ARG B 1 141 ? 13.047 24.234 -7.414 1 70.75 141 ARG B N 1
ATOM 3589 C CA . ARG B 1 141 ? 13.586 25.391 -8.125 1 70.75 141 ARG B CA 1
ATOM 3590 C C . ARG B 1 141 ? 12.859 26.672 -7.723 1 70.75 141 ARG B C 1
ATOM 3592 O O . ARG B 1 141 ? 11.633 26.719 -7.703 1 70.75 141 ARG B O 1
ATOM 3599 N N . GLY B 1 142 ? 13.703 27.594 -7.391 1 65.69 142 GLY B N 1
ATOM 3600 C CA . GLY B 1 142 ? 13.148 28.906 -7.105 1 65.69 142 GLY B CA 1
ATOM 3601 C C . GLY B 1 142 ? 12.633 29.047 -5.688 1 65.69 142 GLY B C 1
ATOM 3602 O O . GLY B 1 142 ? 12.164 30.125 -5.293 1 65.69 142 GLY B O 1
ATOM 3603 N N . ILE B 1 143 ? 12.688 27.953 -5.035 1 67.06 143 ILE B N 1
ATOM 3604 C CA . ILE B 1 143 ? 12.227 28.047 -3.656 1 67.06 143 ILE B CA 1
ATOM 3605 C C . ILE B 1 143 ? 13.352 28.562 -2.764 1 67.06 143 ILE B C 1
ATOM 3607 O O . ILE B 1 143 ? 14.406 27.922 -2.662 1 67.06 143 ILE B O 1
ATOM 3611 N N . VAL B 1 144 ? 13.312 29.844 -2.543 1 57.06 144 VAL B N 1
ATOM 3612 C CA . VAL B 1 144 ? 14.234 30.438 -1.571 1 57.06 144 VAL B CA 1
ATOM 3613 C C . VAL B 1 144 ? 13.672 30.25 -0.161 1 57.06 144 VAL B C 1
ATOM 3615 O O . VAL B 1 144 ? 12.695 30.906 0.214 1 57.06 144 VAL B O 1
ATOM 3618 N N . ALA B 1 145 ? 13.938 29 0.409 1 58.41 145 ALA B N 1
ATOM 3619 C CA . ALA B 1 145 ? 13.172 28.75 1.632 1 58.41 145 ALA B CA 1
ATOM 3620 C C . ALA B 1 145 ? 14.078 28.828 2.861 1 58.41 145 ALA B C 1
ATOM 3622 O O . ALA B 1 145 ? 15.242 28.422 2.809 1 58.41 145 ALA B O 1
ATOM 3623 N N . TYR B 1 146 ? 13.672 29.656 3.729 1 69 146 TYR B N 1
ATOM 3624 C CA . TYR B 1 146 ? 14.242 29.641 5.07 1 69 146 TYR B CA 1
ATOM 3625 C C . TYR B 1 146 ? 13.93 28.328 5.777 1 69 146 TYR B C 1
ATOM 3627 O O . TYR B 1 146 ? 14.594 27.969 6.75 1 69 146 TYR B O 1
ATOM 3635 N N . THR B 1 147 ? 13.055 27.625 5.219 1 82.31 147 THR B N 1
ATOM 3636 C CA . THR B 1 147 ? 12.664 26.328 5.789 1 82.31 147 THR B CA 1
ATOM 3637 C C . THR B 1 147 ? 13.508 25.203 5.207 1 82.31 147 THR B C 1
ATOM 3639 O O . THR B 1 147 ? 13.641 25.078 3.988 1 82.31 147 THR B O 1
ATOM 3642 N N . PRO B 1 148 ? 14.18 24.469 6.078 1 88.38 148 PRO B N 1
ATOM 3643 C CA . PRO B 1 148 ? 14.969 23.344 5.578 1 88.38 148 PRO B CA 1
ATOM 3644 C C . PRO B 1 148 ? 14.141 22.344 4.781 1 88.38 148 PRO B C 1
ATOM 3646 O O . PRO B 1 148 ? 13.023 22 5.188 1 88.38 148 PRO B O 1
ATOM 3649 N N . ILE B 1 149 ? 14.711 21.922 3.629 1 89.69 149 ILE B N 1
ATOM 3650 C CA . ILE B 1 149 ? 14.078 20.906 2.785 1 89.69 149 ILE B CA 1
ATOM 3651 C C . ILE B 1 149 ? 14.984 19.672 2.699 1 89.69 149 ILE B C 1
ATOM 3653 O O . ILE B 1 149 ? 16.156 19.781 2.338 1 89.69 149 ILE B O 1
ATOM 3657 N N . ILE B 1 150 ? 14.438 18.547 3.094 1 91.56 150 ILE B N 1
ATOM 3658 C CA . ILE B 1 150 ? 15.172 17.281 3.062 1 91.56 150 ILE B CA 1
ATOM 3659 C C . ILE B 1 150 ? 14.547 16.344 2.029 1 91.56 150 ILE B C 1
ATOM 3661 O O . ILE B 1 150 ? 13.328 16.141 2.031 1 91.56 150 ILE B O 1
ATOM 3665 N N . GLN B 1 151 ? 15.336 15.852 1.13 1 90.5 151 GLN B N 1
ATOM 3666 C CA . GLN B 1 151 ? 14.859 14.812 0.224 1 90.5 151 GLN B CA 1
ATOM 3667 C C . GLN B 1 151 ? 14.938 13.438 0.878 1 90.5 151 GLN B C 1
ATOM 3669 O O . GLN B 1 151 ? 15.977 13.062 1.42 1 90.5 151 GLN B O 1
ATOM 3674 N N . LEU B 1 152 ? 13.844 12.797 0.88 1 92.12 152 LEU B N 1
ATOM 3675 C CA . LEU B 1 152 ? 13.773 11.422 1.358 1 92.12 152 LEU B CA 1
ATOM 3676 C C . LEU B 1 152 ? 13.547 10.453 0.202 1 92.12 152 LEU B C 1
ATOM 3678 O O . LEU B 1 152 ? 12.57 10.586 -0.54 1 92.12 152 LEU B O 1
ATOM 3682 N N . LEU B 1 153 ? 14.422 9.453 0.021 1 88.94 153 LEU B N 1
ATOM 3683 C CA . LEU B 1 153 ? 14.406 8.492 -1.079 1 88.94 153 LEU B CA 1
ATOM 3684 C C . LEU B 1 153 ? 14.562 9.203 -2.42 1 88.94 153 LEU B C 1
ATOM 3686 O O . LEU B 1 153 ? 15 10.359 -2.471 1 88.94 153 LEU B O 1
ATOM 3690 N N . GLY B 1 154 ? 14.469 8.555 -3.479 1 75.56 154 GLY B N 1
ATOM 3691 C CA . GLY B 1 154 ? 14.617 9.109 -4.812 1 75.56 154 GLY B CA 1
ATOM 3692 C C . GLY B 1 154 ? 16.047 9.133 -5.301 1 75.56 154 GLY B C 1
ATOM 3693 O O . GLY B 1 154 ? 16.969 8.805 -4.551 1 75.56 154 GLY B O 1
ATOM 3694 N N . SER B 1 155 ? 16.391 9.195 -6.691 1 64.25 155 SER B N 1
ATOM 3695 C CA . SER B 1 155 ? 17.734 9.102 -7.27 1 64.25 155 SER B CA 1
ATOM 3696 C C . SER B 1 155 ? 18.391 10.469 -7.379 1 64.25 155 SER B C 1
ATOM 3698 O O . SER B 1 155 ? 19.609 10.594 -7.262 1 64.25 155 SER B O 1
ATOM 3700 N N . THR B 1 156 ? 17.422 11.523 -7.793 1 57 156 THR B N 1
ATOM 3701 C CA . THR B 1 156 ? 18.062 12.758 -8.211 1 57 156 THR B CA 1
ATOM 3702 C C . THR B 1 156 ? 18.344 13.664 -7.012 1 57 156 THR B C 1
ATOM 3704 O O . THR B 1 156 ? 17.484 13.844 -6.152 1 57 156 THR B O 1
ATOM 3707 N N . ASN B 1 157 ? 19.719 13.5 -6.531 1 54.16 157 ASN B N 1
ATOM 3708 C CA . ASN B 1 157 ? 20.141 14.43 -5.488 1 54.16 157 ASN B CA 1
ATOM 3709 C C . ASN B 1 157 ? 20.109 15.875 -5.977 1 54.16 157 ASN B C 1
ATOM 3711 O O . ASN B 1 157 ? 20.734 16.203 -6.992 1 54.16 157 ASN B O 1
ATOM 3715 N N . LEU B 1 158 ? 18.969 16.375 -5.996 1 50.22 158 LEU B N 1
ATOM 3716 C CA . LEU B 1 158 ? 19.172 17.797 -6.27 1 50.22 158 LEU B CA 1
ATOM 3717 C C . LEU B 1 158 ? 20.094 18.422 -5.234 1 50.22 158 LEU B C 1
ATOM 3719 O O . LEU B 1 158 ? 19.781 18.453 -4.043 1 50.22 158 LEU B O 1
ATOM 3723 N N . LEU B 1 159 ? 21.391 18.5 -5.652 1 52.91 159 LEU B N 1
ATOM 3724 C CA . LEU B 1 159 ? 22.656 18.875 -5.047 1 52.91 159 LEU B CA 1
ATOM 3725 C C . LEU B 1 159 ? 22.438 19.875 -3.908 1 52.91 159 LEU B C 1
ATOM 3727 O O . LEU B 1 159 ? 23.234 19.906 -2.955 1 52.91 159 LEU B O 1
ATOM 3731 N N . ARG B 1 160 ? 21.219 20.469 -3.848 1 60.44 160 ARG B N 1
ATOM 3732 C CA . ARG B 1 160 ? 21.328 21.578 -2.898 1 60.44 160 ARG B CA 1
ATOM 3733 C C . ARG B 1 160 ? 20.609 21.266 -1.596 1 60.44 160 ARG B C 1
ATOM 3735 O O . ARG B 1 160 ? 20.75 21.984 -0.607 1 60.44 160 ARG B O 1
ATOM 3742 N N . HIS B 1 161 ? 20.125 19.891 -1.554 1 71.81 161 HIS B N 1
ATOM 3743 C CA . HIS B 1 161 ? 19.391 19.594 -0.329 1 71.81 161 HIS B CA 1
ATOM 3744 C C . HIS B 1 161 ? 19.922 18.328 0.333 1 71.81 161 HIS B C 1
ATOM 3746 O O . HIS B 1 161 ? 20.547 17.484 -0.327 1 71.81 161 HIS B O 1
ATOM 3752 N N . ASP B 1 162 ? 19.844 18.375 1.671 1 84.38 162 ASP B N 1
ATOM 3753 C CA . ASP B 1 162 ? 20.125 17.141 2.404 1 84.38 162 ASP B CA 1
ATOM 3754 C C . ASP B 1 162 ? 19.281 15.977 1.872 1 84.38 162 ASP B C 1
ATOM 3756 O O . ASP B 1 162 ? 18.125 16.156 1.524 1 84.38 162 ASP B O 1
ATOM 3760 N N . TRP B 1 163 ? 19.969 14.875 1.746 1 88.06 163 TRP B N 1
ATOM 3761 C CA . TRP B 1 163 ? 19.359 13.727 1.078 1 88.06 163 TRP B CA 1
ATOM 3762 C C . TRP B 1 163 ? 19.547 12.461 1.904 1 88.06 163 TRP B C 1
ATOM 3764 O O . TRP B 1 163 ? 20.672 12.109 2.275 1 88.06 16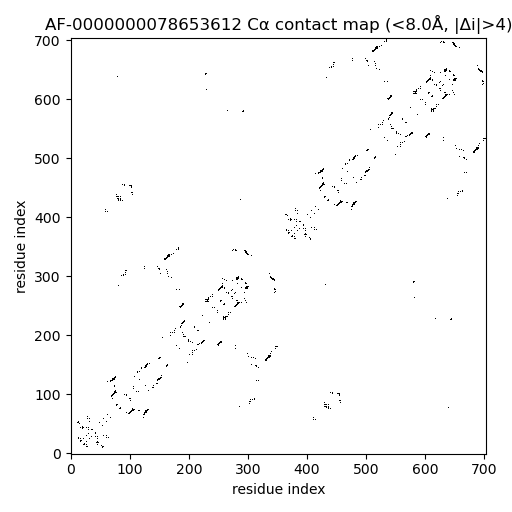3 TRP B O 1
ATOM 3774 N N . VAL B 1 164 ? 18.438 11.836 2.277 1 92.88 164 VAL B N 1
ATOM 3775 C CA . VAL B 1 164 ? 18.422 10.547 2.965 1 92.88 164 VAL B CA 1
ATOM 3776 C C . VAL B 1 164 ? 17.844 9.477 2.039 1 92.88 164 VAL B C 1
ATOM 3778 O O . VAL B 1 164 ? 16.703 9.594 1.573 1 92.88 164 VAL B O 1
ATOM 3781 N N . SER B 1 165 ? 18.609 8.414 1.728 1 91.75 165 SER B N 1
ATOM 3782 C CA . SER B 1 165 ? 18.125 7.422 0.772 1 91.75 165 SER B CA 1
ATOM 3783 C C . SER B 1 165 ? 18.656 6.031 1.113 1 91.75 165 SER B C 1
ATOM 3785 O O . SER B 1 165 ? 19.297 5.844 2.145 1 91.75 165 SER B O 1
ATOM 3787 N N . ILE B 1 166 ? 18.25 5.105 0.266 1 91.69 166 ILE B N 1
ATOM 3788 C CA . ILE B 1 166 ? 18.656 3.713 0.43 1 91.69 166 ILE B CA 1
ATOM 3789 C C . ILE B 1 166 ? 19.906 3.438 -0.39 1 91.69 166 ILE B C 1
ATOM 3791 O O . ILE B 1 166 ? 20.031 3.887 -1.532 1 91.69 166 ILE B O 1
ATOM 3795 N N . ASP B 1 167 ? 20.828 2.779 0.228 1 91.06 167 ASP B N 1
ATOM 3796 C CA . ASP B 1 167 ? 22 2.27 -0.49 1 91.06 167 ASP B CA 1
ATOM 3797 C C . ASP B 1 167 ? 21.672 0.957 -1.201 1 91.06 167 ASP B C 1
ATOM 3799 O O . ASP B 1 167 ? 21.891 -0.124 -0.648 1 91.06 167 ASP B O 1
ATOM 3803 N N . ASN B 1 168 ? 21.219 1.077 -2.412 1 87.69 168 ASN B N 1
ATOM 3804 C CA . ASN B 1 168 ? 20.766 -0.087 -3.172 1 87.69 168 ASN B CA 1
ATOM 3805 C C . ASN B 1 168 ? 21.922 -1.041 -3.465 1 87.69 168 ASN B C 1
ATOM 3807 O O . ASN B 1 168 ? 21.75 -2.26 -3.449 1 87.69 168 ASN B O 1
ATOM 3811 N N . GLY B 1 169 ? 23.016 -0.478 -3.791 1 87.88 169 GLY B N 1
ATOM 3812 C CA . GLY B 1 169 ? 24.188 -1.312 -4.043 1 87.88 169 GLY B CA 1
ATOM 3813 C C . GLY B 1 169 ? 24.547 -2.193 -2.865 1 87.88 169 GLY B C 1
ATOM 3814 O O . GLY B 1 169 ? 24.672 -3.412 -3.01 1 87.88 169 GLY B O 1
ATOM 3815 N N . ALA B 1 170 ? 24.656 -1.564 -1.724 1 92.38 170 ALA B N 1
ATOM 3816 C CA . ALA B 1 170 ? 24.984 -2.312 -0.511 1 92.38 170 ALA B CA 1
ATOM 3817 C C . ALA B 1 170 ? 23.891 -3.326 -0.184 1 92.38 170 ALA B C 1
ATOM 3819 O O . ALA B 1 170 ? 24.172 -4.422 0.305 1 92.38 170 ALA B O 1
ATOM 3820 N N . SER B 1 171 ? 22.703 -2.961 -0.429 1 94.06 171 SER B N 1
ATOM 3821 C CA . SER B 1 171 ? 21.562 -3.822 -0.125 1 94.06 171 SER B CA 1
ATOM 3822 C C . SER B 1 171 ? 21.594 -5.094 -0.964 1 94.06 171 SER B C 1
ATOM 3824 O O . SER B 1 171 ? 21.375 -6.191 -0.447 1 94.06 171 SER B O 1
ATOM 3826 N N . VAL B 1 172 ? 21.875 -4.918 -2.217 1 93.25 172 VAL B N 1
ATOM 3827 C CA . VAL B 1 172 ? 21.906 -6.07 -3.113 1 93.25 172 VAL B CA 1
ATOM 3828 C C . VAL B 1 172 ? 23.109 -6.957 -2.762 1 93.25 172 VAL B C 1
ATOM 3830 O O . VAL B 1 172 ? 23 -8.188 -2.785 1 93.25 172 VAL B O 1
ATOM 3833 N N . GLU B 1 173 ? 24.203 -6.316 -2.488 1 94.31 173 GLU B N 1
ATOM 3834 C CA . GLU B 1 173 ? 25.375 -7.078 -2.076 1 94.31 173 GLU B CA 1
ATOM 3835 C C . GLU B 1 173 ? 25.078 -7.918 -0.837 1 94.31 173 GLU B C 1
ATOM 3837 O O . GLU B 1 173 ? 25.484 -9.078 -0.759 1 94.31 173 GLU B O 1
ATOM 3842 N N . LEU B 1 174 ? 24.391 -7.363 0.047 1 96.19 174 LEU B N 1
ATOM 3843 C CA . LEU B 1 174 ? 24.016 -8.062 1.269 1 96.19 174 LEU B CA 1
ATOM 3844 C C . LEU B 1 174 ? 23.109 -9.258 0.956 1 96.19 174 LEU B C 1
ATOM 3846 O O . LEU B 1 174 ? 23.234 -10.312 1.572 1 96.19 174 LEU B O 1
ATOM 3850 N N . ALA B 1 175 ? 22.203 -9.07 0.04 1 96.69 175 ALA B N 1
ATOM 3851 C CA . ALA B 1 175 ? 21.281 -10.141 -0.34 1 96.69 175 ALA B CA 1
ATOM 3852 C C . ALA B 1 175 ? 22.031 -11.312 -0.972 1 96.69 175 ALA B C 1
ATOM 3854 O O . ALA B 1 175 ? 21.797 -12.469 -0.631 1 96.69 175 ALA B O 1
ATOM 3855 N N . VAL B 1 176 ? 22.953 -11.023 -1.865 1 96.44 176 VAL B N 1
ATOM 3856 C CA . VAL B 1 176 ? 23.75 -12.055 -2.529 1 96.44 176 VAL B CA 1
ATOM 3857 C C . VAL B 1 176 ? 24.641 -12.758 -1.507 1 96.44 176 VAL B C 1
ATOM 3859 O O . VAL B 1 176 ? 24.703 -13.984 -1.473 1 96.44 176 VAL B O 1
ATOM 3862 N N . THR B 1 177 ? 25.266 -11.984 -0.658 1 96.56 177 THR B N 1
ATOM 3863 C CA . THR B 1 177 ? 26.125 -12.547 0.377 1 96.56 177 THR B CA 1
ATOM 3864 C C . THR B 1 177 ? 25.344 -13.492 1.281 1 96.56 177 THR B C 1
ATOM 3866 O O . THR B 1 177 ? 25.844 -14.555 1.659 1 96.56 177 THR B O 1
ATOM 3869 N N . HIS B 1 178 ? 24.109 -13.102 1.582 1 97.44 178 HIS B N 1
ATOM 3870 C CA . HIS B 1 178 ? 23.25 -13.875 2.473 1 97.44 178 HIS B CA 1
ATOM 3871 C C . HIS B 1 178 ? 23.047 -15.297 1.945 1 97.44 178 HIS B C 1
ATOM 3873 O O . HIS B 1 178 ? 23.203 -16.266 2.689 1 97.44 178 HIS B O 1
ATOM 3879 N N . VAL B 1 179 ? 22.781 -15.406 0.682 1 97.31 179 VAL B N 1
ATOM 3880 C CA . VAL B 1 179 ? 22.484 -16.734 0.135 1 97.31 179 VAL B CA 1
ATOM 3881 C C . VAL B 1 179 ? 23.781 -17.484 -0.119 1 97.31 179 VAL B C 1
ATOM 3883 O O . VAL B 1 179 ? 23.828 -18.719 0.006 1 97.31 179 VAL B O 1
ATOM 3886 N N . VAL B 1 180 ? 24.891 -16.844 -0.447 1 96.06 180 VAL B N 1
ATOM 3887 C CA . VAL B 1 180 ? 26.172 -17.484 -0.702 1 96.06 180 VAL B CA 1
ATOM 3888 C C . VAL B 1 180 ? 26.734 -18.062 0.597 1 96.06 180 VAL B C 1
ATOM 3890 O O . VAL B 1 180 ? 27.219 -19.188 0.621 1 96.06 180 VAL B O 1
ATOM 3893 N N . GLU B 1 181 ? 26.609 -17.297 1.638 1 96 181 GLU B N 1
ATOM 3894 C CA . GLU B 1 181 ? 27.078 -17.766 2.943 1 96 181 GLU B CA 1
ATOM 3895 C C . GLU B 1 181 ? 26.266 -18.969 3.418 1 96 181 GLU B C 1
ATOM 3897 O O . GLU B 1 181 ? 26.719 -19.719 4.293 1 96 181 GLU B O 1
ATOM 3902 N N . ARG B 1 182 ? 25.188 -19.141 2.801 1 96.5 182 ARG B N 1
ATOM 3903 C CA . ARG B 1 182 ? 24.297 -20.25 3.176 1 96.5 182 ARG B CA 1
ATOM 3904 C C . ARG B 1 182 ? 24.359 -21.359 2.143 1 96.5 182 ARG B C 1
ATOM 3906 O O . ARG B 1 182 ? 23.453 -22.203 2.08 1 96.5 182 ARG B O 1
ATOM 3913 N N . GLY B 1 183 ? 25.375 -21.281 1.239 1 95.19 183 GLY B N 1
ATOM 3914 C CA . GLY B 1 183 ? 25.734 -22.453 0.458 1 95.19 183 GLY B CA 1
ATOM 3915 C C . GLY B 1 183 ? 25.422 -22.297 -1.02 1 95.19 183 GLY B C 1
ATOM 3916 O O . GLY B 1 183 ? 25.734 -23.188 -1.819 1 95.19 183 GLY B O 1
ATOM 3917 N N . ALA B 1 184 ? 24.797 -21.219 -1.402 1 96.12 184 ALA B N 1
ATOM 3918 C CA . ALA B 1 184 ? 24.469 -21.062 -2.818 1 96.12 184 ALA B CA 1
ATOM 3919 C C . ALA B 1 184 ? 25.719 -20.75 -3.633 1 96.12 184 ALA B C 1
ATOM 3921 O O . ALA B 1 184 ? 26.531 -19.906 -3.232 1 96.12 184 ALA B O 1
ATOM 3922 N N . ARG B 1 185 ? 25.828 -21.391 -4.762 1 95.75 185 ARG B N 1
ATOM 3923 C CA . ARG B 1 185 ? 26.969 -21.156 -5.645 1 95.75 185 ARG B CA 1
ATOM 3924 C C . ARG B 1 185 ? 26.516 -20.609 -6.992 1 95.75 185 ARG B C 1
ATOM 3926 O O . ARG B 1 185 ? 27.344 -20.234 -7.824 1 95.75 185 ARG B O 1
ATOM 3933 N N . SER B 1 186 ? 25.281 -20.609 -7.234 1 96.62 186 SER B N 1
ATOM 3934 C CA . SER B 1 186 ? 24.641 -20.016 -8.398 1 96.62 186 SER B CA 1
ATOM 3935 C C . SER B 1 186 ? 23.406 -19.219 -8.008 1 96.62 186 SER B C 1
ATOM 3937 O O . SER B 1 186 ? 22.625 -19.672 -7.152 1 96.62 186 SER B O 1
ATOM 3939 N N . VAL B 1 187 ? 23.297 -18.016 -8.602 1 96.81 187 VAL B N 1
ATOM 3940 C CA . VAL B 1 187 ? 22.219 -17.125 -8.164 1 96.81 187 VAL B CA 1
ATOM 3941 C C . VAL B 1 187 ? 21.547 -16.484 -9.375 1 96.81 187 VAL B C 1
ATOM 3943 O O . VAL B 1 187 ? 22.219 -16.016 -10.297 1 96.81 187 VAL B O 1
ATOM 3946 N N . ALA B 1 188 ? 20.234 -16.578 -9.422 1 96.81 188 ALA B N 1
ATOM 3947 C CA . ALA B 1 188 ? 19.438 -15.875 -10.422 1 96.81 188 ALA B CA 1
ATOM 3948 C C . ALA B 1 188 ? 18.906 -14.555 -9.875 1 96.81 188 ALA B C 1
ATOM 3950 O O . ALA B 1 188 ? 18.797 -14.375 -8.664 1 96.81 188 ALA B O 1
ATOM 3951 N N . TYR B 1 189 ? 18.641 -13.641 -10.82 1 95.5 189 TYR B N 1
ATOM 3952 C CA . TYR B 1 189 ? 18.031 -12.359 -10.461 1 95.5 189 TYR B CA 1
ATOM 3953 C C . TYR B 1 189 ? 16.828 -12.055 -11.352 1 95.5 189 TYR B C 1
ATOM 3955 O O . TYR B 1 189 ? 16.969 -11.93 -12.57 1 95.5 189 TYR B O 1
ATOM 3963 N N . LEU B 1 190 ? 15.672 -11.969 -10.711 1 95 190 LEU B N 1
ATOM 3964 C CA . LEU B 1 190 ? 14.469 -11.531 -11.406 1 95 190 LEU B CA 1
ATOM 3965 C C . LEU B 1 190 ? 14.18 -10.062 -11.109 1 95 190 LEU B C 1
ATOM 3967 O O . LEU B 1 190 ? 13.625 -9.734 -10.055 1 95 190 LEU B O 1
ATOM 3971 N N . SER B 1 191 ? 14.461 -9.164 -12.094 1 90 191 SER B N 1
ATOM 3972 C CA . SER B 1 191 ? 14.406 -7.719 -11.914 1 90 191 SER B CA 1
ATOM 3973 C C . SER B 1 191 ? 13.117 -7.137 -12.484 1 90 191 SER B C 1
ATOM 3975 O O . SER B 1 191 ? 12.555 -7.68 -13.438 1 90 191 SER B O 1
ATOM 3977 N N . ASP B 1 192 ? 12.641 -6.066 -11.789 1 85 192 ASP B N 1
ATOM 3978 C CA . ASP B 1 192 ? 11.609 -5.246 -12.422 1 85 192 ASP B CA 1
ATOM 3979 C C . ASP B 1 192 ? 12.195 -4.387 -13.539 1 85 192 ASP B C 1
ATOM 3981 O O . ASP B 1 192 ? 13.406 -4.41 -13.781 1 85 192 ASP B O 1
ATOM 3985 N N . GLU B 1 193 ? 11.297 -3.695 -14.227 1 76 193 GLU B N 1
ATOM 3986 C CA . GLU B 1 193 ? 11.758 -2.838 -15.32 1 76 193 GLU B CA 1
ATOM 3987 C C . GLU B 1 193 ? 12.75 -1.79 -14.82 1 76 193 GLU B C 1
ATOM 3989 O O . GLU B 1 193 ? 12.578 -1.234 -13.734 1 76 193 GLU B O 1
ATOM 3994 N N . VAL B 1 194 ? 13.773 -1.626 -15.594 1 63.81 194 VAL B N 1
ATOM 3995 C CA . VAL B 1 194 ? 14.914 -0.797 -15.203 1 63.81 194 VAL B CA 1
ATOM 3996 C C . VAL B 1 194 ? 14.711 0.629 -15.703 1 63.81 194 VAL B C 1
ATOM 3998 O O . VAL B 1 194 ? 15.664 1.406 -15.789 1 63.81 194 VAL B O 1
ATOM 4001 N N . ALA B 1 195 ? 13.562 0.887 -15.906 1 61.41 195 ALA B N 1
ATOM 4002 C CA . ALA B 1 195 ? 13.414 2.227 -16.469 1 61.41 195 ALA B CA 1
ATOM 4003 C C . ALA B 1 195 ? 13.781 3.297 -15.445 1 61.41 195 ALA B C 1
ATOM 4005 O O . ALA B 1 195 ? 14.062 4.441 -15.812 1 61.41 195 ALA B O 1
ATOM 4006 N N . SER B 1 196 ? 13.953 2.855 -14.258 1 63.94 196 SER B N 1
ATOM 4007 C CA . SER B 1 196 ? 14.359 3.822 -13.242 1 63.94 196 SER B CA 1
ATOM 4008 C C . SER B 1 196 ? 15.844 3.711 -12.938 1 63.94 196 SER B C 1
ATOM 4010 O O . SER B 1 196 ? 16.453 2.658 -13.148 1 63.94 196 SER B O 1
ATOM 4012 N N . SER B 1 197 ? 16.453 4.809 -12.617 1 66.56 197 SER B N 1
ATOM 4013 C CA . SER B 1 197 ? 17.844 4.844 -12.172 1 66.56 197 SER B CA 1
ATOM 4014 C C . SER B 1 197 ? 18.109 3.832 -11.062 1 66.56 197 SER B C 1
ATOM 4016 O O . SER B 1 197 ? 19.141 3.16 -11.047 1 66.56 197 SER B O 1
ATOM 4018 N N . ASP B 1 198 ? 17.156 3.625 -10.289 1 73.06 198 ASP B N 1
ATOM 4019 C CA . ASP B 1 198 ? 17.312 2.697 -9.164 1 73.06 198 ASP B CA 1
ATOM 4020 C C . ASP B 1 198 ? 17.406 1.255 -9.656 1 73.06 198 ASP B C 1
ATOM 4022 O O . ASP B 1 198 ? 18.188 0.467 -9.133 1 73.06 198 ASP B O 1
ATOM 4026 N N . GLY B 1 199 ? 16.656 0.997 -10.719 1 76.81 199 GLY B N 1
ATOM 4027 C CA . GLY B 1 199 ? 16.688 -0.346 -11.281 1 76.81 199 GLY B CA 1
ATOM 4028 C C . GLY B 1 199 ? 18.016 -0.69 -11.922 1 76.81 199 GLY B C 1
ATOM 4029 O O . GLY B 1 199 ? 18.531 -1.793 -11.742 1 76.81 199 GLY B O 1
ATOM 4030 N N . ALA B 1 200 ? 18.562 0.267 -12.57 1 78.69 200 ALA B N 1
ATOM 4031 C CA . ALA B 1 200 ? 19.844 0.062 -13.25 1 78.69 200 ALA B CA 1
ATOM 4032 C C . ALA B 1 200 ? 20.984 -0.116 -12.242 1 78.69 200 ALA B C 1
ATOM 4034 O O . ALA B 1 200 ? 21.828 -0.998 -12.398 1 78.69 200 ALA B O 1
ATOM 4035 N N . GLU B 1 201 ? 20.906 0.645 -11.25 1 80.38 201 GLU B N 1
ATOM 4036 C CA . GLU B 1 201 ? 21.922 0.566 -10.195 1 80.38 201 GLU B CA 1
ATOM 4037 C C . GLU B 1 201 ? 21.859 -0.777 -9.477 1 80.38 201 GLU B C 1
ATOM 4039 O O . GLU B 1 201 ? 22.891 -1.357 -9.148 1 80.38 201 GLU B O 1
ATOM 4044 N N . THR B 1 202 ? 20.703 -1.2 -9.273 1 86.31 202 THR B N 1
ATOM 4045 C CA . THR B 1 202 ? 20.516 -2.465 -8.57 1 86.31 202 THR B CA 1
ATOM 4046 C C . THR B 1 202 ? 21.047 -3.629 -9.406 1 86.31 202 THR B C 1
ATOM 4048 O O . THR B 1 202 ? 21.703 -4.523 -8.883 1 86.31 202 THR B O 1
ATOM 4051 N N . LEU B 1 203 ? 20.734 -3.564 -10.688 1 87.31 203 LEU B N 1
ATOM 4052 C CA . LEU B 1 203 ? 21.203 -4.613 -11.586 1 87.31 203 LEU B CA 1
ATOM 4053 C C . LEU B 1 203 ? 22.734 -4.645 -11.641 1 87.31 203 LEU B C 1
ATOM 4055 O O . LEU B 1 203 ? 23.344 -5.719 -11.602 1 87.31 203 LEU B O 1
ATOM 4059 N N . LEU B 1 204 ? 23.344 -3.523 -11.703 1 88 204 LEU B N 1
ATOM 4060 C CA . LEU B 1 204 ? 24.797 -3.424 -11.742 1 88 204 LEU B CA 1
ATOM 4061 C C . LEU B 1 204 ? 25.422 -3.941 -10.445 1 88 204 LEU B C 1
ATOM 4063 O O . LEU B 1 204 ? 26.438 -4.637 -10.477 1 88 204 LEU B O 1
ATOM 4067 N N . ALA B 1 205 ? 24.797 -3.582 -9.414 1 90.94 205 ALA B N 1
ATOM 4068 C CA . ALA B 1 205 ? 25.266 -4.039 -8.109 1 90.94 205 ALA B CA 1
ATOM 4069 C C . ALA B 1 205 ? 25.172 -5.555 -7.984 1 90.94 205 ALA B C 1
ATOM 4071 O O . ALA B 1 205 ? 26.047 -6.195 -7.395 1 90.94 205 ALA B O 1
ATOM 4072 N N . PHE B 1 206 ? 24.203 -6.109 -8.555 1 92.69 206 PHE B N 1
ATOM 4073 C CA . PHE B 1 206 ? 24.016 -7.555 -8.539 1 92.69 206 PHE B CA 1
ATOM 4074 C C . PHE B 1 206 ? 25.125 -8.25 -9.305 1 92.69 206 PHE B C 1
ATOM 4076 O O . PHE B 1 206 ? 25.781 -9.156 -8.781 1 92.69 206 PHE B O 1
ATOM 4083 N N . GLN B 1 207 ? 25.328 -7.742 -10.438 1 92.31 207 GLN B N 1
ATOM 4084 C CA . GLN B 1 207 ? 26.359 -8.32 -11.281 1 92.31 207 GLN B CA 1
ATOM 4085 C C . GLN B 1 207 ? 27.734 -8.203 -10.625 1 92.31 207 GLN B C 1
ATOM 4087 O O . GLN B 1 207 ? 28.516 -9.148 -10.641 1 92.31 207 GLN B O 1
ATOM 4092 N N . SER B 1 208 ? 28 -7.109 -10.078 1 93.12 208 SER B N 1
ATOM 4093 C CA . SER B 1 208 ? 29.266 -6.875 -9.398 1 93.12 208 SER B CA 1
ATOM 4094 C C . SER B 1 208 ? 29.438 -7.812 -8.203 1 93.12 208 SER B C 1
ATOM 4096 O O . SER B 1 208 ? 30.531 -8.312 -7.949 1 93.12 208 SER B O 1
ATOM 4098 N N . SER B 1 209 ? 28.328 -8.023 -7.516 1 93.56 209 SER B N 1
ATOM 4099 C CA . SER B 1 209 ? 28.359 -8.891 -6.34 1 93.56 209 SER B CA 1
ATOM 4100 C C . SER B 1 209 ? 28.656 -10.336 -6.723 1 93.56 209 SER B C 1
ATOM 4102 O O . SER B 1 209 ? 29.375 -11.039 -6.004 1 93.56 209 SER B O 1
ATOM 4104 N N . LEU B 1 210 ? 28.156 -10.766 -7.852 1 93.56 210 LEU B N 1
ATOM 4105 C CA . LEU B 1 210 ? 28.406 -12.125 -8.32 1 93.56 210 LEU B CA 1
ATOM 4106 C C . LEU B 1 210 ? 29.906 -12.32 -8.594 1 93.56 210 LEU B C 1
ATOM 4108 O O . LEU B 1 210 ? 30.469 -13.352 -8.227 1 93.56 210 LEU B O 1
ATOM 4112 N N . ASN B 1 211 ? 30.406 -11.344 -9.227 1 92.69 211 ASN B N 1
ATOM 4113 C CA . ASN B 1 211 ? 31.828 -11.398 -9.562 1 92.69 211 ASN B CA 1
ATOM 4114 C C . ASN B 1 211 ? 32.719 -11.406 -8.312 1 92.69 211 ASN B C 1
ATOM 4116 O O . ASN B 1 211 ? 33.625 -12.211 -8.195 1 92.69 211 ASN B O 1
ATOM 4120 N N . LEU B 1 212 ? 32.406 -10.594 -7.383 1 91.81 212 LEU B N 1
ATOM 4121 C CA . LEU B 1 212 ? 33.156 -10.445 -6.152 1 91.81 212 LEU B CA 1
ATOM 4122 C C . LEU B 1 212 ? 33.156 -11.734 -5.336 1 91.81 212 LEU B C 1
ATOM 4124 O O . LEU B 1 212 ? 34.156 -12.094 -4.715 1 91.81 212 LEU B O 1
ATOM 4128 N N . LEU B 1 213 ? 32.062 -12.438 -5.375 1 93.06 213 LEU B N 1
ATOM 4129 C CA . LEU B 1 213 ? 31.875 -13.609 -4.52 1 93.06 213 LEU B CA 1
ATOM 4130 C C . LEU B 1 213 ? 32.094 -14.898 -5.305 1 93.06 213 LEU B C 1
ATOM 4132 O O . LEU B 1 213 ? 31.875 -15.992 -4.773 1 93.06 213 LEU B O 1
ATOM 4136 N N . HIS B 1 214 ? 32.438 -14.805 -6.562 1 93.44 214 HIS B N 1
ATOM 4137 C CA . HIS B 1 214 ? 32.719 -15.922 -7.449 1 93.44 214 HIS B CA 1
ATOM 4138 C C . HIS B 1 214 ? 31.516 -16.859 -7.555 1 93.44 214 HIS B C 1
ATOM 4140 O O . HIS B 1 214 ? 31.656 -18.078 -7.41 1 93.44 214 HIS B O 1
ATOM 4146 N N . VAL B 1 215 ? 30.406 -16.234 -7.734 1 93.44 215 VAL B N 1
ATOM 4147 C CA . VAL B 1 215 ? 29.141 -16.953 -7.895 1 93.44 215 VAL B CA 1
ATOM 4148 C C . VAL B 1 215 ? 28.812 -17.094 -9.375 1 93.44 215 VAL B C 1
ATOM 4150 O O . VAL B 1 215 ? 29 -16.141 -10.148 1 93.44 215 VAL B O 1
ATOM 4153 N N . ARG B 1 216 ? 28.391 -18.25 -9.75 1 90.81 216 ARG B N 1
ATOM 4154 C CA . ARG B 1 216 ? 28.047 -18.516 -11.141 1 90.81 216 ARG B CA 1
ATOM 4155 C C . ARG B 1 216 ? 26.797 -17.75 -11.547 1 90.81 216 ARG B C 1
ATOM 4157 O O . ARG B 1 216 ? 25.797 -17.719 -10.812 1 90.81 216 ARG B O 1
ATOM 4164 N N . ALA B 1 217 ? 26.969 -17.125 -12.695 1 82.75 217 ALA B N 1
ATOM 4165 C CA . ALA B 1 217 ? 25.844 -16.422 -13.312 1 82.75 217 ALA B CA 1
ATOM 4166 C C . ALA B 1 217 ? 25.547 -16.969 -14.711 1 82.75 217 ALA B C 1
ATOM 4168 O O . ALA B 1 217 ? 26.453 -17.5 -15.367 1 82.75 217 ALA B O 1
ATOM 4169 N N . ASP B 1 218 ? 24.312 -16.969 -15.055 1 89.31 218 ASP B N 1
ATOM 4170 C CA . ASP B 1 218 ? 23.859 -17.359 -16.391 1 89.31 218 ASP B CA 1
ATOM 4171 C C . ASP B 1 218 ? 22.906 -16.312 -16.953 1 89.31 218 ASP B C 1
ATOM 4173 O O . ASP B 1 218 ? 22.062 -15.781 -16.234 1 89.31 218 ASP B O 1
ATOM 4177 N N . SER B 1 219 ? 23.078 -15.945 -18.203 1 87.62 219 SER B N 1
ATOM 4178 C CA . SER B 1 219 ? 22.234 -14.938 -18.844 1 87.62 219 SER B CA 1
ATOM 4179 C C . SER B 1 219 ? 20.766 -15.336 -18.797 1 87.62 219 SER B C 1
ATOM 4181 O O . SER B 1 219 ? 19.891 -14.469 -18.719 1 87.62 219 SER B O 1
ATOM 4183 N N . GLU B 1 220 ? 20.562 -16.625 -18.734 1 90.25 220 GLU B N 1
ATOM 4184 C CA . GLU B 1 220 ? 19.188 -17.125 -18.688 1 90.25 220 GLU B CA 1
ATOM 4185 C C . GLU B 1 220 ? 18.594 -16.953 -17.281 1 90.25 220 GLU B C 1
ATOM 4187 O O . GLU B 1 220 ? 17.375 -17.078 -17.109 1 90.25 220 GLU B O 1
ATOM 4192 N N . TRP B 1 221 ? 19.516 -16.656 -16.375 1 93.06 221 TRP B N 1
ATOM 4193 C CA . TRP B 1 221 ? 19.078 -16.531 -14.984 1 93.06 221 TRP B CA 1
ATOM 4194 C C . TRP B 1 221 ? 18.828 -15.078 -14.609 1 93.06 221 TRP B C 1
ATOM 4196 O O . TRP B 1 221 ? 18.547 -14.773 -13.453 1 93.06 221 TRP B O 1
ATOM 4206 N N . MET B 1 222 ? 18.969 -14.219 -15.57 1 90.88 222 MET B N 1
ATOM 4207 C CA . MET B 1 222 ? 18.688 -12.805 -15.367 1 90.88 222 MET B CA 1
ATOM 4208 C C . MET B 1 222 ? 17.531 -12.344 -16.266 1 90.88 222 MET B C 1
ATOM 4210 O O . MET B 1 222 ? 17.656 -12.359 -17.484 1 90.88 222 MET B O 1
ATOM 4214 N N . THR B 1 223 ? 16.469 -11.992 -15.617 1 90.06 223 THR B N 1
ATOM 4215 C CA . THR B 1 223 ? 15.328 -11.523 -16.391 1 90.06 223 THR B CA 1
ATOM 4216 C C . THR B 1 223 ? 14.922 -10.117 -15.961 1 90.06 223 THR B C 1
ATOM 4218 O O . THR B 1 223 ? 15.008 -9.781 -14.773 1 90.06 223 THR B O 1
ATOM 4221 N N . ILE B 1 224 ? 14.625 -9.305 -16.953 1 88.31 224 ILE B N 1
ATOM 4222 C CA . ILE B 1 224 ? 14.117 -7.953 -16.75 1 88.31 224 ILE B CA 1
ATOM 4223 C C . ILE B 1 224 ? 12.711 -7.832 -17.344 1 88.31 224 ILE B C 1
ATOM 4225 O O . ILE B 1 224 ? 12.531 -7.926 -18.547 1 88.31 224 ILE B O 1
ATOM 4229 N N . ALA B 1 225 ? 11.781 -7.684 -16.453 1 85.25 225 ALA B N 1
ATOM 4230 C CA . ALA B 1 225 ? 10.391 -7.582 -16.891 1 85.25 225 ALA B CA 1
ATOM 4231 C C . ALA B 1 225 ? 9.539 -6.863 -15.859 1 85.25 225 ALA B C 1
ATOM 4233 O O . ALA B 1 225 ? 10.07 -6.246 -14.93 1 85.25 225 ALA B O 1
ATOM 4234 N N . ASP B 1 226 ? 8.164 -6.984 -16.156 1 85.31 226 ASP B N 1
ATOM 4235 C CA . ASP B 1 226 ? 7.254 -6.344 -15.211 1 85.31 226 ASP B CA 1
ATOM 4236 C C . ASP B 1 226 ? 7.309 -7.027 -13.852 1 85.31 226 ASP B C 1
ATOM 4238 O O . ASP B 1 226 ? 7.582 -8.227 -13.758 1 85.31 226 ASP B O 1
ATOM 4242 N N . GLY B 1 227 ? 7.207 -6.336 -12.766 1 87.88 227 GLY B N 1
ATOM 4243 C CA . GLY B 1 227 ? 7.332 -6.809 -11.398 1 87.88 227 GLY B CA 1
ATOM 4244 C C . GLY B 1 227 ? 6.059 -7.438 -10.867 1 87.88 227 GLY B C 1
ATOM 4245 O O . GLY B 1 227 ? 5.664 -7.18 -9.727 1 87.88 227 GLY B O 1
ATOM 4246 N N . THR B 1 228 ? 5.453 -8.367 -11.695 1 93.31 228 THR B N 1
ATOM 4247 C CA . THR B 1 228 ? 4.184 -8.969 -11.281 1 93.31 228 THR B CA 1
ATOM 4248 C C . THR B 1 228 ? 4.398 -10.383 -10.75 1 93.31 228 THR B C 1
ATOM 4250 O O . THR B 1 228 ? 5.441 -10.992 -11 1 93.31 228 THR B O 1
ATOM 4253 N N . VAL B 1 229 ? 3.408 -10.867 -10.047 1 97 229 VAL B N 1
ATOM 4254 C CA . VAL B 1 229 ? 3.418 -12.242 -9.547 1 97 229 VAL B CA 1
ATOM 4255 C C . VAL B 1 229 ? 3.428 -13.219 -10.727 1 97 229 VAL B C 1
ATOM 4257 O O . VAL B 1 229 ? 4.188 -14.188 -10.727 1 97 229 VAL B O 1
ATOM 4260 N N . GLN B 1 230 ? 2.641 -12.953 -11.742 1 97.12 230 GLN B N 1
ATOM 4261 C CA . GLN B 1 230 ? 2.512 -13.828 -12.906 1 97.12 230 GLN B CA 1
ATOM 4262 C C . GLN B 1 230 ? 3.842 -13.953 -13.641 1 97.12 230 GLN B C 1
ATOM 4264 O O . GLN B 1 230 ? 4.207 -15.047 -14.078 1 97.12 230 GLN B O 1
ATOM 4269 N N . ARG B 1 231 ? 4.5 -12.859 -13.75 1 95.5 231 ARG B N 1
ATOM 4270 C CA . ARG B 1 231 ? 5.809 -12.898 -14.398 1 95.5 231 ARG B CA 1
ATOM 4271 C C . ARG B 1 231 ? 6.797 -13.727 -13.586 1 95.5 231 ARG B C 1
ATOM 4273 O O . ARG B 1 231 ? 7.582 -14.492 -14.156 1 95.5 231 ARG B O 1
ATOM 4280 N N . GLY B 1 232 ? 6.816 -13.539 -12.25 1 97.25 232 GLY B N 1
ATOM 4281 C CA . GLY B 1 232 ? 7.664 -14.367 -11.398 1 97.25 232 GLY B CA 1
ATOM 4282 C C . GLY B 1 232 ? 7.414 -15.852 -11.586 1 97.25 232 GLY B C 1
ATOM 4283 O O . GLY B 1 232 ? 8.359 -16.641 -11.656 1 97.25 232 GLY B O 1
ATOM 4284 N N . PHE B 1 233 ? 6.172 -16.203 -11.703 1 97.88 233 PHE B N 1
ATOM 4285 C CA . PHE B 1 233 ? 5.777 -17.594 -11.922 1 97.88 233 PHE B CA 1
ATOM 4286 C C . PHE B 1 233 ? 6.297 -18.094 -13.258 1 97.88 233 PHE B C 1
ATOM 4288 O O . PHE B 1 233 ? 6.969 -19.125 -13.32 1 97.88 233 PHE B O 1
ATOM 4295 N N . SER B 1 234 ? 6.039 -17.344 -14.344 1 96.75 234 SER B N 1
ATOM 4296 C CA . SER B 1 234 ? 6.375 -17.766 -15.695 1 96.75 234 SER B CA 1
ATOM 4297 C C . SER B 1 234 ? 7.887 -17.875 -15.883 1 96.75 234 SER B C 1
ATOM 4299 O O . SER B 1 234 ? 8.383 -18.844 -16.469 1 96.75 234 SER B O 1
ATOM 4301 N N . ASP B 1 235 ? 8.586 -16.875 -15.391 1 96.44 235 ASP B N 1
ATOM 4302 C CA . ASP B 1 235 ? 10.047 -16.891 -15.492 1 96.44 235 ASP B CA 1
ATOM 4303 C C . ASP B 1 235 ? 10.633 -18.094 -14.766 1 96.44 235 ASP B C 1
ATOM 4305 O O . ASP B 1 235 ? 11.57 -18.734 -15.258 1 96.44 235 ASP B O 1
ATOM 4309 N N . THR B 1 236 ? 10.125 -18.375 -13.633 1 97.81 236 THR B N 1
ATOM 4310 C CA . THR B 1 236 ? 10.625 -19.484 -12.828 1 97.81 236 THR B CA 1
ATOM 4311 C C . THR B 1 236 ? 10.312 -20.828 -13.492 1 97.81 236 THR B C 1
ATOM 4313 O O . THR B 1 236 ? 11.164 -21.719 -13.531 1 97.81 236 THR B O 1
ATOM 4316 N N . MET B 1 237 ? 9.117 -20.969 -14.047 1 97.25 237 MET B N 1
ATOM 4317 C CA . MET B 1 237 ? 8.781 -22.172 -14.789 1 97.25 237 MET B CA 1
ATOM 4318 C C . MET B 1 237 ? 9.75 -22.391 -15.945 1 97.25 237 MET B C 1
ATOM 4320 O O . MET B 1 237 ? 10.242 -23.5 -16.141 1 97.25 237 MET B O 1
ATOM 4324 N N . ARG B 1 238 ? 10.047 -21.359 -16.656 1 95.81 238 ARG B N 1
ATOM 4325 C CA . ARG B 1 238 ? 10.961 -21.438 -17.781 1 95.81 238 ARG B CA 1
ATOM 4326 C C . ARG B 1 238 ? 12.367 -21.844 -17.328 1 95.81 238 ARG B C 1
ATOM 4328 O O . ARG B 1 238 ? 13.047 -22.625 -18 1 95.81 238 ARG B O 1
ATOM 4335 N N . MET B 1 239 ? 12.75 -21.359 -16.188 1 96.31 239 MET B N 1
ATOM 4336 C CA . MET B 1 239 ? 14.109 -21.516 -15.688 1 96.31 239 MET B CA 1
ATOM 4337 C C . MET B 1 239 ? 14.312 -22.906 -15.102 1 96.31 239 MET B C 1
ATOM 4339 O O . MET B 1 239 ? 15.406 -23.469 -15.18 1 96.31 239 MET B O 1
ATOM 4343 N N . PHE B 1 240 ? 13.25 -23.547 -14.555 1 97.19 240 PHE B N 1
ATOM 4344 C CA . PHE B 1 240 ? 13.453 -24.734 -13.734 1 97.19 240 PHE B CA 1
ATOM 4345 C C . PHE B 1 240 ? 12.781 -25.953 -14.352 1 97.19 240 PHE B C 1
ATOM 4347 O O . PHE B 1 240 ? 13.195 -27.094 -14.117 1 97.19 240 PHE B O 1
ATOM 4354 N N . ALA B 1 241 ? 11.727 -25.734 -15.047 1 95.81 241 ALA B N 1
ATOM 4355 C CA . ALA B 1 241 ? 10.938 -26.859 -15.531 1 95.81 241 ALA B CA 1
ATOM 4356 C C . ALA B 1 241 ? 11.773 -27.766 -16.422 1 95.81 241 ALA B C 1
ATOM 4358 O O . ALA B 1 241 ? 12.367 -27.312 -17.406 1 95.81 241 ALA B O 1
ATOM 4359 N N . GLY B 1 242 ? 11.797 -29.016 -16.141 1 93.88 242 GLY B N 1
ATOM 4360 C CA . GLY B 1 242 ? 12.461 -30.031 -16.953 1 93.88 242 GLY B CA 1
ATOM 4361 C C . GLY B 1 242 ? 13.969 -29.969 -16.859 1 93.88 242 GLY B C 1
ATOM 4362 O O . GLY B 1 242 ? 14.672 -30.578 -17.672 1 93.88 242 GLY B O 1
ATOM 4363 N N . ARG B 1 243 ? 14.453 -29.219 -15.906 1 94.25 243 ARG B N 1
ATOM 4364 C CA . ARG B 1 243 ? 15.898 -29.047 -15.797 1 94.25 243 ARG B CA 1
ATOM 4365 C C . ARG B 1 243 ? 16.422 -29.641 -14.492 1 94.25 243 ARG B C 1
ATOM 4367 O O . ARG B 1 243 ? 15.742 -29.594 -13.469 1 94.25 243 ARG B O 1
ATOM 4374 N N . GLY B 1 244 ? 17.594 -30.141 -14.609 1 92.31 244 GLY B N 1
ATOM 4375 C CA . GLY B 1 244 ? 18.234 -30.734 -13.445 1 92.31 244 GLY B CA 1
ATOM 4376 C C . GLY B 1 244 ? 18.922 -29.719 -12.555 1 92.31 244 GLY B C 1
ATOM 4377 O O . GLY B 1 244 ? 18.969 -28.531 -12.875 1 92.31 244 GLY B O 1
ATOM 4378 N N . THR B 1 245 ? 19.484 -30.219 -11.445 1 91.69 245 THR B N 1
ATOM 4379 C CA . THR B 1 245 ? 20.094 -29.375 -10.422 1 91.69 245 THR B CA 1
ATOM 4380 C C . THR B 1 245 ? 21.328 -28.656 -10.977 1 91.69 245 THR B C 1
ATOM 4382 O O . THR B 1 245 ? 21.656 -27.547 -10.523 1 91.69 245 THR B O 1
ATOM 4385 N N . ASP B 1 246 ? 21.969 -29.188 -11.961 1 90.94 246 ASP B N 1
ATOM 4386 C CA . ASP B 1 246 ? 23.188 -28.609 -12.516 1 90.94 246 ASP B CA 1
ATOM 4387 C C . ASP B 1 246 ? 22.859 -27.516 -13.531 1 90.94 246 ASP B C 1
ATOM 4389 O O . ASP B 1 246 ? 23.734 -26.734 -13.906 1 90.94 246 ASP B O 1
ATOM 4393 N N . GLN B 1 247 ? 21.641 -27.406 -13.883 1 93.75 247 GLN B N 1
ATOM 4394 C CA . GLN B 1 247 ? 21.234 -26.469 -14.922 1 93.75 247 GLN B CA 1
ATOM 4395 C C . GLN B 1 247 ? 20.391 -25.344 -14.344 1 93.75 247 GLN B C 1
ATOM 4397 O O . GLN B 1 247 ? 19.906 -24.484 -15.086 1 93.75 247 GLN B O 1
ATOM 4402 N N . THR B 1 248 ? 20.188 -25.375 -13.062 1 96.44 248 THR B N 1
ATOM 4403 C CA . THR B 1 248 ? 19.328 -24.391 -12.422 1 96.44 248 THR B CA 1
ATOM 4404 C C . THR B 1 248 ? 20.062 -23.688 -11.289 1 96.44 248 THR B C 1
ATOM 4406 O O . THR B 1 248 ? 21.016 -24.234 -10.719 1 96.44 248 THR B O 1
ATOM 4409 N N . PRO B 1 249 ? 19.719 -22.438 -11.008 1 97.31 249 PRO B N 1
ATOM 4410 C CA . PRO B 1 249 ? 20.359 -21.734 -9.898 1 97.31 249 PRO B CA 1
ATOM 4411 C C . PRO B 1 249 ? 19.984 -22.297 -8.531 1 97.31 249 PRO B C 1
ATOM 4413 O O . PRO B 1 249 ? 18.906 -22.875 -8.383 1 97.31 249 PRO B O 1
ATOM 4416 N N . GLU B 1 250 ? 20.812 -22.094 -7.574 1 97.56 250 GLU B N 1
ATOM 4417 C CA . GLU B 1 250 ? 20.609 -22.547 -6.203 1 97.56 250 GLU B CA 1
ATOM 4418 C C . GLU B 1 250 ? 19.953 -21.469 -5.352 1 97.56 250 GLU B C 1
ATOM 4420 O O . GLU B 1 250 ? 19.578 -21.719 -4.203 1 97.56 250 GLU B O 1
ATOM 4425 N N . ALA B 1 251 ? 19.859 -20.25 -5.906 1 98.12 251 ALA B N 1
ATOM 4426 C CA . ALA B 1 251 ? 19.156 -19.156 -5.25 1 98.12 251 ALA B CA 1
ATOM 4427 C C . ALA B 1 251 ? 18.531 -18.219 -6.277 1 98.12 251 ALA B C 1
ATOM 4429 O O . ALA B 1 251 ? 19.047 -18.062 -7.387 1 98.12 251 ALA B O 1
ATOM 4430 N N . VAL B 1 252 ? 17.438 -17.656 -5.938 1 98.19 252 VAL B N 1
ATOM 4431 C CA . VAL B 1 252 ? 16.781 -16.641 -6.758 1 98.19 252 VAL B CA 1
ATOM 4432 C C . VAL B 1 252 ? 16.547 -15.383 -5.934 1 98.19 252 VAL B C 1
ATOM 4434 O O . VAL B 1 252 ? 15.883 -15.422 -4.891 1 98.19 252 VAL B O 1
ATOM 4437 N N . ILE B 1 253 ? 17.109 -14.312 -6.371 1 97.5 253 ILE B N 1
ATOM 4438 C CA . ILE B 1 253 ? 16.859 -13 -5.781 1 97.5 253 ILE B CA 1
ATOM 4439 C C . ILE B 1 253 ? 15.883 -12.227 -6.648 1 97.5 253 ILE B C 1
ATOM 4441 O O . ILE B 1 253 ? 16.062 -12.109 -7.863 1 97.5 253 ILE B O 1
ATOM 4445 N N . CYS B 1 254 ? 14.844 -11.75 -6.016 1 96.69 254 CYS B N 1
ATOM 4446 C CA . CYS B 1 254 ? 13.781 -11.047 -6.73 1 96.69 254 CYS B CA 1
ATOM 4447 C C . CYS B 1 254 ? 13.742 -9.578 -6.332 1 96.69 254 CYS B C 1
ATOM 4449 O O . CYS B 1 254 ? 13.914 -9.242 -5.16 1 96.69 254 CYS B O 1
ATOM 4451 N N . SER B 1 255 ? 13.422 -8.719 -7.297 1 92.44 255 SER B N 1
ATOM 4452 C CA . SER B 1 255 ? 13.391 -7.285 -7.055 1 92.44 255 SER B CA 1
ATOM 4453 C C . SER B 1 255 ? 12.195 -6.898 -6.188 1 92.44 255 SER B C 1
ATOM 4455 O O . SER B 1 255 ? 12.211 -5.855 -5.531 1 92.44 255 SER B O 1
ATOM 4457 N N . SER B 1 256 ? 11.172 -7.734 -6.164 1 92.12 256 SER B N 1
ATOM 4458 C CA . SER B 1 256 ? 9.969 -7.418 -5.406 1 92.12 256 SER B CA 1
ATOM 4459 C C . SER B 1 256 ? 9.375 -8.672 -4.758 1 92.12 256 SER B C 1
ATOM 4461 O O . SER B 1 256 ? 9.672 -9.789 -5.18 1 92.12 256 SER B O 1
ATOM 4463 N N . SER B 1 257 ? 8.547 -8.422 -3.791 1 94.31 257 SER B N 1
ATOM 4464 C CA . SER B 1 257 ? 7.871 -9.531 -3.125 1 94.31 257 SER B CA 1
ATOM 4465 C C . SER B 1 257 ? 6.879 -10.211 -4.062 1 94.31 257 SER B C 1
ATOM 4467 O O . SER B 1 257 ? 6.672 -11.422 -3.975 1 94.31 257 SER B O 1
ATOM 4469 N N . ASP B 1 258 ? 6.277 -9.422 -4.977 1 94.69 258 ASP B N 1
ATOM 4470 C CA . ASP B 1 258 ? 5.34 -10.008 -5.93 1 94.69 258 ASP B CA 1
ATOM 4471 C C . ASP B 1 258 ? 6.027 -11.055 -6.809 1 94.69 258 ASP B C 1
ATOM 4473 O O . ASP B 1 258 ? 5.551 -12.18 -6.926 1 94.69 258 ASP B O 1
ATOM 4477 N N . THR B 1 259 ? 7.125 -10.641 -7.344 1 96.31 259 THR B N 1
ATOM 4478 C CA . THR B 1 259 ? 7.879 -11.57 -8.172 1 96.31 259 THR B CA 1
ATOM 4479 C C . THR B 1 259 ? 8.312 -12.789 -7.363 1 96.31 259 THR B C 1
ATOM 4481 O O . THR B 1 259 ? 8.227 -13.922 -7.848 1 96.31 259 THR B O 1
ATOM 4484 N N . ALA B 1 260 ? 8.711 -12.562 -6.113 1 98.19 260 ALA B N 1
ATOM 4485 C CA . ALA B 1 260 ? 9.172 -13.648 -5.258 1 98.19 260 ALA B CA 1
ATOM 4486 C C . ALA B 1 260 ? 8.047 -14.625 -4.953 1 98.19 260 ALA B C 1
ATOM 4488 O O . ALA B 1 260 ? 8.266 -15.844 -4.891 1 98.19 260 ALA B O 1
ATOM 4489 N N . ILE B 1 261 ? 6.902 -14.117 -4.742 1 98.06 261 ILE B N 1
ATOM 4490 C CA . ILE B 1 261 ? 5.746 -14.969 -4.473 1 98.06 261 ILE B CA 1
ATOM 4491 C C . ILE B 1 261 ? 5.445 -15.828 -5.695 1 98.06 261 ILE B C 1
ATOM 4493 O O . ILE B 1 261 ? 5.148 -17.016 -5.566 1 98.06 261 ILE B O 1
ATOM 4497 N N . GLY B 1 262 ? 5.512 -15.219 -6.898 1 98.19 262 GLY B N 1
ATOM 4498 C CA . GLY B 1 262 ? 5.395 -16 -8.117 1 98.19 262 GLY B CA 1
ATOM 4499 C C . GLY B 1 262 ? 6.418 -17.109 -8.219 1 98.19 262 GLY B C 1
ATOM 4500 O O . GLY B 1 262 ? 6.094 -18.219 -8.641 1 98.19 262 GLY B O 1
ATOM 4501 N N . VAL B 1 263 ? 7.625 -16.828 -7.773 1 98.5 263 VAL B N 1
ATOM 4502 C CA . VAL B 1 263 ? 8.703 -17.812 -7.754 1 98.5 263 VAL B CA 1
ATOM 4503 C C . VAL B 1 263 ? 8.328 -18.969 -6.824 1 98.5 263 VAL B C 1
ATOM 4505 O O . VAL B 1 263 ? 8.461 -20.141 -7.195 1 98.5 263 VAL B O 1
ATOM 4508 N N . LEU B 1 264 ? 7.867 -18.688 -5.648 1 98.62 264 LEU B N 1
ATOM 4509 C CA . LEU B 1 264 ? 7.512 -19.703 -4.668 1 98.62 264 LEU B CA 1
ATOM 4510 C C . LEU B 1 264 ? 6.418 -20.625 -5.207 1 98.62 264 LEU B C 1
ATOM 4512 O O . LEU B 1 264 ? 6.48 -21.844 -5.031 1 98.62 264 LEU B O 1
ATOM 4516 N N . ILE B 1 265 ? 5.434 -20.047 -5.875 1 98.31 265 ILE B N 1
ATOM 4517 C CA . ILE B 1 265 ? 4.332 -20.828 -6.422 1 98.31 265 ILE B CA 1
ATOM 4518 C C . ILE B 1 265 ? 4.859 -21.781 -7.496 1 98.31 265 ILE B C 1
ATOM 4520 O O . ILE B 1 265 ? 4.523 -22.969 -7.5 1 98.31 265 ILE B O 1
ATOM 4524 N N . ALA B 1 266 ? 5.68 -21.281 -8.391 1 98.31 266 ALA B N 1
ATOM 4525 C CA . ALA B 1 266 ? 6.238 -22.078 -9.477 1 98.31 266 ALA B CA 1
ATOM 4526 C C . ALA B 1 266 ? 7.082 -23.234 -8.93 1 98.31 266 ALA B C 1
ATOM 4528 O O . ALA B 1 266 ? 6.945 -24.375 -9.367 1 98.31 266 ALA B O 1
ATOM 4529 N N . LEU B 1 267 ? 7.953 -22.922 -7.938 1 98.31 267 LEU B N 1
ATOM 4530 C CA . LEU B 1 267 ? 8.805 -23.953 -7.352 1 98.31 267 LEU B CA 1
ATOM 4531 C C . LEU B 1 267 ? 7.965 -25.016 -6.648 1 98.31 267 LEU B C 1
ATOM 4533 O O . LEU B 1 267 ? 8.289 -26.203 -6.699 1 98.31 267 LEU B O 1
ATOM 4537 N N . GLY B 1 268 ? 6.93 -24.578 -5.973 1 97.19 268 GLY B N 1
ATOM 4538 C CA . GLY B 1 268 ? 5.996 -25.516 -5.371 1 97.19 268 GLY B CA 1
ATOM 4539 C C . GLY B 1 268 ? 5.348 -26.453 -6.383 1 97.19 268 GLY B C 1
ATOM 4540 O O . GLY B 1 268 ? 5.246 -27.656 -6.152 1 97.19 268 GLY B O 1
ATOM 4541 N N . GLN B 1 269 ? 4.941 -25.875 -7.492 1 95.44 269 GLN B N 1
ATOM 4542 C CA . GLN B 1 269 ? 4.316 -26.641 -8.57 1 95.44 269 GLN B CA 1
ATOM 4543 C C . GLN B 1 269 ? 5.281 -27.688 -9.133 1 95.44 269 GLN B C 1
ATOM 4545 O O . GLN B 1 269 ? 4.863 -28.766 -9.547 1 95.44 269 GLN B O 1
ATOM 4550 N N . LEU B 1 270 ? 6.551 -27.359 -9.133 1 96.75 270 LEU B N 1
ATOM 4551 C CA . LEU B 1 270 ? 7.582 -28.234 -9.672 1 96.75 270 LEU B CA 1
ATOM 4552 C C . LEU B 1 270 ? 8.109 -29.172 -8.586 1 96.75 270 LEU B C 1
ATOM 4554 O O . LEU B 1 270 ? 9.039 -29.953 -8.828 1 96.75 270 LEU B O 1
ATOM 4558 N N . SER B 1 271 ? 7.562 -29.031 -7.375 1 96.88 271 SER B N 1
ATOM 4559 C CA . SER B 1 271 ? 7.961 -29.844 -6.223 1 96.88 271 SER B CA 1
ATOM 4560 C C . SER B 1 271 ? 9.438 -29.641 -5.887 1 96.88 271 SER B C 1
ATOM 4562 O O . SER B 1 271 ? 10.141 -30.594 -5.562 1 96.88 271 SER B O 1
ATOM 4564 N N . ILE B 1 272 ? 9.898 -28.484 -6.082 1 97.75 272 ILE B N 1
ATOM 4565 C CA . ILE B 1 272 ? 11.258 -28.125 -5.715 1 97.75 272 ILE B CA 1
ATOM 4566 C C . ILE B 1 272 ? 11.273 -27.531 -4.305 1 97.75 272 ILE B C 1
ATOM 4568 O O . ILE B 1 272 ? 10.555 -26.578 -4.016 1 97.75 272 ILE B O 1
ATOM 4572 N N . ASN B 1 273 ? 12.117 -27.984 -3.512 1 97.38 273 ASN B N 1
ATOM 4573 C CA . ASN B 1 273 ? 12.125 -27.641 -2.098 1 97.38 273 ASN B CA 1
ATOM 4574 C C . ASN B 1 273 ? 12.781 -26.281 -1.869 1 97.38 273 ASN B C 1
ATOM 4576 O O . ASN B 1 273 ? 13.867 -26.016 -2.379 1 97.38 273 ASN B O 1
ATOM 4580 N N . VAL B 1 274 ? 12.156 -25.375 -1.187 1 98.19 274 VAL B N 1
ATOM 4581 C CA . VAL B 1 274 ? 12.672 -24.109 -0.677 1 98.19 274 VAL B CA 1
ATOM 4582 C C . VAL B 1 274 ? 12.742 -24.156 0.848 1 98.19 274 VAL B C 1
ATOM 4584 O O . VAL B 1 274 ? 11.734 -24.391 1.519 1 98.19 274 VAL B O 1
ATOM 4587 N N . PRO B 1 275 ? 13.828 -23.953 1.421 1 97.38 275 PRO B N 1
ATOM 4588 C CA . PRO B 1 275 ? 15.07 -23.422 0.861 1 97.38 275 PRO B CA 1
ATOM 4589 C C . PRO B 1 275 ? 16.078 -24.516 0.489 1 97.38 275 PRO B C 1
ATOM 4591 O O . PRO B 1 275 ? 17.188 -24.219 0.054 1 97.38 275 PRO B O 1
ATOM 4594 N N . GLY B 1 276 ? 15.781 -25.797 0.665 1 96.25 276 GLY B N 1
ATOM 4595 C CA . GLY B 1 276 ? 16.734 -26.891 0.55 1 96.25 276 GLY B CA 1
ATOM 4596 C C . GLY B 1 276 ? 17.422 -26.938 -0.797 1 96.25 276 GLY B C 1
ATOM 4597 O O . GLY B 1 276 ? 18.656 -27 -0.865 1 96.25 276 GLY B O 1
ATOM 4598 N N . ARG B 1 277 ? 16.703 -26.922 -1.839 1 96.81 277 ARG B N 1
ATOM 4599 C CA . ARG B 1 277 ? 17.266 -26.969 -3.188 1 96.81 277 ARG B CA 1
ATOM 4600 C C . ARG B 1 277 ? 17.5 -25.562 -3.738 1 96.81 277 ARG B C 1
ATOM 4602 O O . ARG B 1 277 ? 18.531 -25.312 -4.352 1 96.81 277 ARG B O 1
ATOM 4609 N N . VAL B 1 278 ? 16.547 -24.719 -3.523 1 98.12 278 VAL B N 1
ATOM 4610 C CA . VAL B 1 278 ? 16.641 -23.359 -4.039 1 98.12 278 VAL B CA 1
ATOM 4611 C C . VAL B 1 278 ? 16.281 -22.359 -2.947 1 98.12 278 VAL B C 1
ATOM 4613 O O . VAL B 1 278 ? 15.219 -22.484 -2.32 1 98.12 278 VAL B O 1
ATOM 4616 N N . GLN B 1 279 ? 17.141 -21.391 -2.682 1 98.56 279 GLN B N 1
ATOM 4617 C CA . GLN B 1 279 ? 16.844 -20.281 -1.775 1 98.56 279 GLN B CA 1
ATOM 4618 C C . GLN B 1 279 ? 16.188 -19.125 -2.52 1 98.56 279 GLN B C 1
ATOM 4620 O O . GLN B 1 279 ? 16.5 -18.875 -3.689 1 98.56 279 GLN B O 1
ATOM 4625 N N . VAL B 1 280 ? 15.25 -18.422 -1.837 1 98.75 280 VAL B N 1
ATOM 4626 C CA . VAL B 1 280 ? 14.555 -17.312 -2.467 1 98.75 280 VAL B CA 1
ATOM 4627 C C . VAL B 1 280 ? 14.617 -16.078 -1.56 1 98.75 280 VAL B C 1
ATOM 4629 O O . VAL B 1 280 ? 14.352 -16.172 -0.36 1 98.75 280 VAL B O 1
ATOM 4632 N N . VAL B 1 281 ? 15 -14.922 -2.135 1 98.56 281 VAL B N 1
ATOM 4633 C CA . VAL B 1 281 ? 15.094 -13.672 -1.392 1 98.56 281 VAL B CA 1
ATOM 4634 C C . VAL B 1 281 ? 14.367 -12.562 -2.152 1 98.56 281 VAL B C 1
ATOM 4636 O O . VAL B 1 281 ? 14.508 -12.445 -3.371 1 98.56 281 VAL B O 1
ATOM 4639 N N . SER B 1 282 ? 13.547 -11.82 -1.442 1 97.75 282 SER B N 1
ATOM 4640 C CA . SER B 1 282 ? 12.945 -10.609 -1.99 1 97.75 282 SER B CA 1
ATOM 4641 C C . SER B 1 282 ? 13.711 -9.367 -1.546 1 97.75 282 SER B C 1
ATOM 4643 O O . SER B 1 282 ? 13.984 -9.188 -0.357 1 97.75 282 SER B O 1
ATOM 4645 N N . LEU B 1 283 ? 14 -8.492 -2.496 1 95.19 283 LEU B N 1
ATOM 4646 C CA . LEU B 1 283 ? 14.719 -7.266 -2.168 1 95.19 283 LEU B CA 1
ATOM 46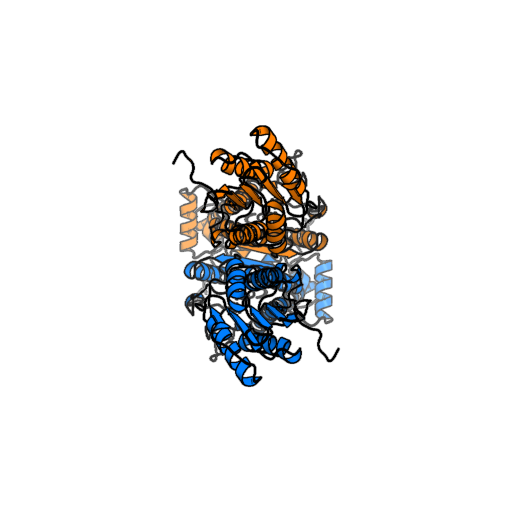47 C C . LEU B 1 283 ? 13.789 -6.254 -1.504 1 95.19 283 LEU B C 1
ATOM 4649 O O . LEU B 1 283 ? 14.242 -5.195 -1.052 1 95.19 283 LEU B O 1
ATOM 4653 N N . GLN B 1 284 ? 12.57 -6.566 -1.411 1 92.88 284 GLN B N 1
ATOM 4654 C CA . GLN B 1 284 ? 11.602 -5.742 -0.703 1 92.88 284 GLN B CA 1
ATOM 4655 C C . GLN B 1 284 ? 10.891 -6.547 0.383 1 92.88 284 GLN B C 1
ATOM 4657 O O . GLN B 1 284 ? 10.633 -7.738 0.211 1 92.88 284 GLN B O 1
ATOM 4662 N N . ASP B 1 285 ? 10.609 -5.832 1.448 1 94.38 285 ASP B N 1
ATOM 4663 C CA . ASP B 1 285 ? 9.906 -6.469 2.557 1 94.38 285 ASP B CA 1
ATOM 4664 C C . ASP B 1 285 ? 8.508 -5.871 2.73 1 94.38 285 ASP B C 1
ATOM 4666 O O . ASP B 1 285 ? 8.32 -4.66 2.592 1 94.38 285 ASP B O 1
ATOM 4670 N N . ASN B 1 286 ? 7.555 -6.672 2.932 1 90.56 286 ASN B N 1
ATOM 4671 C CA . ASN B 1 286 ? 6.188 -6.293 3.273 1 90.56 286 ASN B CA 1
ATOM 4672 C C . ASN B 1 286 ? 5.434 -7.441 3.934 1 90.56 286 ASN B C 1
ATOM 4674 O O . ASN B 1 286 ? 6.02 -8.484 4.227 1 90.56 286 ASN B O 1
ATOM 4678 N N . GLU B 1 287 ? 4.207 -7.195 4.184 1 89.38 287 GLU B N 1
ATOM 4679 C CA . GLU B 1 287 ? 3.402 -8.195 4.875 1 89.38 287 GLU B CA 1
ATOM 4680 C C . GLU B 1 287 ? 3.225 -9.453 4.02 1 89.38 287 GLU B C 1
ATOM 4682 O O . GLU B 1 287 ? 3.174 -10.562 4.547 1 89.38 287 GLU B O 1
ATOM 4687 N N . ALA B 1 288 ? 3.074 -9.297 2.746 1 91.5 288 ALA B N 1
ATOM 4688 C CA . ALA B 1 288 ? 2.92 -10.43 1.837 1 91.5 288 ALA B CA 1
ATOM 4689 C C . ALA B 1 288 ? 4.137 -11.352 1.898 1 91.5 288 ALA B C 1
ATOM 4691 O O . ALA B 1 288 ? 3.994 -12.578 1.868 1 91.5 288 ALA B O 1
ATOM 4692 N N . ALA B 1 289 ? 5.281 -10.758 2.025 1 95.25 289 ALA B N 1
ATOM 4693 C CA . ALA B 1 289 ? 6.504 -11.547 2.156 1 95.25 289 ALA B CA 1
ATOM 4694 C C . ALA B 1 289 ? 6.492 -12.367 3.443 1 95.25 289 ALA B C 1
ATOM 4696 O O . ALA B 1 289 ? 6.809 -13.555 3.43 1 95.25 289 ALA B O 1
ATOM 4697 N N . ALA B 1 290 ? 6.055 -11.758 4.496 1 94.62 290 ALA B N 1
ATOM 4698 C CA . ALA B 1 290 ? 6.047 -12.391 5.812 1 94.62 290 ALA B CA 1
ATOM 4699 C C . ALA B 1 290 ? 4.992 -13.492 5.887 1 94.62 290 ALA B C 1
ATOM 4701 O O . ALA B 1 290 ? 5.145 -14.453 6.641 1 94.62 290 ALA B O 1
ATOM 4702 N N . SER B 1 291 ? 4.004 -13.383 5.059 1 93.12 291 SER B N 1
ATOM 4703 C CA . SER B 1 291 ? 2.871 -14.305 5.16 1 93.12 291 SER B CA 1
ATOM 4704 C C . SER B 1 291 ? 2.934 -15.383 4.086 1 93.12 291 SER B C 1
ATOM 4706 O O . SER B 1 291 ? 2.057 -16.25 4.012 1 93.12 291 SER B O 1
ATOM 4708 N N . SER B 1 292 ? 3.932 -15.328 3.289 1 96.56 292 SER B N 1
ATOM 4709 C CA . SER B 1 292 ? 4.074 -16.328 2.24 1 96.56 292 SER B CA 1
ATOM 4710 C C . SER B 1 292 ? 4.469 -17.688 2.82 1 96.56 292 SER B C 1
ATOM 4712 O O . SER B 1 292 ? 4.82 -17.781 3.998 1 96.56 292 SER B O 1
ATOM 4714 N N . THR B 1 293 ? 4.34 -18.766 1.953 1 95.38 293 THR B N 1
ATOM 4715 C CA . THR B 1 293 ? 4.766 -20.109 2.318 1 95.38 293 THR B CA 1
ATOM 4716 C C . THR B 1 293 ? 5.723 -20.672 1.274 1 95.38 293 THR B C 1
ATOM 4718 O O . THR B 1 293 ? 5.32 -20.969 0.148 1 95.38 293 THR B O 1
ATOM 4721 N N . PRO B 1 294 ? 6.859 -20.969 1.762 1 97.62 294 PRO B N 1
ATOM 4722 C CA . PRO B 1 294 ? 7.484 -20.531 3.018 1 97.62 294 PRO B CA 1
ATOM 4723 C C . PRO B 1 294 ? 7.562 -19.016 3.15 1 97.62 294 PRO B C 1
ATOM 4725 O O . PRO B 1 294 ? 7.5 -18.297 2.148 1 97.62 294 PRO B O 1
ATOM 4728 N N . ALA B 1 295 ? 7.719 -18.531 4.379 1 98.06 295 ALA B N 1
ATOM 4729 C CA . ALA B 1 295 ? 7.895 -17.109 4.594 1 98.06 295 ALA B CA 1
ATOM 4730 C C . ALA B 1 295 ? 9.18 -16.594 3.943 1 98.06 295 ALA B C 1
ATOM 4732 O O . ALA B 1 295 ? 10.25 -17.188 4.129 1 98.06 295 ALA B O 1
ATOM 4733 N N . LEU B 1 296 ? 9.055 -15.555 3.248 1 98.31 296 LEU B N 1
ATOM 4734 C CA . LEU B 1 296 ? 10.133 -15.078 2.395 1 98.31 296 LEU B CA 1
ATOM 4735 C C . LEU B 1 296 ? 11.172 -14.32 3.211 1 98.31 296 LEU B C 1
ATOM 4737 O O . LEU B 1 296 ? 10.836 -13.406 3.965 1 98.31 296 LEU B O 1
ATOM 4741 N N . THR B 1 297 ? 12.406 -14.742 3.088 1 98.5 297 THR B N 1
ATOM 4742 C CA . THR B 1 297 ? 13.5 -13.852 3.451 1 98.5 297 THR B CA 1
ATOM 4743 C C . THR B 1 297 ? 13.484 -12.586 2.592 1 98.5 297 THR B C 1
ATOM 4745 O O . THR B 1 297 ? 13.305 -12.664 1.373 1 98.5 297 THR B O 1
ATOM 4748 N N . SER B 1 298 ? 13.625 -11.43 3.24 1 97.94 298 SER B N 1
ATOM 4749 C CA . SER B 1 298 ? 13.461 -10.18 2.51 1 97.94 298 SER B CA 1
ATOM 4750 C C . SER B 1 298 ? 14.398 -9.102 3.043 1 97.94 298 SER B C 1
ATOM 4752 O O . SER B 1 298 ? 15.016 -9.273 4.094 1 97.94 298 SER B O 1
ATOM 4754 N N . MET B 1 299 ? 14.602 -8.109 2.186 1 97.5 299 MET B N 1
ATOM 4755 C CA . MET B 1 299 ? 15.383 -6.93 2.555 1 97.5 299 MET B CA 1
ATOM 4756 C C . MET B 1 299 ? 14.461 -5.777 2.959 1 97.5 299 MET B C 1
ATOM 4758 O O . MET B 1 299 ? 13.719 -5.254 2.131 1 97.5 299 MET B O 1
ATOM 4762 N N . ARG B 1 300 ? 14.508 -5.359 4.195 1 96.69 300 ARG B N 1
ATOM 4763 C CA . ARG B 1 300 ? 13.609 -4.328 4.711 1 96.69 300 ARG B CA 1
ATOM 4764 C C . ARG B 1 300 ? 14.289 -2.961 4.699 1 96.69 300 ARG B C 1
ATOM 4766 O O . ARG B 1 300 ? 15.406 -2.814 5.195 1 96.69 300 ARG B O 1
ATOM 4773 N N . ALA B 1 301 ? 13.625 -1.959 4.062 1 95.38 301 ALA B N 1
ATOM 4774 C CA . ALA B 1 301 ? 14.117 -0.586 4.156 1 95.38 301 ALA B CA 1
ATOM 4775 C C . ALA B 1 301 ? 13.945 -0.036 5.57 1 95.38 301 ALA B C 1
ATOM 4777 O O . ALA B 1 301 ? 12.867 -0.149 6.16 1 95.38 301 ALA B O 1
ATOM 4778 N N . PRO B 1 302 ? 14.961 0.535 6.164 1 96.62 302 PRO B N 1
ATOM 4779 C CA . PRO B 1 302 ? 14.852 1.094 7.512 1 96.62 302 PRO B CA 1
ATOM 4780 C C . PRO B 1 302 ? 14.219 2.482 7.523 1 96.62 302 PRO B C 1
ATOM 4782 O O . PRO B 1 302 ? 14.852 3.451 7.953 1 96.62 302 PRO B O 1
ATOM 4785 N N . LEU B 1 303 ? 12.984 2.568 7.203 1 95.75 303 LEU B N 1
ATOM 4786 C CA . LEU B 1 303 ? 12.289 3.832 6.98 1 95.75 303 LEU B CA 1
ATOM 4787 C C . LEU B 1 303 ? 12.141 4.609 8.281 1 95.75 303 LEU B C 1
ATOM 4789 O O . LEU B 1 303 ? 12.164 5.844 8.281 1 95.75 303 LEU B O 1
ATOM 4793 N N . GLN B 1 304 ? 11.977 3.934 9.383 1 95.25 304 GLN B N 1
ATOM 4794 C CA . GLN B 1 304 ? 11.891 4.621 10.672 1 95.25 304 GLN B CA 1
ATOM 4795 C C . GLN B 1 304 ? 13.18 5.375 10.984 1 95.25 304 GLN B C 1
ATOM 4797 O O . GLN B 1 304 ? 13.148 6.531 11.398 1 95.25 304 GLN B O 1
ATOM 4802 N N . GLU B 1 305 ? 14.273 4.695 10.75 1 97 305 GLU B N 1
ATOM 4803 C CA . GLU B 1 305 ? 15.578 5.324 10.953 1 97 305 GLU B CA 1
ATOM 4804 C C . GLU B 1 305 ? 15.789 6.48 9.984 1 97 305 GLU B C 1
ATOM 4806 O O . GLU B 1 305 ? 16.328 7.523 10.359 1 97 305 GLU B O 1
ATOM 4811 N N . MET B 1 306 ? 15.391 6.234 8.805 1 97 306 MET B N 1
ATOM 4812 C CA . MET B 1 306 ? 15.539 7.258 7.777 1 97 306 MET B CA 1
ATOM 4813 C C . MET B 1 306 ? 14.703 8.492 8.102 1 97 306 MET B C 1
ATOM 4815 O O . MET B 1 306 ? 15.164 9.625 7.934 1 97 306 MET B O 1
ATOM 4819 N N . ALA B 1 307 ? 13.492 8.258 8.562 1 97.19 307 ALA B N 1
ATOM 4820 C CA . ALA B 1 307 ? 12.633 9.367 8.969 1 97.19 307 ALA B CA 1
ATOM 4821 C C . ALA B 1 307 ? 13.227 10.125 10.156 1 97.19 307 ALA B C 1
ATOM 4823 O O . ALA B 1 307 ? 13.242 11.359 10.164 1 97.19 307 ALA B O 1
ATOM 4824 N N . ALA B 1 308 ? 13.672 9.414 11.109 1 96.88 308 ALA B N 1
ATOM 4825 C CA . ALA B 1 308 ? 14.32 10.031 12.273 1 96.88 308 ALA B CA 1
ATOM 4826 C C . ALA B 1 308 ? 15.523 10.859 11.852 1 96.88 308 ALA B C 1
ATOM 4828 O O . ALA B 1 308 ? 15.727 11.969 12.352 1 96.88 308 ALA B O 1
ATOM 4829 N N . GLU B 1 309 ? 16.328 10.258 10.938 1 96.62 309 GLU B N 1
ATOM 4830 C CA . GLU B 1 309 ? 17.484 10.977 10.43 1 96.62 309 GLU B CA 1
ATOM 4831 C C . GLU B 1 309 ? 17.062 12.266 9.719 1 96.62 309 GLU B C 1
ATOM 4833 O O . GLU B 1 309 ? 17.734 13.289 9.836 1 96.62 309 GLU B O 1
ATOM 4838 N N . SER B 1 310 ? 16.031 12.227 8.945 1 95.88 310 SER B N 1
ATOM 4839 C CA . SER B 1 310 ? 15.516 13.406 8.258 1 95.88 310 SER B CA 1
ATOM 4840 C C . SER B 1 310 ? 15.148 14.508 9.25 1 95.88 310 SER B C 1
ATOM 4842 O O . SER B 1 310 ? 15.477 15.68 9.039 1 95.88 310 SER B O 1
ATOM 4844 N N . LEU B 1 311 ? 14.484 14.188 10.352 1 95.38 311 LEU B N 1
ATOM 4845 C CA . LEU B 1 311 ? 14.109 15.164 11.375 1 95.38 311 LEU B CA 1
ATOM 4846 C C . LEU B 1 311 ? 15.352 15.727 12.062 1 95.38 311 LEU B C 1
ATOM 4848 O O . LEU B 1 311 ? 15.391 16.906 12.406 1 95.38 311 LEU B O 1
ATOM 4852 N N . ARG B 1 312 ? 16.328 14.859 12.281 1 94.75 312 ARG B N 1
ATOM 4853 C CA . ARG B 1 312 ? 17.578 15.312 12.875 1 94.75 312 ARG B CA 1
ATOM 4854 C C . ARG B 1 312 ? 18.25 16.359 11.992 1 94.75 312 ARG B C 1
ATOM 4856 O O . ARG B 1 312 ? 18.75 17.375 12.484 1 94.75 312 ARG B O 1
ATOM 4863 N N . LEU B 1 313 ? 18.266 16.094 10.703 1 92.19 313 LEU B N 1
ATOM 4864 C CA . LEU B 1 313 ? 18.859 17.031 9.758 1 92.19 313 LEU B CA 1
ATOM 4865 C C . LEU B 1 313 ? 18.109 18.359 9.766 1 92.19 313 LEU B C 1
ATOM 4867 O O . LEU B 1 313 ? 18.719 19.422 9.664 1 92.19 313 LEU B O 1
ATOM 4871 N N . ILE B 1 314 ? 16.797 18.312 9.844 1 91 314 ILE B N 1
ATOM 4872 C CA . ILE B 1 314 ? 15.984 19.516 9.914 1 91 314 ILE B CA 1
ATOM 4873 C C . ILE B 1 314 ? 16.328 20.297 11.172 1 91 314 ILE B C 1
ATOM 4875 O O . ILE B 1 314 ? 16.531 21.516 11.117 1 91 314 ILE B O 1
ATOM 4879 N N . ALA B 1 315 ? 16.438 19.625 12.297 1 89.56 315 ALA B N 1
ATOM 4880 C CA . ALA B 1 315 ? 16.766 20.266 13.562 1 89.56 315 ALA B CA 1
ATOM 4881 C C . ALA B 1 315 ? 18.141 20.922 13.5 1 89.56 315 ALA B C 1
ATOM 4883 O O . ALA B 1 315 ? 18.312 22.047 13.984 1 89.56 315 ALA B O 1
ATOM 4884 N N . ASN B 1 316 ? 19.062 20.188 12.914 1 87.19 316 ASN B N 1
ATOM 4885 C CA . ASN B 1 316 ? 20.422 20.719 12.766 1 87.19 316 ASN B CA 1
ATOM 4886 C C . ASN B 1 316 ? 20.438 21.953 11.867 1 87.19 316 ASN B C 1
ATOM 4888 O O . ASN B 1 316 ? 21.156 22.922 12.148 1 87.19 316 ASN B O 1
ATOM 4892 N N . ALA B 1 317 ? 19.672 21.891 10.805 1 83.12 317 ALA B N 1
ATOM 4893 C CA . ALA B 1 317 ? 19.609 23.016 9.883 1 83.12 317 ALA B CA 1
ATOM 4894 C C . ALA B 1 317 ? 18.984 24.234 10.547 1 83.12 317 ALA B C 1
ATOM 4896 O O . ALA B 1 317 ? 19.406 25.375 10.289 1 83.12 317 ALA B O 1
ATOM 4897 N N . GLN B 1 318 ? 18.031 24.062 11.383 1 79.06 318 GLN B N 1
ATOM 4898 C CA . GLN B 1 318 ? 17.359 25.156 12.102 1 79.06 318 GLN B CA 1
ATOM 4899 C C . GLN B 1 318 ? 18.297 25.797 13.117 1 79.06 318 GLN B C 1
ATOM 4901 O O . GLN B 1 318 ? 18.297 27.016 13.297 1 79.06 318 GLN B O 1
ATOM 4906 N N . ALA B 1 319 ? 18.984 24.938 13.844 1 76.31 319 ALA B N 1
ATOM 4907 C CA . ALA B 1 319 ? 19.891 25.406 14.883 1 76.31 319 ALA B CA 1
ATOM 4908 C C . ALA B 1 319 ? 21.047 26.219 14.281 1 76.31 319 ALA B C 1
ATOM 4910 O O . ALA B 1 319 ? 21.5 27.188 14.875 1 76.31 319 ALA B O 1
ATOM 4911 N N . ASN B 1 320 ? 21.578 25.656 13.297 1 67 320 ASN B N 1
ATOM 4912 C CA . ASN B 1 320 ? 22.734 26.297 12.695 1 67 320 ASN B CA 1
ATOM 4913 C C . ASN B 1 320 ? 22.328 27.5 11.844 1 67 320 ASN B C 1
ATOM 4915 O O . ASN B 1 320 ? 23.172 28.281 11.406 1 67 320 ASN B O 1
ATOM 4919 N N . GLY B 1 321 ? 21.078 28.031 12.062 1 56.19 321 GLY B N 1
ATOM 4920 C CA . GLY B 1 321 ? 20.641 29.094 11.172 1 56.19 321 GLY B CA 1
ATOM 4921 C C . GLY B 1 321 ? 20.734 28.719 9.703 1 56.19 321 GLY B C 1
ATOM 4922 O O . GLY B 1 321 ? 21.484 27.812 9.336 1 56.19 321 GLY B O 1
ATOM 4923 N N . SER B 1 322 ? 19.594 28.672 8.93 1 47.09 322 SER B N 1
ATOM 4924 C CA . SER B 1 322 ? 19.812 28.438 7.504 1 47.09 322 SER B CA 1
ATOM 4925 C C . SER B 1 322 ? 21.047 29.188 7 1 47.09 322 SER B C 1
ATOM 4927 O O . SER B 1 322 ? 21 30.406 6.824 1 47.09 322 SER B O 1
ATOM 4929 N N . ASP B 1 323 ? 22.031 29.234 7.758 1 39.31 323 ASP B N 1
ATOM 4930 C CA . ASP B 1 323 ? 23.141 30 7.207 1 39.31 323 ASP B CA 1
ATOM 4931 C C . ASP B 1 323 ? 23.109 30 5.68 1 39.31 323 ASP B C 1
ATOM 4933 O O . ASP B 1 323 ? 23.703 29.125 5.039 1 39.31 323 ASP B O 1
ATOM 4937 N N . THR B 1 324 ? 22.062 30.234 5.188 1 40.41 324 THR B N 1
ATOM 4938 C CA . THR B 1 324 ? 22.016 30.562 3.768 1 40.41 324 THR B CA 1
ATOM 4939 C C . THR B 1 324 ? 23.125 31.547 3.41 1 40.41 324 THR B C 1
ATOM 4941 O O . THR B 1 324 ? 23.297 31.906 2.242 1 40.41 324 THR B O 1
ATOM 4944 N N . GLU B 1 325 ? 23.406 32.562 4.285 1 36.94 325 GLU B N 1
ATOM 4945 C CA . GLU B 1 325 ? 24.375 33.5 3.721 1 36.94 325 GLU B CA 1
ATOM 4946 C C . GLU B 1 325 ? 25.547 32.75 3.078 1 36.94 325 GLU B C 1
ATOM 4948 O O . GLU B 1 325 ? 26.156 33.25 2.127 1 36.94 325 GLU B O 1
ATOM 4953 N N . MET B 1 326 ? 26.484 32.312 4.047 1 36.66 326 MET B N 1
ATOM 4954 C CA . MET B 1 326 ? 27.797 32 3.484 1 36.66 326 MET B CA 1
ATOM 4955 C C . MET B 1 326 ? 27.703 30.875 2.453 1 36.66 326 MET B C 1
ATOM 4957 O O . MET B 1 326 ? 26.656 30.219 2.336 1 36.66 326 MET B O 1
ATOM 4961 N N . GLY B 1 327 ? 28.844 29.984 2.328 1 37.97 327 GLY B N 1
ATOM 4962 C CA . GLY B 1 327 ? 29.297 29.062 1.306 1 37.97 327 GLY B CA 1
ATOM 4963 C C . GLY B 1 327 ? 28.344 27.906 1.053 1 37.97 327 GLY B C 1
ATOM 4964 O O . GLY B 1 327 ? 27.391 27.719 1.807 1 37.97 327 GLY B O 1
ATOM 4965 N N . THR B 1 328 ? 28.406 27.172 -0.152 1 46.38 328 THR B N 1
ATOM 4966 C CA . THR B 1 328 ? 27.969 25.984 -0.881 1 46.38 328 THR B CA 1
ATOM 4967 C C . THR B 1 328 ? 27.703 24.828 0.077 1 46.38 328 THR B C 1
ATOM 4969 O O . THR B 1 328 ? 28.609 24.031 0.355 1 46.38 328 THR B O 1
ATOM 4972 N N . ARG B 1 329 ? 27.047 25.172 1.143 1 52.5 329 ARG B N 1
ATOM 4973 C CA . ARG B 1 329 ? 26.938 23.953 1.931 1 52.5 329 ARG B CA 1
ATOM 4974 C C . ARG B 1 329 ? 26.438 22.781 1.078 1 52.5 329 ARG B C 1
ATOM 4976 O O . ARG B 1 329 ? 25.453 22.938 0.345 1 52.5 329 ARG B O 1
ATOM 4983 N N . LEU B 1 330 ? 27.219 21.969 0.789 1 60.22 330 LEU B N 1
ATOM 4984 C CA . LEU B 1 330 ? 26.891 20.734 0.077 1 60.22 330 LEU B CA 1
ATOM 4985 C C . LEU B 1 330 ? 25.891 19.906 0.855 1 60.22 330 LEU B C 1
ATOM 4987 O O . LEU B 1 330 ? 25.984 19.781 2.078 1 60.22 330 LEU B O 1
ATOM 4991 N N . GLY B 1 331 ? 24.719 19.781 0.356 1 75.19 331 GLY B N 1
ATOM 4992 C CA . GLY B 1 331 ? 23.734 18.875 0.932 1 75.19 331 GLY B CA 1
ATOM 4993 C C . GLY B 1 331 ? 24.359 17.594 1.469 1 75.19 331 GLY B C 1
ATOM 4994 O O . GLY B 1 331 ? 25.297 17.062 0.88 1 75.19 331 GLY B O 1
ATOM 4995 N N . ARG B 1 332 ? 24.047 17.281 2.738 1 83 332 ARG B N 1
ATOM 4996 C CA . ARG B 1 332 ? 24.484 16.016 3.328 1 83 332 ARG B CA 1
ATOM 4997 C C . ARG B 1 332 ? 23.703 14.844 2.736 1 83 332 ARG B C 1
ATOM 4999 O O . ARG B 1 332 ? 22.484 14.93 2.557 1 83 332 ARG B O 1
ATOM 5006 N N . HIS B 1 333 ? 24.484 13.875 2.334 1 86.75 333 HIS B N 1
ATOM 5007 C CA . HIS B 1 333 ? 23.875 12.648 1.825 1 86.75 333 HIS B CA 1
ATOM 5008 C C . HIS B 1 333 ? 24.078 11.492 2.799 1 86.75 333 HIS B C 1
ATOM 5010 O O . HIS B 1 333 ? 25.203 11.117 3.102 1 86.75 333 HIS B O 1
ATOM 5016 N N . VAL B 1 334 ? 23 11.047 3.344 1 91.88 334 VAL B N 1
ATOM 5017 C CA . VAL B 1 334 ? 23.062 9.914 4.262 1 91.88 334 VAL B CA 1
ATOM 5018 C C . VAL B 1 334 ? 22.391 8.695 3.629 1 91.88 334 VAL B C 1
ATOM 5020 O O . VAL B 1 334 ? 21.234 8.773 3.199 1 91.88 334 VAL B O 1
ATOM 5023 N N . MET B 1 335 ? 23.062 7.617 3.547 1 91.94 335 MET B N 1
ATOM 5024 C CA . MET B 1 335 ? 22.531 6.402 2.932 1 91.94 335 MET B CA 1
ATOM 5025 C C . MET B 1 335 ? 22.406 5.281 3.955 1 91.94 335 MET B C 1
ATOM 5027 O O . MET B 1 335 ? 23.281 5.121 4.812 1 91.94 335 MET B O 1
ATOM 5031 N N . PHE B 1 336 ? 21.344 4.547 3.865 1 94.62 336 PHE B N 1
ATOM 5032 C CA . PHE B 1 336 ? 21.078 3.406 4.738 1 94.62 336 PHE B CA 1
ATOM 5033 C C . PHE B 1 336 ? 20.953 2.119 3.926 1 94.62 336 PHE B C 1
ATOM 5035 O O . PHE B 1 336 ? 20.219 2.064 2.941 1 94.62 336 PHE B O 1
ATOM 5042 N N . PRO B 1 337 ? 21.688 1.102 4.289 1 94.19 337 PRO B N 1
ATOM 5043 C CA . PRO B 1 337 ? 21.391 -0.196 3.676 1 94.19 337 PRO B CA 1
ATOM 5044 C C . PRO B 1 337 ? 20.094 -0.817 4.191 1 94.19 337 PRO B C 1
ATOM 5046 O O . PRO B 1 337 ? 19.672 -0.519 5.309 1 94.19 337 PRO B O 1
ATOM 5049 N N . ARG B 1 338 ? 19.469 -1.59 3.295 1 95.75 338 ARG B N 1
ATOM 5050 C CA . ARG B 1 338 ? 18.359 -2.395 3.783 1 95.75 338 ARG B CA 1
ATOM 5051 C C . ARG B 1 338 ? 18.844 -3.467 4.754 1 95.75 338 ARG B C 1
ATOM 5053 O O . ARG B 1 338 ? 20.016 -3.805 4.777 1 95.75 338 ARG B O 1
ATOM 5060 N N . LEU B 1 339 ? 17.953 -3.957 5.582 1 96.81 339 LEU B N 1
ATOM 5061 C CA . LEU B 1 339 ? 18.234 -4.992 6.57 1 96.81 339 LEU B CA 1
ATOM 5062 C C . LEU B 1 339 ? 17.719 -6.348 6.102 1 96.81 339 LEU B C 1
ATOM 5064 O O . LEU B 1 339 ? 16.609 -6.449 5.578 1 96.81 339 LEU B O 1
ATOM 5068 N N . VAL B 1 340 ? 18.547 -7.344 6.305 1 97.19 340 VAL B N 1
ATOM 5069 C CA . VAL B 1 340 ? 18.109 -8.695 5.973 1 97.19 340 VAL B CA 1
ATOM 5070 C C . VAL B 1 340 ? 17.141 -9.203 7.043 1 97.19 340 VAL B C 1
ATOM 5072 O O . VAL B 1 340 ? 17.469 -9.211 8.234 1 97.19 340 VAL B O 1
ATOM 5075 N N . ILE B 1 341 ? 15.984 -9.484 6.672 1 98 341 ILE B N 1
ATOM 5076 C CA . ILE B 1 341 ? 15.031 -10.188 7.516 1 98 341 ILE B CA 1
ATOM 5077 C C . ILE B 1 341 ? 14.961 -11.664 7.109 1 98 341 ILE B C 1
ATOM 5079 O O . ILE B 1 341 ? 14.219 -12.023 6.199 1 98 341 ILE B O 1
ATOM 5083 N N . ALA B 1 342 ? 15.695 -12.469 7.82 1 97.81 342 ALA B N 1
ATOM 5084 C CA . ALA B 1 342 ? 15.773 -13.883 7.492 1 97.81 342 ALA B CA 1
ATOM 5085 C C . ALA B 1 342 ? 14.516 -14.625 7.941 1 97.81 342 ALA B C 1
ATOM 5087 O O . ALA B 1 342 ? 14.07 -14.469 9.078 1 97.81 342 ALA B O 1
ATOM 5088 N N . ARG B 1 343 ? 13.977 -15.328 6.973 1 97.75 343 ARG B N 1
ATOM 5089 C CA . ARG B 1 343 ? 12.82 -16.156 7.289 1 97.75 343 ARG B CA 1
ATOM 5090 C C . ARG B 1 343 ? 13.008 -17.578 6.762 1 97.75 343 ARG B C 1
ATOM 5092 O O . ARG B 1 343 ? 14.094 -18.156 6.871 1 97.75 343 ARG B O 1
ATOM 5099 N N . GLN B 1 344 ? 11.961 -18.188 6.199 1 97.94 344 GLN B N 1
ATOM 5100 C CA . GLN B 1 344 ? 11.969 -19.625 5.938 1 97.94 344 GLN B CA 1
ATOM 5101 C C . GLN B 1 344 ? 12.461 -19.922 4.527 1 97.94 344 GLN B C 1
ATOM 5103 O O . GLN B 1 344 ? 12.742 -21.078 4.191 1 97.94 344 GLN B O 1
ATOM 5108 N N . SER B 1 345 ? 12.648 -18.891 3.682 1 98.62 345 SER B N 1
ATOM 5109 C CA . SER B 1 345 ? 12.953 -19.156 2.279 1 98.62 345 SER B CA 1
ATOM 5110 C C . SER B 1 345 ? 14.461 -19.203 2.041 1 98.62 345 SER B C 1
ATOM 5112 O O . SER B 1 345 ? 14.906 -19.359 0.903 1 98.62 345 SER B O 1
ATOM 5114 N N . THR B 1 346 ? 15.258 -19.016 3.057 1 98.31 346 THR B N 1
ATOM 5115 C CA . THR B 1 346 ? 16.703 -19.203 2.98 1 98.31 346 THR B CA 1
ATOM 5116 C C . THR B 1 346 ? 17.172 -20.188 4.043 1 98.31 346 THR B C 1
ATOM 5118 O O . THR B 1 346 ? 16.5 -20.375 5.062 1 98.31 346 THR B O 1
ATOM 5121 N N . ARG B 1 347 ? 18.266 -20.844 3.742 1 96.69 347 ARG B N 1
ATOM 5122 C CA . ARG B 1 347 ? 18.812 -21.875 4.621 1 96.69 347 ARG B CA 1
ATOM 5123 C C . ARG B 1 347 ? 19.359 -21.266 5.91 1 96.69 347 ARG B C 1
ATOM 5125 O O . ARG B 1 347 ? 19.625 -20.062 5.969 1 96.69 347 ARG B O 1
ATOM 5132 N N . GLU B 1 348 ? 19.375 -22.109 6.973 1 89 348 GLU B N 1
ATOM 5133 C CA . GLU B 1 348 ? 20.016 -21.688 8.211 1 89 348 GLU B CA 1
ATOM 5134 C C . GLU B 1 348 ? 21.531 -21.594 8.031 1 89 348 GLU B C 1
ATOM 5136 O O . GLU B 1 348 ? 22.125 -22.328 7.242 1 89 348 GLU B O 1
ATOM 5141 N N . SER B 1 349 ? 21.984 -20.516 8.578 1 77.19 349 SER B N 1
ATOM 5142 C CA . SER B 1 349 ? 23.422 -20.375 8.492 1 77.19 349 SER B CA 1
ATOM 5143 C C . SER B 1 349 ? 24.141 -21.547 9.156 1 77.19 349 SER B C 1
ATOM 5145 O O . SER B 1 349 ? 23.641 -22.141 10.109 1 77.19 349 SER B O 1
ATOM 5147 N N . ASN B 1 350 ? 25.031 -22.188 8.414 1 60.5 350 ASN B N 1
ATOM 5148 C CA . ASN B 1 350 ? 25.859 -23.234 9 1 60.5 350 ASN B CA 1
ATOM 5149 C C . ASN B 1 350 ? 26.438 -22.797 10.344 1 60.5 350 ASN B C 1
ATOM 5151 O O . ASN B 1 350 ? 26.812 -23.641 11.164 1 60.5 350 ASN B O 1
ATOM 5155 N N . ASP B 1 351 ? 26.562 -21.469 10.594 1 50.94 351 ASP B N 1
ATOM 5156 C CA . ASP B 1 351 ? 27.188 -21.125 11.867 1 50.94 351 ASP B CA 1
ATOM 5157 C C . ASP B 1 351 ? 26.172 -21.125 13 1 50.94 351 ASP B C 1
ATOM 5159 O O . ASP B 1 351 ? 26.531 -20.875 14.156 1 50.94 351 ASP B O 1
ATOM 5163 N N . ASP B 1 352 ? 24.891 -21.125 12.766 1 41.5 352 ASP B N 1
ATOM 5164 C CA . ASP B 1 352 ? 24.047 -21.266 13.953 1 41.5 352 ASP B CA 1
ATOM 5165 C C . ASP B 1 352 ? 23.828 -22.734 14.297 1 41.5 352 ASP B C 1
ATOM 5167 O O . ASP B 1 352 ? 23.703 -23.578 13.406 1 41.5 352 ASP B O 1
#

Foldseek 3Di:
DPPPPPPPPQCDCVNLCVQLVHDSVLLLCLLVVVPVDPDPSSVSSVVSCVVSVPHPPLVNSLVPPLANLEEEEFEADPPDVVSVVLVVLLCVLSVVVVGHYHYDHHNDLVRSLVVVLVVLVDSHLAYEYAHHPPSALVNCPPPPHLHAYEYEADDRPNFQHAYEYAPLLVQLLVVVCQQVLQPWQAEAEEFEALPDVSRVSNVVSNVVSCVVSVHDYDPLRYHYYHQALCVLQVSLCVQPPPDDLVRHGLEYEYAAVRSQLSNVVNCVVVVHDFNVRYFYEYQEDDPSQCPGVQRHWYWYDPSNVSSNVRVVVSVVCVVVRVCPPDDSPGHHYHYDYTDTDDTRRHHDRPVD/DPPPPPPPPQCDCVNLCVQLVHDSVLLLCLLVVVPVDPDPSSVSSVVSCVVSVPHPPLVNSLVPPLANLEEEEFEADPPDVVSVVLVVLLCVLSVVVVGHYHYDHHNDLVRSLVVVLVVLVDSHLAYEYAHHPPSALVNCPPPPHLHAYEYEADDRPNFQHAYEYAPLLVQLLVVVCQQVLQPWQAEAEEFEAPPDPSRVSNVVSNVVSCVVSVHDYDPLRYDYYHQALCVLQVSLCVQPPPDDLVRHGLEYEYAAVRSQLSNVVNCVVVVHDFNVRYFYEYQEDDPSQCPGVQRHWYWYDPSNVSSNVRVVVSVVCVVVRVVPPDDSPGHHYHYDYTDTDDTRRHHDRPVD

InterPro domains:
  IPR000843 LacI-type HTH domain [PF00356] (12-57)
  IPR000843 LacI-type HTH domain [PS50932] (11-65)
  IPR000843 LacI-type HTH domain [SM00354] (10-80)
  IPR000843 LacI-type HTH domain [cd01392] (15-65)
  IPR010982 Lambda repressor-like, DNA-binding domain superfamily [G3DSA:1.10.260.40] (4-66)
  IPR010982 Lambda repressor-like, DNA-binding domain superfamily [SSF47413] (11-68)
  IPR028082 Periplasmic binding protein-like I [SSF53822] (70-347)
  IPR046335 Transcriptional regulator LacI/GalR-like, sensor domain [PF13377] (176-346)